Protein AF-A0AB34JB93-F1 (afdb_monomer_lite)

InterPro domains:
  IPR003609 PAN/Apple domain [PF14295] (41-72)

Foldseek 3Di:
DDKDWDDDDFDDDDADADDPDDPDDDDDDPDDDPDDDDFAQAQDVVRLVVVLVVDDQFFWWKADNVVNGIGTHHDPDPPVVRVVVRHPDDDDDDDDDPDMTTIGDDDPDPPDDPVVVVVVVVVVVVLVVLLVVLFAEEEEEEEAQQAAPCVQCLPAPQLLVVVVNHAYEYEYEHAPDDCCVVVVNDGRFHDPVRNPDDPVRNVVVNQVSNVVSVYGHQYYHHYHQDQFDQDPVCCLQQVQDDPVVSRVLLSRLVRLVVSLVSQVVVCVVVVHHGQKYKYFYRQKHADHHQPPVVDDQLAKEAEDQPPPPAHDPGIIIHGRVCSVQQSNCSVVSHDADADDPVVVPPPPDPDDGPRGQLRDNRPRSSSVSSCVVVVHHYDYDFCVNVVIARWGWDDDVPDDTAIAGEPSCLPRNHDPVCNVVNVVRHPDDD

pLDDT: mean 79.17, std 20.31, range [30.45, 98.75]

Organism: Prymnesium parvum (NCBI:txid97485)

Secondary structure (DSSP, 8-state):
-EEEEE-----------------S--PPPS----PPP-PEE-SSHHHHHHHHHHSTT--EEEEEGGGTEEEEE---S-THHHHHTTT----------S-EEEEEEE-------HHHHHHHHHHHHHHHHHHHHH-EEEEEEEEEGGG--GGGHIIIIIHHHHHTT-EEEEEEEEE-S--TTTTTTPPPPS-HHHHTS-HHHHHHHHHHHHHHTT-EEEEEEEEPPP-----TT-TTTTTTS-HHHHHHHHHHHHHHHHHHHHHHHHHHHHTS--SEEEEEETTEEE-S---GGGS-TTSEEEE--TTT-S--SSEEEEEHHHHHHHH-HHHHHHS--PPPGGGTSSS---PPPPSSTT--SSHHHHHHHHHHHTT--EEEE-TTTS-EEE-EEEEPTTS-EEEEB-GGGGTT-S-GGGHHHHHHTB----

Structure (mmCIF, N/CA/C/O backbone):
data_AF-A0AB34JB93-F1
#
_entry.id   AF-A0AB34JB93-F1
#
loop_
_atom_site.group_PDB
_atom_site.id
_atom_site.type_symbol
_atom_site.label_atom_id
_atom_site.label_alt_id
_atom_site.label_comp_id
_atom_site.label_asym_id
_atom_site.label_entity_id
_atom_site.label_seq_id
_atom_site.pdbx_PDB_ins_code
_atom_site.Cartn_x
_atom_site.Cartn_y
_atom_site.Cartn_z
_atom_site.occupancy
_atom_site.B_iso_or_equiv
_atom_site.auth_seq_id
_atom_site.auth_comp_id
_atom_site.auth_asym_id
_atom_site.auth_atom_id
_atom_site.pdbx_PDB_model_num
ATOM 1 N N . MET A 1 1 ? -42.221 0.802 8.080 1.00 50.25 1 MET A N 1
ATOM 2 C CA . MET A 1 1 ? -41.403 -0.432 8.132 1.00 50.25 1 MET A CA 1
ATOM 3 C C . MET A 1 1 ? -40.777 -0.643 6.769 1.00 50.25 1 MET A C 1
ATOM 5 O O . MET A 1 1 ? -41.461 -0.397 5.784 1.00 50.25 1 MET A O 1
ATOM 9 N N . SER A 1 2 ? -39.507 -1.048 6.711 1.00 40.72 2 SER A N 1
ATOM 10 C CA . SER A 1 2 ? -38.869 -1.504 5.470 1.00 40.72 2 SER A CA 1
ATOM 11 C C . SER A 1 2 ? -38.738 -3.025 5.555 1.00 40.72 2 SER A C 1
ATOM 13 O O . SER A 1 2 ? -38.172 -3.531 6.521 1.00 40.72 2 SER A O 1
ATOM 15 N N . CYS A 1 3 ? -39.334 -3.748 4.608 1.00 48.25 3 CYS A N 1
ATOM 16 C CA . CYS A 1 3 ? -39.219 -5.202 4.487 1.00 48.25 3 CYS A CA 1
ATOM 17 C C . CYS A 1 3 ? -38.122 -5.467 3.437 1.00 48.25 3 CYS A C 1
ATOM 19 O O . CYS A 1 3 ? -38.282 -5.076 2.284 1.00 48.25 3 CYS A O 1
ATOM 21 N N . ALA A 1 4 ? -36.990 -6.056 3.839 1.00 46.19 4 ALA A N 1
ATOM 22 C CA . ALA A 1 4 ? -35.862 -6.333 2.944 1.00 46.19 4 ALA A CA 1
ATOM 23 C C . ALA A 1 4 ? -35.896 -7.794 2.471 1.00 46.19 4 ALA A C 1
ATOM 25 O O . ALA A 1 4 ? -35.924 -8.713 3.290 1.00 46.19 4 ALA A O 1
ATOM 26 N N . GLU A 1 5 ? -35.892 -8.013 1.156 1.00 43.22 5 GLU A N 1
ATOM 27 C CA . GLU A 1 5 ? -35.879 -9.356 0.569 1.00 43.22 5 GLU A CA 1
ATOM 28 C C . GLU A 1 5 ? -34.537 -10.062 0.807 1.00 43.22 5 GLU A C 1
ATOM 30 O O . GLU A 1 5 ? -33.471 -9.536 0.485 1.00 43.22 5 GLU A O 1
ATOM 35 N N . ALA A 1 6 ? -34.597 -11.292 1.319 1.00 42.44 6 ALA A N 1
ATOM 36 C CA . ALA A 1 6 ? -33.475 -12.221 1.331 1.00 42.44 6 ALA A CA 1
ATOM 37 C C . ALA A 1 6 ? -33.886 -13.501 0.588 1.00 42.44 6 ALA A C 1
ATOM 39 O O . ALA A 1 6 ? -34.797 -14.219 1.002 1.00 42.44 6 ALA A O 1
ATOM 40 N N . SER A 1 7 ? -33.218 -13.790 -0.529 1.00 38.38 7 SER A N 1
ATOM 41 C CA . SER A 1 7 ? -33.491 -14.974 -1.350 1.00 38.38 7 SER A CA 1
ATOM 42 C C . SER A 1 7 ? -32.549 -16.118 -0.973 1.00 38.38 7 SER A C 1
ATOM 44 O O . SER A 1 7 ? -31.335 -15.998 -1.118 1.00 38.38 7 SER A O 1
ATOM 46 N N . GLY A 1 8 ? -33.100 -17.245 -0.516 1.00 42.09 8 GLY A N 1
ATOM 47 C CA . GLY A 1 8 ? -32.341 -18.465 -0.233 1.00 42.09 8 GLY A CA 1
ATOM 48 C C . GLY A 1 8 ? -33.253 -19.658 0.063 1.00 42.09 8 GLY A C 1
ATOM 49 O O . GLY A 1 8 ? -34.291 -19.506 0.701 1.00 42.09 8 GLY A O 1
ATOM 50 N N . ALA A 1 9 ? -32.885 -20.851 -0.413 1.00 34.41 9 ALA A N 1
ATOM 51 C CA . ALA A 1 9 ? -33.626 -22.087 -0.154 1.00 34.41 9 ALA A CA 1
ATOM 52 C C . ALA A 1 9 ? -33.355 -22.601 1.275 1.00 34.41 9 ALA A C 1
ATOM 54 O O . ALA A 1 9 ? -32.197 -22.733 1.668 1.00 34.41 9 ALA A O 1
ATOM 55 N N . VAL A 1 10 ? -34.408 -22.919 2.042 1.00 40.75 10 VAL A N 1
ATOM 56 C CA . VAL A 1 10 ? -34.300 -23.339 3.455 1.00 40.75 10 VAL A CA 1
ATOM 57 C C . VAL A 1 10 ? -35.067 -24.649 3.710 1.00 40.75 10 VAL A C 1
ATOM 59 O O . VAL A 1 10 ? -36.270 -24.695 3.438 1.00 40.75 10 VAL A O 1
ATOM 62 N N . PRO A 1 11 ? -34.435 -25.709 4.257 1.00 33.47 11 PRO A N 1
ATOM 63 C CA . PRO A 1 11 ? -35.125 -26.939 4.644 1.00 33.47 11 PRO A CA 1
ATOM 64 C C . PRO A 1 11 ? -35.512 -26.973 6.140 1.00 33.47 11 PRO A C 1
ATOM 66 O O . PRO A 1 11 ? -34.655 -26.890 7.009 1.00 33.47 11 PRO A O 1
ATOM 69 N N . GLY A 1 12 ? -36.803 -27.209 6.426 1.00 39.28 12 GLY A N 1
ATOM 70 C CA . GLY A 1 12 ? -37.336 -27.643 7.734 1.00 39.28 12 GLY A CA 1
ATOM 71 C C . GLY A 1 12 ? -37.506 -26.550 8.806 1.00 39.28 12 GLY A C 1
ATOM 72 O O . GLY A 1 12 ? -36.549 -25.909 9.217 1.00 39.28 12 GLY A O 1
ATOM 73 N N . LEU A 1 13 ? -38.732 -26.357 9.320 1.00 38.88 13 LEU A N 1
ATOM 74 C CA . LEU A 1 13 ? -39.072 -25.259 10.240 1.00 38.88 13 LEU A CA 1
ATOM 75 C C . LEU A 1 13 ? -39.653 -25.746 11.575 1.00 38.88 13 LEU A C 1
ATOM 77 O O . LEU A 1 13 ? -40.569 -26.564 11.603 1.00 38.88 13 LEU A O 1
ATOM 81 N N . GLY A 1 14 ? -39.169 -25.168 12.679 1.00 36.31 14 GLY A N 1
ATOM 82 C CA . GLY A 1 14 ? -39.806 -25.210 13.996 1.00 36.31 14 GLY A CA 1
ATOM 83 C C . GLY A 1 14 ? -40.049 -23.787 14.498 1.00 36.31 14 GLY A C 1
ATOM 84 O O . GLY A 1 14 ? -39.109 -23.123 14.922 1.00 36.31 14 GLY A O 1
ATOM 85 N N . PHE A 1 15 ? -41.299 -23.323 14.439 1.00 45.25 15 PHE A N 1
ATOM 86 C CA . PHE A 1 15 ? -41.727 -22.008 14.932 1.00 45.25 15 PHE A CA 1
ATOM 87 C C . PHE A 1 15 ? -42.409 -22.124 16.300 1.00 45.25 15 PHE A C 1
ATOM 89 O O . PHE A 1 15 ? -43.152 -23.073 16.551 1.00 45.25 15 PHE A O 1
ATOM 96 N N . LEU A 1 16 ? -42.210 -21.123 17.164 1.00 43.25 16 LEU A N 1
ATOM 97 C CA . LEU A 1 16 ? -43.100 -20.864 18.297 1.00 43.25 16 LEU A CA 1
ATOM 98 C C . LEU A 1 16 ? -44.215 -19.933 17.809 1.00 43.25 16 LEU A C 1
ATOM 100 O O . LEU A 1 16 ? -43.959 -18.794 17.419 1.00 43.25 16 LEU A O 1
ATOM 104 N N . HIS A 1 17 ? -45.434 -20.466 17.761 1.00 51.78 17 HIS A N 1
ATOM 105 C CA . HIS A 1 17 ? -46.597 -19.804 17.178 1.00 51.78 17 HIS A CA 1
ATOM 106 C C . HIS A 1 17 ? -47.189 -18.761 18.136 1.00 51.78 17 HIS A C 1
ATOM 108 O O . HIS A 1 17 ? -47.249 -18.983 19.346 1.00 51.78 17 HIS A O 1
ATOM 114 N N . LEU A 1 18 ? -47.685 -17.653 17.587 1.00 47.16 18 LEU A N 1
ATOM 115 C CA . LEU A 1 18 ? -48.517 -16.690 18.311 1.00 47.16 18 LEU A CA 1
ATOM 116 C C . LEU A 1 18 ? -49.972 -17.164 18.248 1.00 47.16 18 LEU A C 1
ATOM 118 O O . LEU A 1 18 ? -50.526 -17.296 17.159 1.00 47.16 18 LEU A O 1
ATOM 122 N N . SER A 1 19 ? -50.587 -17.502 19.380 1.00 45.88 19 SER A N 1
ATOM 123 C CA . SER A 1 19 ? -51.987 -17.945 19.388 1.00 45.88 19 SER A CA 1
ATOM 124 C C . SER A 1 19 ? -52.921 -16.830 18.901 1.00 45.88 19 SER A C 1
ATOM 126 O O . SER A 1 19 ? -52.700 -15.668 19.250 1.00 45.88 19 SER A O 1
ATOM 128 N N . PRO A 1 20 ? -53.983 -17.150 18.139 1.00 45.94 20 PRO A N 1
ATOM 129 C CA . PRO A 1 20 ? -55.021 -16.176 17.833 1.00 45.94 20 PRO A CA 1
ATOM 130 C C . PRO A 1 20 ? -55.653 -15.675 19.138 1.00 45.94 20 PRO A C 1
ATOM 132 O O . PRO A 1 20 ? -55.948 -16.455 20.044 1.00 45.94 20 PRO A O 1
ATOM 135 N N . SER A 1 21 ? -55.838 -14.360 19.241 1.00 40.75 21 SER A N 1
ATOM 136 C CA . SER A 1 21 ? -56.462 -13.719 20.397 1.00 40.75 21 SER A CA 1
ATOM 137 C C . SER A 1 21 ? -57.956 -14.059 20.433 1.00 40.75 21 SER A C 1
ATOM 139 O O . SER A 1 21 ? -58.764 -13.398 19.785 1.00 40.75 21 SER A O 1
ATOM 141 N N . SER A 1 22 ? -58.338 -15.117 21.157 1.00 39.50 22 SER A N 1
ATOM 142 C CA . SER A 1 22 ? -59.741 -15.402 21.471 1.00 39.50 22 SER A CA 1
ATOM 143 C C . SER A 1 22 ? -60.089 -14.817 22.838 1.00 39.50 22 SER A C 1
ATOM 145 O O . SER A 1 22 ? -59.668 -15.328 23.878 1.00 39.50 22 SER A O 1
ATOM 147 N N . LYS A 1 23 ? -60.894 -13.754 22.856 1.00 39.41 23 LYS A N 1
ATOM 148 C CA . LYS A 1 23 ? -61.542 -13.251 24.073 1.00 39.41 23 LYS A CA 1
ATOM 149 C C . LYS A 1 23 ? -62.694 -14.185 24.474 1.00 39.41 23 LYS A C 1
ATOM 151 O O . LYS A 1 23 ? -63.822 -13.815 24.227 1.00 39.41 23 LYS A O 1
ATOM 156 N N . HIS A 1 24 ? -62.436 -15.373 25.032 1.00 38.00 24 HIS A N 1
ATOM 157 C CA . HIS A 1 24 ? -63.373 -16.146 25.882 1.00 38.00 24 HIS A CA 1
ATOM 158 C C . HIS A 1 24 ? -62.652 -17.363 26.509 1.00 38.00 24 HIS A C 1
ATOM 160 O O . HIS A 1 24 ? -61.874 -18.014 25.811 1.00 38.00 24 HIS A O 1
ATOM 166 N N . PRO A 1 25 ? -62.885 -17.704 27.795 1.00 42.12 25 PRO A N 1
ATOM 167 C CA . PRO A 1 25 ? -62.265 -18.863 28.429 1.00 42.12 25 PRO A CA 1
ATOM 168 C C . PRO A 1 25 ? -63.134 -20.117 28.247 1.00 42.12 25 PRO A C 1
ATOM 170 O O . PRO A 1 25 ? -64.269 -20.162 28.713 1.00 42.12 25 PRO A O 1
ATOM 173 N N . ALA A 1 26 ? -62.592 -21.159 27.616 1.00 42.19 26 ALA A N 1
ATOM 174 C CA . ALA A 1 26 ? -63.164 -22.505 27.649 1.00 42.19 26 ALA A CA 1
ATOM 175 C C . ALA A 1 26 ? -62.066 -23.555 27.894 1.00 42.19 26 ALA A C 1
ATOM 177 O O . ALA A 1 26 ? -60.905 -23.367 27.526 1.00 42.19 26 ALA A O 1
ATOM 178 N N . ALA A 1 27 ? -62.454 -24.625 28.589 1.00 44.72 27 ALA A N 1
ATOM 179 C CA . ALA A 1 27 ? -61.599 -25.638 29.202 1.00 44.72 27 ALA A CA 1
ATOM 180 C C . ALA A 1 27 ? -60.678 -26.395 28.221 1.00 44.72 27 ALA A C 1
ATOM 182 O O . ALA A 1 27 ? -61.027 -26.651 27.070 1.00 44.72 27 ALA A O 1
ATOM 183 N N . LYS A 1 28 ? -59.495 -26.795 28.715 1.00 35.47 28 LYS A N 1
ATOM 184 C CA . LYS A 1 28 ? -58.485 -27.579 27.982 1.00 35.47 28 LYS A CA 1
ATOM 185 C C . LYS A 1 28 ? -58.856 -29.069 27.915 1.00 35.47 28 LYS A C 1
ATOM 187 O O . LYS A 1 28 ? -59.021 -29.668 28.976 1.00 35.47 28 LYS A O 1
ATOM 192 N N . PRO A 1 29 ? -58.813 -29.712 26.734 1.00 36.06 29 PRO A N 1
ATOM 193 C CA . PRO A 1 29 ? -58.623 -31.150 26.636 1.00 36.06 29 PRO A CA 1
ATOM 194 C C . PRO A 1 29 ? -57.128 -31.509 26.601 1.00 36.06 29 PRO A C 1
ATOM 196 O O . PRO A 1 29 ? -56.298 -30.808 26.014 1.00 36.06 29 PRO A O 1
ATOM 199 N N . ILE A 1 30 ? -56.799 -32.622 27.254 1.00 41.00 30 ILE A N 1
ATOM 200 C CA . ILE A 1 30 ? -55.479 -33.254 27.290 1.00 41.00 30 ILE A CA 1
ATOM 201 C C . ILE A 1 30 ? -55.375 -34.212 26.097 1.00 41.00 30 ILE A C 1
ATOM 203 O O . ILE A 1 30 ? -56.247 -35.052 25.907 1.00 41.00 30 ILE A O 1
ATOM 207 N N . GLY A 1 31 ? -54.287 -34.096 25.330 1.00 44.03 31 GLY A N 1
ATOM 208 C CA . GLY A 1 31 ? -53.918 -35.036 24.266 1.00 44.03 31 GLY A CA 1
ATOM 209 C C . GLY A 1 31 ? -54.160 -34.499 22.855 1.00 44.03 31 GLY A C 1
ATOM 210 O O . GLY A 1 31 ? -55.173 -34.792 22.237 1.00 44.03 31 GLY A O 1
ATOM 211 N N . SER A 1 32 ? -53.205 -33.738 22.314 1.00 33.56 32 SER A N 1
ATOM 212 C CA . SER A 1 32 ? -53.179 -33.399 20.888 1.00 33.56 32 SER A CA 1
ATOM 213 C C . SER A 1 32 ? -51.751 -33.519 20.368 1.00 33.56 32 SER A C 1
ATOM 215 O O . SER A 1 32 ? -50.835 -32.850 20.854 1.00 33.56 32 SER A O 1
ATOM 217 N N . ALA A 1 33 ? -51.556 -34.427 19.410 1.00 36.88 33 ALA A N 1
ATOM 218 C CA . ALA A 1 33 ? -50.348 -34.499 18.603 1.00 36.88 33 ALA A CA 1
ATOM 219 C C . ALA A 1 33 ? -50.068 -33.113 17.999 1.00 36.88 33 ALA A C 1
ATOM 221 O O . ALA A 1 33 ? -51.002 -32.420 17.600 1.00 36.88 33 ALA A O 1
ATOM 222 N N . ARG A 1 34 ? -48.797 -32.684 17.950 1.00 38.53 34 ARG A N 1
ATOM 223 C CA . ARG A 1 34 ? -48.400 -31.379 17.389 1.00 38.53 34 ARG A CA 1
ATOM 224 C C . ARG A 1 34 ? -48.822 -31.297 15.919 1.00 38.53 34 ARG A C 1
ATOM 226 O O . ARG A 1 34 ? -48.080 -31.719 15.037 1.00 38.53 34 ARG A O 1
ATOM 233 N N . GLY A 1 35 ? -50.022 -30.780 15.679 1.00 37.53 35 GLY A N 1
ATOM 234 C CA . GLY A 1 35 ? -50.550 -30.530 14.349 1.00 37.53 35 GLY A CA 1
ATOM 235 C C . GLY A 1 35 ? -49.667 -29.530 13.614 1.00 37.53 35 GLY A C 1
ATOM 236 O O . GLY A 1 35 ? -49.181 -28.560 14.201 1.00 37.53 35 GLY A O 1
ATOM 237 N N . VAL A 1 36 ? -49.452 -29.781 12.325 1.00 49.50 36 VAL A N 1
ATOM 238 C CA . VAL A 1 36 ? -48.800 -28.831 11.422 1.00 49.50 36 VAL A CA 1
ATOM 239 C C . VAL A 1 36 ? -49.596 -27.516 11.462 1.00 49.50 36 VAL A C 1
ATOM 241 O O . VAL A 1 36 ? -50.820 -27.557 11.296 1.00 49.50 36 VAL A O 1
ATOM 244 N N . PRO A 1 37 ? -48.958 -26.358 11.710 1.00 57.31 37 PRO A N 1
ATOM 245 C CA . PRO A 1 37 ? -49.670 -25.093 11.812 1.00 57.31 37 PRO A CA 1
ATOM 246 C C . PRO A 1 37 ? -50.420 -24.769 10.521 1.00 57.31 37 PRO A C 1
ATOM 248 O O . PRO A 1 37 ? -49.880 -24.895 9.421 1.00 57.31 37 PRO A O 1
ATOM 251 N N . ARG A 1 38 ? -51.662 -24.304 10.653 1.00 65.44 38 ARG A N 1
ATOM 252 C CA . ARG A 1 38 ? -52.412 -23.714 9.544 1.00 65.44 38 ARG A CA 1
ATOM 253 C C . ARG A 1 38 ? -51.951 -22.262 9.385 1.00 65.44 38 ARG A C 1
ATOM 255 O O . ARG A 1 38 ? -52.324 -21.432 10.202 1.00 65.44 38 ARG A O 1
ATOM 262 N N . GLY A 1 39 ? -51.152 -21.967 8.356 1.00 80.56 39 GLY A N 1
ATOM 263 C CA . GLY A 1 39 ? -50.771 -20.589 8.008 1.00 80.56 39 GLY A CA 1
ATOM 264 C C . GLY A 1 39 ? -51.986 -19.713 7.671 1.00 80.56 39 GLY A C 1
ATOM 265 O O . GLY A 1 39 ? -53.071 -20.222 7.377 1.00 80.56 39 GLY A O 1
ATOM 266 N N . GLU A 1 40 ? -51.834 -18.400 7.685 1.00 85.81 40 GLU A N 1
ATOM 267 C CA . GLU A 1 40 ? -52.928 -17.482 7.340 1.00 85.81 40 GLU A CA 1
ATOM 268 C C . GLU A 1 40 ? -52.991 -17.270 5.829 1.00 85.81 40 GLU A C 1
ATOM 270 O O . GLU A 1 40 ? -51.929 -17.182 5.215 1.00 85.81 40 GLU A O 1
ATOM 275 N N . PRO A 1 41 ? -54.180 -17.219 5.203 1.00 87.31 41 PRO A N 1
ATOM 276 C CA . PRO A 1 41 ? -54.292 -16.891 3.784 1.00 87.31 41 PRO A CA 1
ATOM 277 C C . PRO A 1 41 ? -53.650 -15.530 3.500 1.00 87.31 41 PRO A C 1
ATOM 279 O O . PRO A 1 41 ? -53.905 -14.564 4.215 1.00 87.31 41 PRO A O 1
ATOM 282 N N . SER A 1 42 ? -52.809 -15.462 2.474 1.00 87.31 42 SER A N 1
ATOM 283 C CA . SER A 1 42 ? -52.067 -14.261 2.087 1.00 87.31 42 SER A CA 1
ATOM 284 C C . SER A 1 42 ? -51.869 -14.284 0.574 1.00 87.31 42 SER A C 1
ATOM 286 O O . SER A 1 42 ? -51.395 -15.285 0.036 1.00 87.31 42 SER A O 1
ATOM 288 N N . GLY A 1 43 ? -52.243 -13.214 -0.130 1.00 84.12 43 GLY A N 1
ATOM 289 C CA . GLY A 1 43 ? -52.115 -13.145 -1.590 1.00 84.12 43 GLY A CA 1
ATOM 290 C C . GLY A 1 43 ? -50.672 -12.927 -2.048 1.00 84.12 43 GLY A C 1
ATOM 291 O O . GLY A 1 43 ? -50.299 -13.331 -3.147 1.00 84.12 43 GLY A O 1
ATOM 292 N N . SER A 1 44 ? -49.849 -12.323 -1.191 1.00 89.50 44 SER A N 1
ATOM 293 C CA . SER A 1 44 ? -48.488 -11.908 -1.519 1.00 89.50 44 SER A CA 1
ATOM 294 C C . SER A 1 44 ? -47.558 -11.877 -0.290 1.00 89.50 44 SER A C 1
ATOM 296 O O . SER A 1 44 ? -48.030 -11.902 0.854 1.00 89.50 44 SER A O 1
ATOM 298 N N . PRO A 1 45 ? -46.229 -11.779 -0.491 1.00 86.38 45 PRO A N 1
ATOM 299 C CA . PRO A 1 45 ? -45.282 -11.451 0.579 1.00 86.38 45 PRO A CA 1
ATOM 300 C C . PRO A 1 45 ? -45.568 -10.088 1.245 1.00 86.38 45 PRO A C 1
ATOM 302 O O . PRO A 1 45 ? -45.320 -9.903 2.436 1.00 86.38 45 PRO A O 1
ATOM 305 N N . GLN A 1 46 ? -46.114 -9.120 0.507 1.00 88.81 46 GLN A N 1
ATOM 306 C CA . GLN A 1 46 ? -46.459 -7.797 1.034 1.00 88.81 46 GLN A CA 1
ATOM 307 C C . GLN A 1 46 ? -47.608 -7.887 2.047 1.00 88.81 46 GLN A C 1
ATOM 309 O O . GLN A 1 46 ? -47.542 -7.257 3.104 1.00 88.81 46 GLN A O 1
ATOM 314 N N . ASP A 1 47 ? -48.599 -8.742 1.783 1.00 89.12 47 ASP A N 1
ATOM 315 C CA . ASP A 1 47 ? -49.695 -9.017 2.719 1.00 89.12 47 ASP A CA 1
ATOM 316 C C . ASP A 1 47 ? -49.170 -9.656 4.013 1.00 89.12 47 ASP A C 1
ATOM 318 O O . ASP A 1 47 ? -49.574 -9.267 5.106 1.00 89.12 47 ASP A O 1
ATOM 322 N N . CYS A 1 48 ? -48.192 -10.562 3.922 1.00 89.31 48 CYS A N 1
ATOM 323 C CA . CYS A 1 48 ? -47.502 -11.118 5.089 1.00 89.31 48 CYS A CA 1
ATOM 324 C C . CYS A 1 48 ? -46.831 -10.040 5.956 1.00 89.31 48 CYS A C 1
ATOM 326 O O . CYS A 1 48 ? -46.965 -10.053 7.184 1.00 89.31 48 CYS A O 1
ATOM 328 N N . CYS A 1 49 ? -46.116 -9.105 5.320 1.00 88.50 49 CYS A N 1
ATOM 329 C CA . CYS A 1 49 ? -45.484 -7.963 5.988 1.00 88.50 49 CYS A CA 1
ATOM 330 C C . CYS A 1 49 ? -46.559 -7.107 6.693 1.00 88.50 49 CYS A C 1
ATOM 332 O O . CYS A 1 49 ? -46.403 -6.780 7.872 1.00 88.50 49 CYS A O 1
ATOM 334 N N . ALA A 1 50 ? -47.691 -6.839 6.030 1.00 85.75 50 ALA A N 1
ATOM 335 C CA . ALA A 1 50 ? -48.815 -6.091 6.598 1.00 85.75 50 ALA A CA 1
ATOM 336 C C . ALA A 1 50 ? -49.466 -6.813 7.797 1.00 85.75 50 ALA A C 1
ATOM 338 O O . ALA A 1 50 ? -49.644 -6.218 8.864 1.00 85.75 50 ALA A O 1
ATOM 339 N N . ILE A 1 51 ? -49.747 -8.113 7.681 1.00 88.56 51 ILE A N 1
ATOM 340 C CA . ILE A 1 51 ? -50.320 -8.922 8.769 1.00 88.56 51 ILE A CA 1
ATOM 341 C C . ILE A 1 51 ? -49.357 -8.969 9.965 1.00 88.56 51 ILE A C 1
ATOM 343 O O . ILE A 1 51 ? -49.778 -8.799 11.108 1.00 88.56 51 ILE A O 1
ATOM 347 N N . CYS A 1 52 ? -48.057 -9.153 9.724 1.00 87.31 52 CYS A N 1
ATOM 348 C CA . CYS A 1 52 ? -47.068 -9.154 10.798 1.00 87.31 52 CYS A CA 1
ATOM 349 C C . CYS A 1 52 ? -46.972 -7.781 11.483 1.00 87.31 52 CYS A C 1
ATOM 351 O O . CYS A 1 52 ? -46.952 -7.720 12.707 1.00 87.31 52 CYS A O 1
ATOM 353 N N . SER A 1 53 ? -47.003 -6.681 10.722 1.00 85.19 53 SER A N 1
ATOM 354 C CA . SER A 1 53 ? -46.923 -5.319 11.276 1.00 85.19 53 SER A CA 1
ATOM 355 C C . SER A 1 53 ? -48.094 -4.933 12.187 1.00 85.19 53 SER A C 1
ATOM 357 O O . SER A 1 53 ? -47.951 -4.075 13.053 1.00 85.19 53 SER A O 1
ATOM 359 N N . THR A 1 54 ? -49.255 -5.571 12.011 1.00 84.19 54 THR A N 1
ATOM 360 C CA . THR A 1 54 ? -50.462 -5.297 12.809 1.00 84.19 54 THR A CA 1
ATOM 361 C C . THR A 1 54 ? -50.608 -6.231 14.010 1.00 84.19 54 THR A C 1
ATOM 363 O O . THR A 1 54 ? -51.452 -5.994 14.876 1.00 84.19 54 THR A O 1
ATOM 366 N N . ARG A 1 55 ? -49.790 -7.289 14.101 1.00 86.00 55 ARG A N 1
ATOM 367 C CA . ARG A 1 55 ? -49.848 -8.277 15.181 1.00 86.00 55 ARG A CA 1
ATOM 368 C C . ARG A 1 55 ? -48.799 -8.031 16.244 1.00 86.00 55 ARG A C 1
ATOM 370 O O . ARG A 1 55 ? -47.602 -8.206 16.024 1.00 86.00 55 ARG A O 1
ATOM 377 N N . GLU A 1 56 ? -49.280 -7.743 17.448 1.00 83.25 56 GLU A N 1
ATOM 378 C CA . GLU A 1 56 ? -48.431 -7.624 18.624 1.00 83.25 56 GLU A CA 1
ATOM 379 C C . GLU A 1 56 ? -47.601 -8.906 18.826 1.00 83.25 56 GLU A C 1
ATOM 381 O O . GLU A 1 56 ? -48.123 -10.018 18.922 1.00 83.25 56 GLU A O 1
ATOM 386 N N . GLY A 1 57 ? -46.277 -8.745 18.850 1.00 83.62 57 GLY A N 1
ATOM 387 C CA . GLY A 1 57 ? -45.327 -9.841 19.029 1.00 83.62 57 GLY A CA 1
ATOM 388 C C . GLY A 1 57 ? -44.858 -10.528 17.744 1.00 83.62 57 GLY A C 1
ATOM 389 O O . GLY A 1 57 ? -43.967 -11.373 17.838 1.00 83.62 57 GLY A O 1
ATOM 390 N N . CYS A 1 58 ? -45.374 -10.176 16.563 1.00 85.94 58 CYS A N 1
ATOM 391 C CA . CYS A 1 58 ? -44.820 -10.683 15.309 1.00 85.94 58 CYS A CA 1
ATOM 392 C C . CYS A 1 58 ? -43.492 -9.983 14.987 1.00 85.94 58 CYS A C 1
ATOM 394 O O . CYS A 1 58 ? -43.420 -8.760 14.919 1.00 85.94 58 CYS A O 1
ATOM 396 N N . LYS A 1 59 ? -42.419 -10.762 14.818 1.00 82.50 59 LYS A N 1
ATOM 397 C CA . LYS A 1 59 ? -41.073 -10.246 14.496 1.00 82.50 59 LYS A CA 1
ATOM 398 C C . LYS A 1 59 ? -40.474 -10.846 13.228 1.00 82.50 59 LYS A C 1
ATOM 400 O O . LYS A 1 59 ? -39.489 -10.327 12.718 1.00 82.50 59 LYS A O 1
ATOM 405 N N . ALA A 1 60 ? -41.039 -11.945 12.740 1.00 86.62 60 ALA A N 1
ATOM 406 C CA . ALA A 1 60 ? -40.619 -12.605 11.514 1.00 86.62 60 ALA A CA 1
ATOM 407 C C . ALA A 1 60 ? -41.815 -13.293 10.856 1.00 86.62 60 ALA A C 1
ATOM 409 O O . ALA A 1 60 ? -42.764 -13.695 11.539 1.00 86.62 60 ALA A O 1
ATOM 410 N N . TRP A 1 61 ? -41.744 -13.467 9.541 1.00 89.44 61 TRP A N 1
ATOM 411 C CA . TRP A 1 61 ? -42.736 -14.217 8.788 1.00 89.44 61 TRP A CA 1
ATOM 412 C C . TRP A 1 61 ? -42.105 -14.974 7.617 1.00 89.44 61 TRP A C 1
ATOM 414 O O . TRP A 1 61 ? -41.005 -14.664 7.162 1.00 89.44 61 TRP A O 1
ATOM 424 N N . VAL A 1 62 ? -42.809 -15.998 7.141 1.00 89.12 62 VAL A N 1
ATOM 425 C CA . VAL A 1 62 ? -42.446 -16.769 5.947 1.00 89.12 62 VAL A CA 1
ATOM 426 C C . VAL A 1 62 ? -43.658 -16.838 5.034 1.00 89.12 62 VAL A C 1
ATOM 428 O O . VAL A 1 62 ? -44.734 -17.250 5.473 1.00 89.12 62 VAL A O 1
ATOM 431 N N . PHE A 1 63 ? -43.475 -16.462 3.768 1.00 89.62 63 PHE A N 1
ATOM 432 C CA . PHE A 1 63 ? -44.499 -16.618 2.742 1.00 89.62 63 PHE A CA 1
ATOM 433 C C . PHE A 1 63 ? -44.202 -17.850 1.894 1.00 89.62 63 PHE A C 1
ATOM 435 O O . PHE A 1 63 ? -43.101 -18.016 1.359 1.00 89.62 63 PHE A O 1
ATOM 442 N N . ARG A 1 64 ? -45.203 -18.721 1.763 1.00 87.25 64 ARG A N 1
ATOM 443 C CA . ARG A 1 64 ? -45.162 -19.852 0.837 1.00 87.25 64 ARG A CA 1
ATOM 444 C C . ARG A 1 64 ? -46.053 -19.542 -0.351 1.00 87.25 64 ARG A C 1
ATOM 446 O O . ARG A 1 64 ? -47.270 -19.682 -0.259 1.00 87.25 64 ARG A O 1
ATOM 453 N N . SER A 1 65 ? -45.432 -19.162 -1.465 1.00 83.44 65 SER A N 1
ATOM 454 C CA . SER A 1 65 ? -46.128 -18.816 -2.709 1.00 83.44 65 SER A CA 1
ATOM 455 C C . SER A 1 65 ? -47.025 -19.947 -3.214 1.00 83.44 65 SER A C 1
ATOM 457 O O . SER A 1 65 ? -48.168 -19.694 -3.568 1.00 83.44 65 SER A O 1
ATOM 459 N N . ALA A 1 66 ? -46.551 -21.195 -3.146 1.00 84.00 66 ALA A N 1
ATOM 460 C CA . ALA A 1 66 ? -47.307 -22.378 -3.565 1.00 84.00 66 ALA A CA 1
ATOM 461 C C . ALA A 1 66 ? -48.597 -22.619 -2.758 1.00 84.00 66 ALA A C 1
ATOM 463 O O . ALA A 1 66 ? -49.507 -23.282 -3.242 1.00 84.00 66 ALA A O 1
ATOM 464 N N . GLU A 1 67 ? -48.673 -22.103 -1.529 1.00 88.69 67 GLU A N 1
ATOM 465 C CA . GLU A 1 67 ? -49.822 -22.293 -0.639 1.00 88.69 67 GLU A CA 1
ATOM 466 C C . GLU A 1 67 ? -50.661 -21.016 -0.484 1.00 88.69 67 GLU A C 1
ATOM 468 O O . GLU A 1 67 ? -51.703 -21.073 0.162 1.00 88.69 67 GLU A O 1
ATOM 473 N N . SER A 1 68 ? -50.210 -19.872 -1.020 1.00 90.00 68 SER A N 1
ATOM 474 C CA . SER A 1 68 ? -50.769 -18.537 -0.744 1.00 90.00 68 SER A CA 1
ATOM 475 C C . SER A 1 68 ? -50.993 -18.307 0.756 1.00 90.00 68 SER A C 1
ATOM 477 O O . SER A 1 68 ? -52.078 -17.923 1.202 1.00 90.00 68 SER A O 1
ATOM 479 N N . ARG A 1 69 ? -49.970 -18.620 1.566 1.00 92.81 69 ARG A N 1
ATOM 480 C CA . ARG A 1 69 ? -50.058 -18.582 3.033 1.00 92.81 69 ARG A CA 1
ATOM 481 C C . ARG A 1 69 ? -48.865 -17.933 3.711 1.00 92.81 69 ARG A C 1
ATOM 483 O O . ARG A 1 69 ? -47.719 -18.089 3.285 1.00 92.81 69 ARG A O 1
ATOM 490 N N . CYS A 1 70 ? -49.170 -17.275 4.826 1.00 91.44 70 CYS A N 1
ATOM 491 C CA . CYS A 1 70 ? -48.227 -16.651 5.731 1.00 91.44 70 CYS A CA 1
ATOM 492 C C . CYS A 1 70 ? -48.058 -17.435 7.030 1.00 91.44 70 CYS A C 1
ATOM 494 O O . CYS A 1 70 ? -49.036 -17.840 7.661 1.00 91.44 70 CYS A O 1
ATOM 496 N N . PHE A 1 71 ? -46.818 -17.577 7.480 1.00 90.94 71 PHE A N 1
ATOM 497 C CA . PHE A 1 71 ? -46.487 -18.152 8.779 1.00 90.94 71 PHE A CA 1
ATOM 498 C C . PHE A 1 71 ? -45.776 -17.091 9.611 1.00 90.94 71 PHE A C 1
ATOM 500 O O . PHE A 1 71 ? -44.699 -16.645 9.233 1.00 90.94 71 PHE A O 1
ATOM 507 N N . LEU A 1 72 ? -46.385 -16.678 10.723 1.00 88.88 72 LEU A N 1
ATOM 508 C CA . LEU A 1 72 ? -4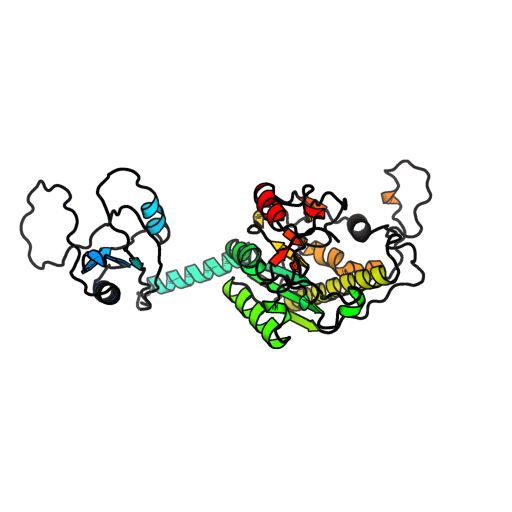5.891 -15.600 11.584 1.00 88.88 72 LEU A CA 1
ATOM 509 C C . LEU A 1 72 ? -45.197 -16.166 12.828 1.00 88.88 72 LEU A C 1
ATOM 511 O O . LEU A 1 72 ? -45.648 -17.165 13.393 1.00 88.88 72 LEU A O 1
ATOM 515 N N . GLY A 1 73 ? -44.143 -15.503 13.304 1.00 85.88 73 GLY A N 1
ATOM 516 C CA . GLY A 1 73 ? -43.411 -15.918 14.499 1.00 85.88 73 GLY A CA 1
ATOM 517 C C . GLY A 1 73 ? -42.762 -14.769 15.272 1.00 85.88 73 GLY A C 1
ATOM 518 O O . GLY A 1 73 ? -42.607 -13.652 14.774 1.00 85.88 73 GLY A O 1
ATOM 519 N N . ASN A 1 74 ? -42.361 -15.060 16.512 1.00 82.12 74 ASN A N 1
ATOM 520 C CA . ASN A 1 74 ? -41.591 -14.161 17.373 1.00 82.12 74 ASN A CA 1
ATOM 521 C C . ASN A 1 74 ? -40.191 -14.747 17.600 1.00 82.12 74 ASN A C 1
ATOM 523 O O . ASN A 1 74 ? -40.056 -15.833 18.163 1.00 82.12 74 ASN A O 1
ATOM 527 N N . CYS A 1 75 ? -39.145 -14.037 17.180 1.00 70.25 75 CYS A N 1
ATOM 528 C CA . CYS A 1 75 ? -37.764 -14.420 17.467 1.00 70.25 75 CYS A CA 1
ATOM 529 C C . CYS A 1 75 ? -37.373 -13.862 18.842 1.00 70.25 75 CYS A C 1
ATOM 531 O O . CYS A 1 75 ? -37.237 -12.646 19.011 1.00 70.25 75 CYS A O 1
ATOM 533 N N . THR A 1 76 ? -37.233 -14.728 19.848 1.00 49.56 76 THR A N 1
ATOM 534 C CA . THR A 1 76 ? -36.974 -14.299 21.234 1.00 49.56 76 THR A CA 1
ATOM 535 C C . THR A 1 76 ? -35.503 -14.273 21.647 1.00 49.56 76 THR A C 1
ATOM 537 O O . THR A 1 76 ? -35.219 -13.836 22.754 1.00 49.56 76 THR A O 1
ATOM 540 N N . GLU A 1 77 ? -34.548 -14.634 20.791 1.00 45.19 77 GLU A N 1
ATOM 541 C CA . GLU A 1 77 ? -33.115 -14.590 21.124 1.00 45.19 77 GLU A CA 1
ATOM 542 C C . GLU A 1 77 ? -32.328 -14.067 19.915 1.00 45.19 77 GLU A C 1
ATOM 544 O O . GLU A 1 77 ? -32.696 -14.371 18.782 1.00 45.19 77 GLU A O 1
ATOM 549 N N . GLY A 1 78 ? -31.325 -13.211 20.162 1.00 46.28 78 GLY A N 1
ATOM 550 C CA . GLY A 1 78 ? -30.651 -12.330 19.192 1.00 46.28 78 GLY A CA 1
ATOM 551 C C . GLY A 1 78 ? -30.568 -12.871 17.760 1.00 46.28 78 GLY A C 1
ATOM 552 O O . GLY A 1 78 ? -30.154 -14.008 17.553 1.00 46.28 78 GLY A O 1
ATOM 553 N N . GLY A 1 79 ? -30.956 -12.035 16.786 1.00 47.38 79 GLY A N 1
ATOM 554 C CA . GLY A 1 79 ? -31.367 -12.383 15.411 1.00 47.38 79 GLY A CA 1
ATOM 555 C C . GLY A 1 79 ? -30.489 -13.333 14.581 1.00 47.38 79 GLY A C 1
ATOM 556 O O . GLY A 1 79 ? -30.946 -13.811 13.550 1.00 47.38 79 GLY A O 1
ATOM 557 N N . VAL A 1 80 ? -29.287 -13.681 15.038 1.00 45.94 80 VAL A N 1
ATOM 558 C CA . VAL A 1 80 ? -28.406 -14.689 14.428 1.00 45.94 80 VAL A CA 1
ATOM 559 C C . VAL A 1 80 ? -28.857 -16.126 14.753 1.00 45.94 80 VAL A C 1
ATOM 561 O O . VAL A 1 80 ? -28.821 -16.996 13.885 1.00 45.94 80 VAL A O 1
ATOM 564 N N . ALA A 1 81 ? -29.404 -16.378 15.951 1.00 47.50 81 ALA A N 1
ATOM 565 C CA . ALA A 1 81 ? -29.842 -17.719 16.369 1.00 47.50 81 ALA A CA 1
ATOM 566 C C . ALA A 1 81 ? -31.061 -18.242 15.580 1.00 47.50 81 ALA A C 1
ATOM 568 O O . ALA A 1 81 ? -31.323 -19.449 15.552 1.00 47.50 81 ALA A O 1
ATOM 569 N N . CYS A 1 82 ? -31.803 -17.343 14.924 1.00 47.62 82 CYS A N 1
ATOM 570 C CA . CYS A 1 82 ? -32.926 -17.705 14.070 1.00 47.62 82 CYS A CA 1
ATOM 571 C C . CYS A 1 82 ? -32.446 -18.369 12.773 1.00 47.62 82 CYS A C 1
ATOM 573 O O . CYS A 1 82 ? -33.031 -19.361 12.375 1.00 47.62 82 CYS A O 1
ATOM 575 N N . LEU A 1 83 ? -31.344 -17.908 12.173 1.00 46.38 83 LEU A N 1
ATOM 576 C CA . LEU A 1 83 ? -30.806 -18.460 10.923 1.00 46.38 83 LEU A CA 1
ATOM 577 C C . LEU A 1 83 ? -29.995 -19.746 11.132 1.00 46.38 83 LEU A C 1
ATOM 579 O O . LEU A 1 83 ? -30.099 -20.674 10.335 1.00 46.38 83 LEU A O 1
ATOM 583 N N . GLU A 1 84 ? -29.248 -19.862 12.232 1.00 43.38 84 GLU A N 1
ATOM 584 C CA . GLU A 1 84 ? -28.428 -21.058 12.485 1.00 43.38 84 GLU A CA 1
ATOM 585 C C . GLU A 1 84 ? -29.264 -22.295 12.856 1.00 43.38 84 GLU A C 1
ATOM 587 O O . GLU A 1 84 ? -28.957 -23.409 12.424 1.00 43.38 84 GLU A O 1
ATOM 592 N N . ARG A 1 85 ? -30.385 -22.128 13.576 1.00 42.75 85 ARG A N 1
ATOM 593 C CA . ARG A 1 85 ? -31.319 -23.242 13.839 1.00 42.75 85 ARG A CA 1
ATOM 594 C C . ARG A 1 85 ? -32.101 -23.686 12.596 1.00 42.75 85 ARG A C 1
ATOM 596 O O . ARG A 1 85 ? -32.590 -24.815 12.591 1.00 42.75 85 ARG A O 1
ATOM 603 N N . LEU A 1 86 ? -32.166 -22.858 11.549 1.00 42.16 86 LEU A N 1
ATOM 604 C CA . LEU A 1 86 ? -32.777 -23.190 10.254 1.00 42.16 86 LEU A CA 1
ATOM 605 C C . LEU A 1 86 ? -31.886 -24.086 9.377 1.00 42.16 86 LEU A C 1
ATOM 607 O O . LEU A 1 86 ? -32.382 -24.698 8.439 1.00 42.16 86 LEU A O 1
ATOM 611 N N . GLY A 1 87 ? -30.592 -24.209 9.697 1.00 39.22 87 GLY A N 1
ATOM 612 C CA . GLY A 1 87 ? -29.657 -25.093 8.989 1.00 39.22 87 GLY A CA 1
ATOM 613 C C . GLY A 1 87 ? -29.384 -26.443 9.669 1.00 39.22 87 GLY A C 1
ATOM 614 O O . GLY A 1 87 ? -28.770 -27.316 9.059 1.00 39.22 87 GLY A O 1
ATOM 615 N N . ALA A 1 88 ? -29.810 -26.645 10.924 1.00 34.91 88 ALA A N 1
ATOM 616 C CA . ALA A 1 88 ? -29.216 -27.671 11.794 1.00 34.91 88 ALA A CA 1
ATOM 617 C C . ALA A 1 88 ? -30.077 -28.917 12.105 1.00 34.91 88 ALA A C 1
ATOM 619 O O . ALA A 1 88 ? -29.626 -29.780 12.857 1.00 34.91 88 ALA A O 1
ATOM 620 N N . ARG A 1 89 ? -31.289 -29.085 11.550 1.00 35.75 89 ARG A N 1
ATOM 621 C CA . ARG A 1 89 ? -32.082 -30.320 11.761 1.00 35.75 89 ARG A CA 1
ATOM 622 C C . ARG A 1 89 ? -32.157 -31.190 10.507 1.00 35.75 89 ARG A C 1
ATOM 624 O O . ARG A 1 89 ? -33.060 -31.055 9.689 1.00 35.75 89 ARG A O 1
ATOM 631 N N . ARG A 1 90 ? -31.231 -32.150 10.403 1.00 39.56 90 ARG A N 1
ATOM 632 C CA . ARG A 1 90 ? -31.374 -33.335 9.542 1.00 39.56 90 ARG A CA 1
ATOM 633 C C . ARG A 1 90 ? -32.266 -34.360 10.243 1.00 39.56 90 ARG A C 1
ATOM 635 O O . ARG A 1 90 ? -31.898 -34.853 11.303 1.00 39.56 90 ARG A O 1
ATOM 642 N N . GLY A 1 91 ? -33.399 -34.700 9.631 1.00 37.56 91 GLY A N 1
ATOM 643 C CA . GLY A 1 91 ? -34.172 -35.892 9.992 1.00 37.56 91 GLY A CA 1
ATOM 644 C C . GLY A 1 91 ? -35.681 -35.677 10.020 1.00 37.56 91 GLY A C 1
ATOM 645 O O . GLY A 1 91 ? -36.236 -35.427 11.082 1.00 37.56 91 GLY A O 1
ATOM 646 N N . ALA A 1 92 ? -36.313 -35.770 8.847 1.00 30.45 92 ALA A N 1
ATOM 647 C CA . ALA A 1 92 ? -37.631 -36.369 8.589 1.00 30.45 92 ALA A CA 1
ATOM 648 C C . ALA A 1 92 ? -38.092 -35.930 7.189 1.00 30.45 92 ALA A C 1
ATOM 650 O O . ALA A 1 92 ? -38.357 -34.759 6.930 1.00 30.45 92 ALA A O 1
ATOM 651 N N . THR A 1 93 ? -38.133 -36.890 6.276 1.00 39.75 93 THR A N 1
ATOM 652 C CA . THR A 1 93 ? -38.616 -36.786 4.900 1.00 39.75 93 THR A CA 1
ATOM 653 C C . THR A 1 93 ? -40.119 -36.503 4.848 1.00 39.75 93 THR A C 1
ATOM 655 O O . THR A 1 93 ? -40.911 -37.359 5.229 1.00 39.75 93 THR A O 1
ATOM 658 N N . ALA A 1 94 ? -40.509 -35.347 4.311 1.00 31.59 94 ALA A N 1
ATOM 659 C CA . ALA A 1 94 ? -41.753 -35.163 3.561 1.00 31.59 94 ALA A CA 1
ATOM 660 C C . ALA A 1 94 ? -41.561 -33.965 2.615 1.00 31.59 94 ALA A C 1
ATOM 662 O O . ALA A 1 94 ? -41.053 -32.926 3.036 1.00 31.59 94 ALA A O 1
ATOM 663 N N . GLY A 1 95 ? -41.865 -34.153 1.329 1.00 40.44 95 GLY A N 1
ATOM 664 C CA . GLY A 1 95 ? -41.482 -33.250 0.242 1.00 40.44 95 GLY A CA 1
ATOM 665 C C . GLY A 1 95 ? -41.927 -31.799 0.438 1.00 40.44 95 GLY A C 1
ATOM 666 O O . GLY A 1 95 ? -43.057 -31.530 0.834 1.00 40.44 95 GLY A O 1
ATOM 667 N N . VAL A 1 96 ? -41.028 -30.864 0.124 1.00 35.53 96 VAL A N 1
ATOM 668 C CA . VAL A 1 96 ? -41.344 -29.437 0.014 1.00 35.53 96 VAL A CA 1
ATOM 669 C C . VAL A 1 96 ? -40.779 -28.922 -1.304 1.00 35.53 96 VAL A C 1
ATOM 671 O O . VAL A 1 96 ? -39.601 -29.099 -1.609 1.00 35.53 96 VAL A O 1
ATOM 674 N N . SER A 1 97 ? -41.663 -28.310 -2.082 1.00 39.47 97 SER A N 1
ATOM 675 C CA . SER A 1 97 ? -41.418 -27.639 -3.352 1.00 39.47 97 SER A CA 1
ATOM 676 C C . SER A 1 97 ? -40.535 -26.396 -3.192 1.00 39.47 97 SER A C 1
ATOM 678 O O . SER A 1 97 ? -40.657 -25.645 -2.224 1.00 39.47 97 SER A O 1
ATOM 680 N N . ALA A 1 98 ? -39.661 -26.166 -4.174 1.00 39.16 98 ALA A N 1
ATOM 681 C CA . ALA A 1 98 ? -38.861 -24.952 -4.310 1.00 39.16 98 ALA A CA 1
ATOM 682 C C . ALA A 1 98 ? -39.763 -23.699 -4.337 1.00 39.16 98 ALA A C 1
ATOM 684 O O . ALA A 1 98 ? -40.731 -23.669 -5.092 1.00 39.16 98 ALA A O 1
ATOM 685 N N . GLY A 1 99 ? -39.458 -22.673 -3.526 1.00 50.09 99 GLY A N 1
ATOM 686 C CA . GLY A 1 99 ? -40.135 -21.365 -3.619 1.00 50.09 99 GLY A CA 1
ATOM 687 C C . GLY A 1 99 ? -40.454 -20.611 -2.319 1.00 50.09 99 GLY A C 1
ATOM 688 O O . GLY A 1 99 ? -41.148 -19.601 -2.385 1.00 50.09 99 GLY A O 1
ATOM 689 N N . ALA A 1 100 ? -39.998 -21.052 -1.142 1.00 51.94 100 ALA A N 1
ATOM 690 C CA . ALA A 1 100 ? -40.232 -20.306 0.101 1.00 51.94 100 ALA A CA 1
ATOM 691 C C . ALA A 1 100 ? -39.280 -19.101 0.226 1.00 51.94 100 ALA A C 1
ATOM 693 O O . ALA A 1 100 ? -38.065 -19.266 0.123 1.00 51.94 100 ALA A O 1
ATOM 694 N N . GLN A 1 101 ? -39.830 -17.912 0.486 1.00 59.03 101 GLN A N 1
ATOM 695 C CA . GLN A 1 101 ? -39.068 -16.697 0.792 1.00 59.03 101 GLN A CA 1
ATOM 696 C C . GLN A 1 101 ? -39.163 -16.391 2.292 1.00 59.03 101 GLN A C 1
ATOM 698 O O . GLN A 1 101 ? -40.252 -16.406 2.875 1.00 59.03 101 GLN A O 1
ATOM 703 N N . VAL A 1 102 ? -38.016 -16.123 2.919 1.00 58.78 102 VAL A N 1
ATOM 704 C CA . VAL A 1 102 ? -37.918 -15.729 4.332 1.00 58.78 102 VAL A CA 1
ATOM 705 C C . VAL A 1 102 ? -37.566 -14.248 4.378 1.00 58.78 102 VAL A C 1
ATOM 707 O O . VAL A 1 102 ? -36.523 -13.853 3.865 1.00 58.78 102 VAL A O 1
ATOM 710 N N . ILE A 1 103 ? -38.424 -13.430 4.989 1.00 62.53 103 ILE A N 1
ATOM 711 C CA . ILE A 1 103 ? -38.238 -11.976 5.061 1.00 62.53 103 ILE A CA 1
ATOM 712 C C . ILE A 1 103 ? -38.301 -11.534 6.524 1.00 62.53 103 ILE A C 1
ATOM 714 O O . ILE A 1 103 ? -39.201 -11.912 7.277 1.00 62.53 103 ILE A O 1
ATOM 718 N N . LEU A 1 104 ? -37.309 -10.742 6.937 1.00 55.50 104 LEU A N 1
ATOM 719 C CA . LEU A 1 104 ? -37.233 -10.162 8.276 1.00 55.50 104 LEU A CA 1
ATOM 720 C C . LEU A 1 104 ? -37.825 -8.749 8.248 1.00 55.50 104 LEU A C 1
ATOM 722 O O . LEU A 1 104 ? -37.466 -7.929 7.404 1.00 55.50 104 LEU A O 1
ATOM 726 N N . CYS A 1 105 ? -38.725 -8.461 9.187 1.00 45.16 105 CYS A N 1
ATOM 727 C CA . CYS A 1 105 ? -39.241 -7.114 9.402 1.00 45.16 105 CYS A CA 1
ATOM 728 C C . CYS A 1 105 ? -38.358 -6.380 10.413 1.00 45.16 105 CYS A C 1
ATOM 730 O O . CYS A 1 105 ? -38.309 -6.769 11.581 1.00 45.16 105 CYS A O 1
ATOM 732 N N . GLU A 1 106 ? -37.740 -5.271 10.015 1.00 46.81 106 GLU A N 1
ATOM 733 C CA . GLU A 1 106 ? -37.219 -4.305 10.983 1.00 46.81 106 GLU A CA 1
ATOM 734 C C . GLU A 1 106 ? -38.356 -3.361 11.403 1.00 46.81 106 GLU A C 1
ATOM 736 O O . GLU A 1 106 ? -38.894 -2.599 10.594 1.00 46.81 106 GLU A O 1
ATOM 741 N N . HIS A 1 107 ? -38.761 -3.435 12.675 1.00 43.06 107 HIS A N 1
ATOM 742 C CA . HIS A 1 107 ? -39.736 -2.509 13.259 1.00 43.06 107 HIS A CA 1
ATOM 743 C C . HIS A 1 107 ? -39.040 -1.184 13.617 1.00 43.06 107 HIS A C 1
ATOM 745 O O . HIS A 1 107 ? -38.121 -1.196 14.441 1.00 43.06 107 HIS A O 1
ATOM 751 N N . PRO A 1 108 ? -39.465 -0.033 13.068 1.00 42.66 108 PRO A N 1
ATOM 752 C CA . PRO A 1 108 ? -38.973 1.269 13.481 1.00 42.66 108 PRO A CA 1
ATOM 753 C C . PRO A 1 108 ? -39.850 1.813 14.615 1.00 42.66 108 PRO A C 1
ATOM 755 O O . PRO A 1 108 ? -40.587 2.765 14.404 1.00 42.66 108 PRO A O 1
ATOM 758 N N . ASP A 1 109 ? -39.796 1.227 15.814 1.00 46.22 109 ASP A N 1
ATOM 759 C CA . ASP A 1 109 ? -40.502 1.801 16.971 1.00 46.22 109 ASP A CA 1
ATOM 760 C C . ASP A 1 109 ? -39.543 2.366 18.017 1.00 46.22 109 ASP A C 1
ATOM 762 O O . ASP A 1 109 ? -39.025 1.685 18.903 1.00 46.22 109 ASP A O 1
ATOM 766 N N . GLY A 1 110 ? -39.359 3.683 17.902 1.00 45.59 110 GLY A N 1
ATOM 767 C CA . GLY A 1 110 ? -38.730 4.582 18.864 1.00 45.59 110 GLY A CA 1
ATOM 768 C C . GLY A 1 110 ? -39.698 5.143 19.912 1.00 45.59 110 GLY A C 1
ATOM 769 O O . GLY A 1 110 ? -39.570 6.302 20.292 1.00 45.59 110 GLY A O 1
ATOM 770 N N . THR A 1 111 ? -40.656 4.358 20.409 1.00 48.16 111 THR A N 1
ATOM 771 C CA . THR A 1 111 ? -41.602 4.796 21.464 1.00 48.16 111 THR A CA 1
ATOM 772 C C . THR A 1 111 ? -41.524 3.945 22.738 1.00 48.16 111 THR A C 1
ATOM 774 O O . THR A 1 111 ? -42.438 3.897 23.561 1.00 48.16 111 THR A O 1
ATOM 777 N N . GLY A 1 112 ? -40.378 3.298 22.966 1.00 39.62 112 GLY A N 1
ATOM 778 C CA . GLY A 1 112 ? -40.091 2.575 24.200 1.00 39.62 112 GLY A CA 1
ATOM 779 C C . GLY A 1 112 ? -39.717 3.506 25.359 1.00 39.62 112 GLY A C 1
ATOM 780 O O . GLY A 1 112 ? -38.679 4.159 25.321 1.00 39.62 112 GLY A O 1
ATOM 781 N N . LYS A 1 113 ? -40.560 3.505 26.399 1.00 46.41 113 LYS A N 1
ATOM 782 C CA . LYS A 1 113 ? -40.358 3.883 27.820 1.00 46.41 113 LYS A CA 1
ATOM 783 C C . LYS A 1 113 ? -38.904 4.204 28.259 1.00 46.41 113 LYS A C 1
ATOM 785 O O . LYS A 1 113 ? -37.976 3.525 27.829 1.00 46.41 113 LYS A O 1
ATOM 790 N N . PRO A 1 114 ? -38.675 5.081 29.264 1.00 53.56 114 PRO A N 1
ATOM 791 C CA . PRO A 1 114 ? -37.346 5.561 29.710 1.00 53.56 114 PRO A CA 1
ATOM 792 C C . PRO A 1 114 ? -36.255 4.498 29.989 1.00 53.56 114 PRO A C 1
ATOM 794 O O . PRO A 1 114 ? -35.066 4.820 29.983 1.00 53.56 114 PRO A O 1
ATOM 797 N N . LYS A 1 115 ? -36.610 3.217 30.169 1.00 51.81 115 LYS A N 1
ATOM 798 C CA . LYS A 1 115 ? -35.653 2.097 30.224 1.00 51.81 115 LYS A CA 1
ATOM 799 C C . LYS A 1 115 ? -34.967 1.791 28.878 1.00 51.81 115 LYS A C 1
ATOM 801 O O . LYS A 1 115 ? -33.791 1.442 28.891 1.00 51.81 115 LYS A O 1
ATOM 806 N N . ALA A 1 116 ? -35.642 1.958 27.739 1.00 52.94 116 ALA A N 1
ATOM 807 C CA . ALA A 1 116 ? -35.062 1.721 26.412 1.00 52.94 116 ALA A CA 1
ATOM 808 C C . ALA A 1 116 ? -34.055 2.816 26.026 1.00 52.94 116 ALA A C 1
ATOM 810 O O . ALA A 1 116 ? -32.991 2.512 25.493 1.00 52.94 116 ALA A O 1
ATOM 811 N N . ARG A 1 117 ? -34.323 4.074 26.408 1.00 55.88 117 ARG A N 1
ATOM 812 C CA . ARG A 1 117 ? -33.382 5.190 26.222 1.00 55.88 117 ARG A CA 1
ATOM 813 C C . ARG A 1 117 ? -32.087 4.984 27.020 1.00 55.88 117 ARG A C 1
ATOM 815 O O . ARG A 1 117 ? -31.010 5.106 26.451 1.00 55.88 117 ARG A O 1
ATOM 822 N N . ARG A 1 118 ? -32.175 4.538 28.283 1.00 64.06 118 ARG A N 1
ATOM 823 C CA . ARG A 1 118 ? -30.992 4.139 29.077 1.00 64.06 118 ARG A CA 1
ATOM 824 C C . ARG A 1 118 ? -30.244 2.940 28.484 1.00 64.06 118 ARG A C 1
ATOM 826 O O . ARG A 1 118 ? -29.023 2.890 28.591 1.00 64.06 118 ARG A O 1
ATOM 833 N N . ALA A 1 119 ? -30.937 1.978 27.872 1.00 63.91 119 ALA A N 1
ATOM 834 C CA . ALA A 1 119 ? -30.296 0.835 27.219 1.00 63.91 119 ALA A CA 1
ATOM 835 C C . ALA A 1 119 ? -29.570 1.233 25.920 1.00 63.91 119 ALA A C 1
ATOM 837 O O . ALA A 1 119 ? -28.441 0.797 25.706 1.00 63.91 119 ALA A O 1
ATOM 838 N N . ALA A 1 120 ? -30.165 2.106 25.100 1.00 65.81 120 ALA A N 1
ATOM 839 C CA . ALA A 1 120 ? -29.540 2.655 23.896 1.00 65.81 120 ALA A CA 1
ATOM 840 C C . ALA A 1 120 ? -28.330 3.542 24.233 1.00 65.81 120 ALA A C 1
ATOM 842 O O . ALA A 1 120 ? -27.275 3.415 23.618 1.00 65.81 120 ALA A O 1
ATOM 843 N N . GLU A 1 121 ? -28.438 4.371 25.271 1.00 69.94 121 GLU A N 1
ATOM 844 C CA . GLU A 1 121 ? -27.348 5.223 25.752 1.00 69.94 121 GLU A CA 1
ATOM 845 C C . GLU A 1 121 ? -26.217 4.397 26.386 1.00 69.94 121 GLU A C 1
ATOM 847 O O . GLU A 1 121 ? -25.043 4.639 26.115 1.00 69.94 121 GLU A O 1
ATOM 852 N N . LYS A 1 122 ? -26.545 3.338 27.143 1.00 74.31 122 LYS A N 1
ATOM 853 C CA . LYS A 1 122 ? -25.558 2.368 27.644 1.00 74.31 122 LYS A CA 1
ATOM 854 C C . LYS A 1 122 ? -24.900 1.586 26.502 1.00 74.31 122 LYS A C 1
ATOM 856 O O . LYS A 1 122 ? -23.699 1.359 26.563 1.00 74.31 122 LYS A O 1
ATOM 861 N N . SER A 1 123 ? -25.642 1.212 25.457 1.00 67.50 123 SER A N 1
ATOM 862 C CA . SER A 1 123 ? -25.099 0.535 24.270 1.00 67.50 123 SER A CA 1
ATOM 863 C C . SER A 1 123 ? -24.171 1.448 23.462 1.00 67.50 123 SER A C 1
ATOM 865 O O . SER A 1 123 ? -23.076 1.026 23.105 1.00 67.50 123 SER A O 1
ATOM 867 N N . SER A 1 124 ? -24.550 2.713 23.258 1.00 70.62 124 SER A N 1
ATOM 868 C CA . SER A 1 124 ? -23.707 3.738 22.627 1.00 70.62 124 SER A CA 1
ATOM 869 C C . SER A 1 124 ? -22.431 3.997 23.437 1.00 70.62 124 SER A C 1
ATOM 871 O O . SER A 1 124 ? -21.328 3.981 22.897 1.00 70.62 124 SER A O 1
ATOM 873 N N . ARG A 1 125 ? -22.548 4.117 24.766 1.00 68.62 125 ARG A N 1
ATOM 874 C CA . ARG A 1 125 ? -21.400 4.318 25.663 1.00 68.62 125 ARG A CA 1
ATOM 875 C C . ARG A 1 125 ? -20.476 3.097 25.720 1.00 68.62 125 ARG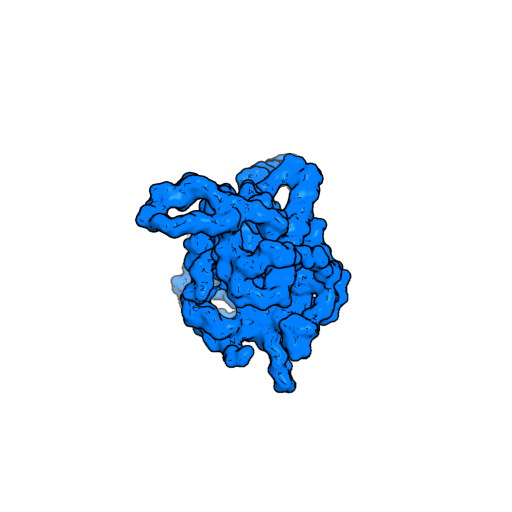 A C 1
ATOM 877 O O . ARG A 1 125 ? -19.263 3.267 25.777 1.00 68.62 125 ARG A O 1
ATOM 884 N N . LEU A 1 126 ? -21.026 1.881 25.672 1.00 67.44 126 LEU A N 1
ATOM 885 C CA . LEU A 1 126 ? -20.246 0.642 25.582 1.00 67.44 126 LEU A CA 1
ATOM 886 C C . LEU A 1 126 ? -19.572 0.482 24.213 1.00 67.44 126 LEU A C 1
ATOM 888 O O . LEU A 1 126 ? -18.427 0.046 24.187 1.00 67.44 126 LEU A O 1
ATOM 892 N N . ARG A 1 127 ? -20.211 0.888 23.104 1.00 59.31 127 ARG A N 1
ATOM 893 C CA . ARG A 1 127 ? -19.546 0.967 21.789 1.00 59.31 127 ARG A CA 1
ATOM 894 C C . ARG A 1 127 ? -18.403 1.968 21.808 1.00 59.31 127 ARG A C 1
ATOM 896 O O . ARG A 1 127 ? -17.297 1.593 21.458 1.00 59.31 127 ARG A O 1
ATOM 903 N N . GLY A 1 128 ? -18.623 3.174 22.331 1.00 60.22 128 GLY A N 1
ATOM 904 C CA . GLY A 1 128 ? -17.562 4.175 22.455 1.00 60.22 128 GLY A CA 1
ATOM 905 C C . GLY A 1 128 ? -16.400 3.728 23.354 1.00 60.22 128 GLY A C 1
ATOM 906 O O . GLY A 1 128 ? -15.263 4.126 23.126 1.00 60.22 128 GLY A O 1
ATOM 907 N N . LEU A 1 129 ? -16.647 2.883 24.362 1.00 59.91 129 LEU A N 1
ATOM 908 C CA . LEU A 1 129 ? -15.592 2.276 25.185 1.00 59.91 129 LEU A CA 1
ATOM 909 C C . LEU A 1 129 ? -14.884 1.109 24.476 1.00 59.91 129 LEU A C 1
ATOM 911 O O . LEU A 1 129 ? -13.668 0.995 24.593 1.00 59.91 129 LEU A O 1
ATOM 915 N N . ALA A 1 130 ? -15.612 0.276 23.730 1.00 57.44 130 ALA A N 1
ATOM 916 C CA . ALA A 1 130 ? -15.045 -0.829 22.955 1.00 57.44 130 ALA A CA 1
ATOM 917 C C . ALA A 1 130 ? -14.210 -0.334 21.758 1.00 57.44 130 ALA A C 1
ATOM 919 O O . ALA A 1 130 ? -13.104 -0.823 21.542 1.00 57.44 130 ALA A O 1
ATOM 920 N N . GLU A 1 131 ? -14.678 0.695 21.048 1.00 55.19 131 GLU A N 1
ATOM 921 C CA . GLU A 1 131 ? -13.935 1.385 19.982 1.00 55.19 131 GLU A CA 1
ATOM 922 C C . GLU A 1 131 ? -12.651 2.029 20.524 1.00 55.19 131 GLU A C 1
ATOM 924 O O . GLU A 1 131 ? -11.595 1.975 19.892 1.00 55.19 131 GLU A O 1
ATOM 929 N N . ARG A 1 132 ? -12.700 2.584 21.743 1.00 59.62 132 ARG A N 1
ATOM 930 C CA . ARG A 1 132 ? -11.502 3.086 22.436 1.00 59.62 132 ARG A CA 1
ATOM 931 C C . ARG A 1 132 ? -10.546 1.973 22.861 1.00 59.62 132 ARG A C 1
ATOM 933 O O . ARG A 1 132 ? -9.359 2.247 22.998 1.00 59.62 132 ARG A O 1
ATOM 940 N N . ALA A 1 133 ? -11.037 0.754 23.079 1.00 64.94 133 ALA A N 1
ATOM 941 C CA . ALA A 1 133 ? -10.220 -0.357 23.557 1.00 64.94 133 ALA A CA 1
ATOM 942 C C . ALA A 1 133 ? -9.390 -1.013 22.440 1.00 64.94 133 ALA A C 1
ATOM 944 O O . ALA A 1 133 ? -8.247 -1.386 22.689 1.00 64.94 133 ALA A O 1
ATOM 945 N N . ALA A 1 134 ? -9.925 -1.134 21.219 1.00 78.44 134 ALA A N 1
ATOM 946 C CA . ALA A 1 134 ? -9.172 -1.694 20.089 1.00 78.44 134 ALA A CA 1
ATOM 947 C C . ALA A 1 134 ? -8.231 -0.655 19.445 1.00 78.44 134 ALA A C 1
ATOM 949 O O . ALA A 1 134 ? -7.113 -0.978 19.038 1.00 78.44 134 ALA A O 1
ATOM 950 N N . GLY A 1 135 ? -8.643 0.616 19.411 1.00 94.94 135 GLY A N 1
ATOM 951 C CA . GLY A 1 135 ? -7.870 1.719 18.844 1.00 94.94 135 GLY A CA 1
ATOM 952 C C . GLY A 1 135 ? -8.166 1.959 17.361 1.00 94.94 135 GLY A C 1
ATOM 953 O O . GLY A 1 135 ? -9.252 1.658 16.866 1.00 94.94 135 GLY A O 1
ATOM 954 N N . ARG A 1 136 ? -7.216 2.565 16.640 1.00 97.31 136 ARG A N 1
ATOM 955 C CA . ARG A 1 136 ? -7.417 3.002 15.245 1.00 97.31 136 ARG A CA 1
ATOM 956 C C . ARG A 1 136 ? -6.485 2.278 14.281 1.00 97.31 136 ARG A C 1
ATOM 958 O O . ARG A 1 136 ? -5.351 1.945 14.629 1.00 97.31 136 ARG A O 1
ATOM 965 N N . PHE A 1 137 ? -6.941 2.096 13.051 1.00 98.31 137 PHE A N 1
ATOM 966 C CA . PHE A 1 137 ? -6.211 1.433 11.979 1.00 98.31 137 PHE A CA 1
ATOM 967 C C . PHE A 1 137 ? -6.099 2.356 10.763 1.00 98.31 137 PHE A C 1
ATOM 969 O O . PHE A 1 137 ? -7.114 2.820 10.250 1.00 98.31 137 PHE A O 1
ATOM 976 N N . ALA A 1 138 ? -4.879 2.605 10.289 1.00 98.62 138 ALA A N 1
ATOM 977 C CA . ALA A 1 138 ? -4.638 3.348 9.056 1.00 98.62 138 ALA A CA 1
ATOM 978 C C . ALA A 1 138 ? -4.341 2.382 7.900 1.00 98.62 138 ALA A C 1
ATOM 980 O O . ALA A 1 138 ? -3.345 1.660 7.938 1.00 98.62 138 ALA A O 1
ATOM 981 N N . LEU A 1 139 ? -5.166 2.390 6.854 1.00 98.62 139 LEU A N 1
ATOM 982 C CA . LEU A 1 139 ? -4.896 1.703 5.590 1.00 98.62 139 LEU A CA 1
ATOM 983 C C . LEU A 1 139 ? -4.270 2.693 4.605 1.00 98.62 139 LEU A C 1
ATOM 985 O O . LEU A 1 139 ? -4.939 3.616 4.156 1.00 98.62 139 LEU A O 1
ATOM 989 N N . LEU A 1 140 ? -3.006 2.490 4.244 1.00 98.56 140 LEU A N 1
ATOM 990 C CA . LEU A 1 140 ? -2.265 3.335 3.314 1.00 98.56 140 LEU A CA 1
ATOM 991 C C . LEU A 1 140 ? -2.101 2.650 1.952 1.00 98.56 140 LEU A C 1
ATOM 993 O O . LEU A 1 140 ? -1.337 1.693 1.816 1.00 98.56 140 LEU A O 1
ATOM 997 N N . LEU A 1 141 ? -2.781 3.184 0.939 1.00 98.00 141 LEU A N 1
ATOM 998 C CA . LEU A 1 141 ? -2.784 2.700 -0.440 1.00 98.00 141 LEU A CA 1
ATOM 999 C C . LEU A 1 141 ? -1.888 3.570 -1.333 1.00 98.00 141 LEU A C 1
ATOM 1001 O O . LEU A 1 141 ? -2.219 4.719 -1.629 1.00 98.00 141 LEU A O 1
ATOM 1005 N N . LEU A 1 142 ? -0.766 3.030 -1.808 1.00 97.38 142 LEU A N 1
ATOM 1006 C CA . LEU A 1 142 ? 0.169 3.776 -2.659 1.00 97.38 142 LEU A CA 1
ATOM 1007 C C . LEU A 1 142 ? 0.346 3.113 -4.015 1.00 97.38 142 LEU A C 1
ATOM 1009 O O . LEU A 1 142 ? 0.555 1.906 -4.084 1.00 97.38 142 LEU A O 1
ATOM 1013 N N . GLY A 1 143 ? 0.385 3.906 -5.086 1.00 95.38 143 GLY A N 1
ATOM 1014 C CA . GLY A 1 143 ? 0.635 3.338 -6.405 1.00 95.38 143 GLY A CA 1
ATOM 1015 C C . GLY A 1 143 ? 0.316 4.245 -7.574 1.00 95.38 143 GLY A C 1
ATOM 1016 O O . GLY A 1 143 ? 0.608 5.440 -7.528 1.00 95.38 143 GLY A O 1
ATOM 1017 N N . HIS A 1 144 ? -0.219 3.647 -8.633 1.00 95.25 144 HIS A N 1
ATOM 1018 C CA . HIS A 1 144 ? -0.685 4.312 -9.842 1.00 95.25 144 HIS A CA 1
ATOM 1019 C C . HIS A 1 144 ? -2.164 4.005 -10.069 1.00 95.25 144 HIS A C 1
ATOM 1021 O O . HIS A 1 144 ? -2.564 2.846 -9.980 1.00 95.25 144 HIS A O 1
ATOM 1027 N N . ARG A 1 145 ? -2.975 5.006 -10.422 1.00 95.69 145 ARG A N 1
ATOM 1028 C CA . ARG A 1 145 ? -4.428 4.811 -10.530 1.00 95.69 145 ARG A CA 1
ATOM 1029 C C . ARG A 1 145 ? -4.841 3.743 -11.554 1.00 95.69 145 ARG A C 1
ATOM 1031 O O . ARG A 1 145 ? -5.691 2.916 -11.257 1.00 95.69 145 ARG A O 1
ATOM 1038 N N . ASP A 1 146 ? -4.163 3.672 -12.701 1.00 93.38 146 ASP A N 1
ATOM 1039 C CA . ASP A 1 146 ? -4.452 2.666 -13.744 1.00 93.38 146 ASP A CA 1
ATOM 1040 C C . ASP A 1 146 ? -4.100 1.220 -13.353 1.00 93.38 146 ASP A C 1
ATOM 1042 O O . ASP A 1 146 ? -4.461 0.286 -14.063 1.00 93.38 146 ASP A O 1
ATOM 1046 N N . ARG A 1 147 ? -3.358 1.019 -12.257 1.00 92.38 147 ARG A N 1
ATOM 1047 C CA . ARG A 1 147 ? -2.973 -0.309 -11.747 1.00 92.38 147 ARG A CA 1
ATOM 1048 C C . ARG A 1 147 ? -3.811 -0.738 -10.547 1.00 92.38 147 ARG A C 1
ATOM 1050 O O . ARG A 1 147 ? -3.534 -1.773 -9.954 1.00 92.38 147 ARG A O 1
ATOM 1057 N N . LEU A 1 148 ? -4.796 0.073 -10.170 1.00 94.94 148 LEU A N 1
ATOM 1058 C CA . LEU A 1 148 ? -5.548 -0.122 -8.947 1.00 94.94 148 LEU A CA 1
ATOM 1059 C C . LEU A 1 148 ? -6.393 -1.405 -8.992 1.00 94.94 148 LEU A C 1
ATOM 1061 O O . LEU A 1 148 ? -7.153 -1.632 -9.934 1.00 94.94 148 LEU A O 1
ATOM 1065 N N . MET A 1 149 ? -6.276 -2.188 -7.923 1.00 93.31 149 MET A N 1
ATOM 1066 C CA . MET A 1 149 ? -6.971 -3.439 -7.618 1.00 93.31 149 MET A CA 1
ATOM 1067 C C . MET A 1 149 ? -7.687 -3.303 -6.266 1.00 93.31 149 MET A C 1
ATOM 1069 O O . MET A 1 149 ? -7.397 -4.003 -5.295 1.00 93.31 149 MET A O 1
ATOM 1073 N N . PHE A 1 150 ? -8.580 -2.317 -6.164 1.00 96.00 150 PHE A N 1
ATOM 1074 C CA . PHE A 1 150 ? -9.210 -1.947 -4.895 1.00 96.00 150 PHE A CA 1
ATOM 1075 C C . PHE A 1 150 ? -10.333 -2.899 -4.464 1.00 96.00 150 PHE A C 1
ATOM 1077 O O . PHE A 1 150 ? -10.670 -2.943 -3.287 1.00 96.00 150 PHE A O 1
ATOM 1084 N N . GLU A 1 151 ? -10.897 -3.686 -5.382 1.00 95.38 151 GLU A N 1
ATOM 1085 C CA . GLU A 1 151 ? -12.146 -4.434 -5.186 1.00 95.38 151 GLU A CA 1
ATOM 1086 C C . GLU A 1 151 ? -12.134 -5.407 -3.996 1.00 95.38 151 GLU A C 1
ATOM 1088 O O . GLU A 1 151 ? -13.180 -5.684 -3.412 1.00 95.38 151 GLU A O 1
ATOM 1093 N N . THR A 1 152 ? -10.960 -5.912 -3.612 1.00 95.94 152 THR A N 1
ATOM 1094 C CA . THR A 1 152 ? -10.819 -6.865 -2.501 1.00 95.94 152 THR A CA 1
ATOM 1095 C C . THR A 1 152 ? -10.597 -6.197 -1.146 1.00 95.94 152 THR A C 1
ATOM 1097 O O . THR A 1 152 ? -10.876 -6.805 -0.115 1.00 95.94 152 THR A O 1
ATOM 1100 N N . LEU A 1 153 ? -10.128 -4.946 -1.104 1.00 97.25 153 LEU A N 1
ATOM 1101 C CA . LEU A 1 153 ? -9.786 -4.273 0.153 1.00 97.25 153 LEU A CA 1
ATOM 1102 C C . LEU A 1 153 ? -11.001 -4.033 1.070 1.00 97.25 153 LEU A C 1
ATOM 1104 O O . LEU A 1 153 ? -10.876 -4.312 2.267 1.00 97.25 153 LEU A O 1
ATOM 1108 N N . PRO A 1 154 ? -12.175 -3.585 0.574 1.00 98.25 154 PRO A N 1
ATOM 1109 C CA . PRO A 1 154 ? -13.359 -3.404 1.412 1.00 98.25 154 PRO A CA 1
ATOM 1110 C C . PRO A 1 154 ? -13.751 -4.660 2.198 1.00 98.25 154 PRO A C 1
ATOM 1112 O O . PRO A 1 154 ? -13.918 -4.600 3.415 1.00 98.25 154 PRO A O 1
ATOM 1115 N N . SER A 1 155 ? -13.846 -5.810 1.527 1.00 97.75 155 SER A N 1
ATOM 1116 C CA . SER A 1 155 ? -14.333 -7.061 2.120 1.00 97.75 155 SER A CA 1
ATOM 1117 C C . SER A 1 155 ? -13.247 -7.872 2.829 1.00 97.75 155 SER A C 1
ATOM 1119 O O . SER A 1 155 ? -13.546 -8.555 3.807 1.00 97.75 155 SER A O 1
ATOM 1121 N N . ALA A 1 156 ? -11.991 -7.803 2.378 1.00 97.25 156 ALA A N 1
ATOM 1122 C CA . ALA A 1 156 ? -10.901 -8.585 2.958 1.00 97.25 156 ALA A CA 1
ATOM 1123 C C . ALA A 1 156 ? -10.114 -7.836 4.041 1.00 97.25 156 ALA A C 1
ATOM 1125 O O . ALA A 1 156 ? -9.493 -8.478 4.882 1.00 97.25 156 ALA A O 1
ATOM 1126 N N . VAL A 1 157 ? -10.123 -6.502 4.058 1.00 97.38 157 VAL A N 1
ATOM 1127 C CA . VAL A 1 157 ? -9.314 -5.713 5.003 1.00 97.38 157 VAL A CA 1
ATOM 1128 C C . VAL A 1 157 ? -10.179 -4.804 5.856 1.00 97.38 157 VAL A C 1
ATOM 1130 O O . VAL A 1 157 ? -10.129 -4.908 7.080 1.00 97.38 157 VAL A O 1
ATOM 1133 N N . ILE A 1 158 ? -10.978 -3.933 5.238 1.00 98.50 158 ILE A N 1
ATOM 1134 C CA . ILE A 1 158 ? -11.692 -2.869 5.956 1.00 98.50 158 ILE A CA 1
ATOM 1135 C C . ILE A 1 158 ? -12.777 -3.470 6.853 1.00 98.50 158 ILE A C 1
ATOM 1137 O O . ILE A 1 158 ? -12.671 -3.366 8.073 1.00 98.50 158 ILE A O 1
ATOM 1141 N N . ALA A 1 159 ? -13.757 -4.174 6.279 1.00 98.38 159 ALA A N 1
ATOM 1142 C CA . ALA A 1 159 ? -14.873 -4.729 7.042 1.00 98.38 159 ALA A CA 1
ATOM 1143 C C . ALA A 1 159 ? -14.432 -5.716 8.146 1.00 98.38 159 ALA A C 1
ATOM 1145 O O . ALA A 1 159 ? -14.921 -5.594 9.270 1.00 98.38 159 ALA A O 1
ATOM 1146 N N . PRO A 1 160 ? -13.472 -6.641 7.922 1.00 98.00 160 PRO A N 1
ATOM 1147 C CA . PRO A 1 160 ? -12.966 -7.504 8.992 1.00 98.00 160 PRO A CA 1
ATOM 1148 C C . PRO A 1 160 ? -12.260 -6.738 10.117 1.00 98.00 160 PRO A C 1
ATOM 1150 O O . PRO A 1 160 ? -12.371 -7.121 11.280 1.00 98.00 160 PRO A O 1
ATOM 1153 N N . THR A 1 161 ? -11.554 -5.651 9.794 1.00 97.88 161 THR A N 1
ATOM 1154 C CA . THR A 1 161 ? -10.844 -4.831 10.790 1.00 97.88 161 THR A CA 1
ATOM 1155 C C . THR A 1 161 ? -11.815 -3.976 11.605 1.00 97.88 161 THR A C 1
ATOM 1157 O O . THR A 1 161 ? -11.679 -3.899 12.826 1.00 97.88 161 THR A O 1
ATOM 1160 N N . VAL A 1 162 ? -12.851 -3.427 10.962 1.00 97.38 162 VAL A N 1
ATOM 1161 C CA . VAL A 1 162 ? -13.986 -2.780 11.644 1.00 97.38 162 VAL A CA 1
ATOM 1162 C C . VAL A 1 162 ? -14.710 -3.780 12.546 1.00 97.38 162 VAL A C 1
ATOM 1164 O O . VAL A 1 162 ? -14.960 -3.495 13.714 1.00 97.38 162 VAL A O 1
ATOM 1167 N N . GLY A 1 163 ? -14.973 -4.995 12.053 1.00 96.62 163 GLY A N 1
ATOM 1168 C CA . GLY A 1 163 ? -15.570 -6.081 12.837 1.00 96.62 163 GLY A CA 1
ATOM 1169 C C . GLY A 1 163 ? -14.716 -6.528 14.031 1.00 96.62 163 GLY A C 1
ATOM 1170 O O . GLY A 1 163 ? -15.256 -7.008 15.024 1.00 96.62 163 GLY A O 1
ATOM 1171 N N . ALA A 1 164 ? -13.396 -6.322 13.972 1.00 96.12 164 ALA A N 1
ATOM 1172 C CA . ALA A 1 164 ? -12.475 -6.524 15.091 1.00 96.12 164 ALA A CA 1
ATOM 1173 C C . ALA A 1 164 ? -12.442 -5.343 16.089 1.00 96.12 164 ALA A C 1
ATOM 1175 O O . ALA A 1 164 ? -11.670 -5.383 17.045 1.00 96.12 164 ALA A O 1
ATOM 1176 N N . GLY A 1 165 ? -13.272 -4.313 15.887 1.00 95.88 165 GLY A N 1
ATOM 1177 C CA . GLY A 1 165 ? -13.470 -3.186 16.803 1.00 95.88 165 GLY A CA 1
ATOM 1178 C C . GLY A 1 165 ? -12.650 -1.930 16.498 1.00 95.88 165 GLY A C 1
ATOM 1179 O O . GLY A 1 165 ? -12.722 -0.976 17.268 1.00 95.88 165 GLY A O 1
ATOM 1180 N N . PHE A 1 166 ? -11.876 -1.901 15.410 1.00 96.94 166 PHE A N 1
ATOM 1181 C CA . PHE A 1 166 ? -11.034 -0.752 15.063 1.00 96.94 166 PHE A CA 1
ATOM 1182 C C . PHE A 1 166 ? -11.788 0.276 14.215 1.00 96.94 166 PHE A C 1
ATOM 1184 O O . PHE A 1 166 ? -12.487 -0.082 13.268 1.00 96.94 166 PHE A O 1
ATOM 1191 N N . ALA A 1 167 ? -11.546 1.565 14.461 1.00 97.06 167 ALA A N 1
ATOM 1192 C CA . ALA A 1 167 ? -11.886 2.606 13.489 1.00 97.06 167 ALA A CA 1
ATOM 1193 C C . ALA A 1 167 ? -10.867 2.586 12.337 1.00 97.06 167 ALA A C 1
ATOM 1195 O O . ALA A 1 167 ? -9.664 2.727 12.586 1.00 97.06 167 ALA A O 1
ATOM 1196 N N . VAL A 1 168 ? -11.334 2.399 11.100 1.00 98.44 168 VAL A N 1
ATOM 1197 C CA . VAL A 1 168 ? -10.476 2.278 9.910 1.00 98.44 168 VAL A CA 1
ATOM 1198 C C . VAL A 1 168 ? -10.498 3.566 9.096 1.00 98.44 168 VAL A C 1
ATOM 1200 O O . VAL A 1 168 ? -11.517 3.902 8.497 1.00 98.44 168 VAL A O 1
ATOM 1203 N N . ASP A 1 169 ? -9.342 4.220 9.009 1.00 98.69 169 ASP A N 1
ATOM 1204 C CA . ASP A 1 169 ? -9.119 5.380 8.149 1.00 98.69 169 ASP A CA 1
ATOM 1205 C C . ASP A 1 169 ? -8.277 4.965 6.935 1.00 98.69 169 ASP A C 1
ATOM 1207 O O . ASP A 1 169 ? -7.228 4.328 7.071 1.00 98.69 169 ASP A O 1
ATOM 1211 N N . VAL A 1 170 ? -8.727 5.330 5.739 1.00 98.75 170 VAL A N 1
ATOM 1212 C CA . VAL A 1 170 ? -8.060 5.041 4.470 1.00 98.75 170 VAL A CA 1
ATOM 1213 C C . VAL A 1 170 ? -7.367 6.294 3.958 1.00 98.75 170 VAL A C 1
ATOM 1215 O O . VAL A 1 170 ? -7.973 7.358 3.815 1.00 98.75 170 VAL A O 1
ATOM 1218 N N . PHE A 1 171 ? -6.090 6.123 3.643 1.00 98.75 171 PHE A N 1
ATOM 1219 C CA . PHE A 1 171 ? -5.202 7.118 3.071 1.00 98.75 171 PHE A CA 1
ATOM 1220 C C . PHE A 1 171 ? -4.680 6.622 1.730 1.00 98.75 171 PHE A C 1
ATOM 1222 O O . PHE A 1 171 ? -4.471 5.419 1.546 1.00 98.75 171 PHE A O 1
ATOM 1229 N N . GLY A 1 172 ? -4.373 7.526 0.805 1.00 98.12 172 GLY A N 1
ATOM 1230 C CA . GLY A 1 172 ? -3.719 7.098 -0.419 1.00 98.12 172 GLY A CA 1
ATOM 1231 C C . GLY A 1 172 ? -3.017 8.172 -1.224 1.00 98.12 172 GLY A C 1
ATOM 1232 O O . GLY A 1 172 ? -3.314 9.360 -1.131 1.00 98.12 172 GLY A O 1
ATOM 1233 N N . TYR A 1 173 ? -2.085 7.700 -2.049 1.00 98.38 173 TYR A N 1
ATOM 1234 C CA . TYR A 1 173 ? -1.463 8.470 -3.117 1.00 98.38 173 TYR A CA 1
ATOM 1235 C C . TYR A 1 173 ? -1.439 7.621 -4.389 1.00 98.38 173 TYR A C 1
ATOM 1237 O O . TYR A 1 173 ? -0.674 6.652 -4.497 1.00 98.38 173 TYR A O 1
ATOM 1245 N N . LEU A 1 174 ? -2.261 7.998 -5.363 1.00 97.94 174 LEU A N 1
ATOM 1246 C CA . LEU A 1 174 ? -2.357 7.351 -6.663 1.00 97.94 174 LEU A CA 1
ATOM 1247 C C . LEU A 1 174 ? -1.825 8.299 -7.739 1.00 97.94 174 LEU A C 1
ATOM 1249 O O . LEU A 1 174 ? -2.385 9.363 -7.989 1.00 97.94 174 LEU A O 1
ATOM 1253 N N . GLU A 1 175 ? -0.732 7.905 -8.392 1.00 96.38 175 GLU A N 1
ATOM 1254 C CA . GLU A 1 175 ? -0.198 8.654 -9.532 1.00 96.38 175 GLU A CA 1
ATOM 1255 C C . GLU A 1 175 ? -1.231 8.709 -10.668 1.00 96.38 175 GLU A C 1
ATOM 1257 O O . GLU A 1 175 ? -1.766 7.659 -11.030 1.00 96.38 175 GLU A O 1
ATOM 1262 N N . ASN A 1 176 ? -1.461 9.893 -11.248 1.00 95.31 176 ASN A N 1
ATOM 1263 C CA . ASN A 1 176 ? -2.293 10.101 -12.448 1.00 95.31 176 ASN A CA 1
ATOM 1264 C C . ASN A 1 176 ? -1.485 10.474 -13.709 1.00 95.31 176 ASN A C 1
ATOM 1266 O O . ASN A 1 176 ? -2.044 10.761 -14.765 1.00 95.31 176 ASN A O 1
ATOM 1270 N N . SER A 1 177 ? -0.153 10.466 -13.619 1.00 90.62 177 SER A N 1
ATOM 1271 C CA . SER A 1 177 ? 0.738 10.722 -14.755 1.00 90.62 177 SER A CA 1
ATOM 1272 C C . SER A 1 177 ? 0.883 9.493 -15.652 1.00 90.62 177 SER A C 1
ATOM 1274 O O . SER A 1 177 ? 1.048 8.399 -15.136 1.00 90.62 177 SER A O 1
ATOM 1276 N N . THR A 1 178 ? 0.987 9.657 -16.973 1.00 81.31 178 THR A N 1
ATOM 1277 C CA . THR A 1 178 ? 1.123 8.519 -17.905 1.00 81.31 178 THR A CA 1
ATOM 1278 C C . THR A 1 178 ? 2.235 7.513 -17.552 1.00 81.31 178 THR A C 1
ATOM 1280 O O . THR A 1 178 ? 3.387 7.858 -17.265 1.00 81.31 178 THR A O 1
ATOM 1283 N N . MET A 1 179 ? 1.893 6.227 -17.659 1.00 75.00 179 MET A N 1
ATOM 1284 C CA . MET A 1 179 ? 2.804 5.091 -17.475 1.00 75.00 179 MET A CA 1
ATOM 1285 C C . MET A 1 179 ? 3.403 4.558 -18.782 1.00 75.00 179 MET A C 1
ATOM 1287 O O . MET A 1 179 ? 4.248 3.664 -18.737 1.00 75.00 179 MET A O 1
ATOM 1291 N N . ALA A 1 180 ? 3.034 5.114 -19.943 1.00 68.75 180 ALA A N 1
ATOM 1292 C CA . ALA A 1 180 ? 3.392 4.563 -21.257 1.00 68.75 180 ALA A CA 1
ATOM 1293 C C . ALA A 1 180 ? 4.906 4.324 -21.429 1.00 68.75 180 ALA A C 1
ATOM 1295 O O . ALA A 1 180 ? 5.330 3.281 -21.931 1.00 68.75 180 ALA A O 1
ATOM 1296 N N . ARG A 1 181 ? 5.742 5.251 -20.942 1.00 69.06 181 ARG A N 1
ATOM 1297 C CA . ARG A 1 181 ? 7.207 5.128 -21.024 1.00 69.06 181 ARG A CA 1
ATOM 1298 C C . ARG A 1 181 ? 7.763 4.009 -20.137 1.00 69.06 181 ARG A C 1
ATOM 1300 O O . ARG A 1 181 ? 8.716 3.345 -20.535 1.00 69.06 181 ARG A O 1
ATOM 1307 N N . ALA A 1 182 ? 7.180 3.787 -18.957 1.00 68.81 182 ALA A N 1
ATOM 1308 C CA . ALA A 1 182 ? 7.649 2.768 -18.014 1.00 68.81 182 ALA A CA 1
ATOM 1309 C C . ALA A 1 182 ? 7.387 1.340 -18.523 1.00 68.81 182 ALA A C 1
ATOM 1311 O O . ALA A 1 182 ? 8.160 0.432 -18.233 1.00 68.81 182 ALA A O 1
ATOM 1312 N N . PHE A 1 183 ? 6.343 1.160 -19.333 1.00 66.31 183 PHE A N 1
ATOM 1313 C CA . PHE A 1 183 ? 5.911 -0.141 -19.845 1.00 66.31 183 PHE A CA 1
ATOM 1314 C C . PHE A 1 183 ? 6.229 -0.356 -21.330 1.00 66.31 183 PHE A C 1
ATOM 1316 O O . PHE A 1 183 ? 5.645 -1.235 -21.962 1.00 66.31 183 PHE A O 1
ATOM 1323 N N . ARG A 1 184 ? 7.166 0.419 -21.902 1.00 73.94 184 ARG A N 1
ATOM 1324 C CA . ARG A 1 184 ? 7.566 0.323 -23.323 1.00 73.94 184 ARG A CA 1
ATOM 1325 C C . ARG A 1 184 ? 6.353 0.346 -24.271 1.00 73.94 184 ARG A C 1
ATOM 1327 O O . ARG A 1 184 ? 6.252 -0.471 -25.178 1.00 73.94 184 ARG A O 1
ATOM 1334 N N . GLY A 1 185 ? 5.397 1.235 -24.004 1.00 62.59 185 GLY A N 1
ATOM 1335 C CA . GLY A 1 185 ? 4.159 1.364 -24.778 1.00 62.59 185 GLY A CA 1
ATOM 1336 C C . GLY A 1 185 ? 3.042 0.385 -24.401 1.00 62.59 185 GLY A C 1
ATOM 1337 O O . GLY A 1 185 ? 1.923 0.550 -24.878 1.00 62.59 185 GLY A O 1
ATOM 1338 N N . ARG A 1 186 ? 3.282 -0.597 -23.518 1.00 67.25 186 ARG A N 1
ATOM 1339 C CA . ARG A 1 186 ? 2.201 -1.429 -22.967 1.00 67.25 186 ARG A CA 1
ATOM 1340 C C . ARG A 1 186 ? 1.379 -0.615 -21.964 1.00 67.25 186 ARG A C 1
ATOM 1342 O O . ARG A 1 186 ? 1.912 0.252 -21.270 1.00 67.25 186 ARG A O 1
ATOM 1349 N N . ARG A 1 187 ? 0.078 -0.894 -21.873 1.00 67.56 187 ARG A N 1
ATOM 1350 C CA . ARG A 1 187 ? -0.768 -0.276 -20.847 1.00 67.56 187 ARG A CA 1
ATOM 1351 C C . ARG A 1 187 ? -0.457 -0.893 -19.479 1.00 67.56 187 ARG A C 1
ATOM 1353 O O . ARG A 1 187 ? -0.313 -2.116 -19.406 1.00 67.56 187 ARG A O 1
ATOM 1360 N N . PRO A 1 188 ? -0.341 -0.085 -18.409 1.00 69.44 188 PRO A N 1
ATOM 1361 C CA . PRO A 1 188 ? -0.377 -0.622 -17.057 1.00 69.44 188 PRO A CA 1
ATOM 1362 C C . PRO A 1 188 ? -1.649 -1.458 -16.904 1.00 69.44 188 PRO A C 1
ATOM 1364 O O . PRO A 1 188 ? -2.734 -1.033 -17.294 1.00 69.44 188 PRO A O 1
ATOM 1367 N N . MET A 1 189 ? -1.489 -2.673 -16.398 1.00 80.81 189 MET A N 1
ATOM 1368 C CA . MET A 1 189 ? -2.603 -3.583 -16.194 1.00 80.81 189 MET A CA 1
ATOM 1369 C C . MET A 1 189 ? -3.108 -3.411 -14.754 1.00 80.81 189 MET A C 1
ATOM 1371 O O . MET A 1 189 ? -2.324 -3.495 -13.808 1.00 80.81 189 MET A O 1
ATOM 1375 N N . GLY A 1 190 ? -4.400 -3.133 -14.619 1.00 86.19 190 GLY A N 1
ATOM 1376 C CA . GLY A 1 190 ? -5.158 -2.919 -13.383 1.00 86.19 190 GLY A CA 1
ATOM 1377 C C . GLY A 1 190 ? -6.646 -3.031 -13.700 1.00 86.19 190 GLY A C 1
ATOM 1378 O O . GLY A 1 190 ? -6.992 -3.328 -14.846 1.00 86.19 190 GLY A O 1
ATOM 1379 N N . ASN A 1 191 ? -7.532 -2.836 -12.725 1.00 92.25 191 ASN A N 1
ATOM 1380 C CA . ASN A 1 191 ? -8.960 -3.045 -12.956 1.00 92.25 191 ASN A CA 1
ATOM 1381 C C . ASN A 1 191 ? -9.509 -2.077 -14.024 1.00 92.25 191 ASN A C 1
ATOM 1383 O O . ASN A 1 191 ? -9.499 -0.860 -13.802 1.00 92.25 191 ASN A O 1
ATOM 1387 N N . PRO A 1 192 ? -10.026 -2.575 -15.168 1.00 91.62 192 PRO A N 1
ATOM 1388 C CA . PRO A 1 192 ? -10.527 -1.721 -16.238 1.00 91.62 192 PRO A CA 1
ATOM 1389 C C . PRO A 1 192 ? -11.672 -0.814 -15.792 1.00 91.62 192 PRO A C 1
ATOM 1391 O O . PRO A 1 192 ? -11.828 0.265 -16.360 1.00 91.62 192 PRO A O 1
ATOM 1394 N N . ALA A 1 193 ? -12.455 -1.233 -14.793 1.00 93.94 193 ALA A N 1
ATOM 1395 C CA . ALA A 1 193 ? -13.525 -0.416 -14.240 1.00 93.94 193 ALA A CA 1
ATOM 1396 C C . ALA A 1 193 ? -12.966 0.830 -13.541 1.00 93.94 193 ALA A C 1
ATOM 1398 O O . ALA A 1 193 ? -13.489 1.914 -13.757 1.00 93.94 193 ALA A O 1
ATOM 1399 N N . PHE A 1 194 ? -11.870 0.712 -12.779 1.00 95.25 194 PHE A N 1
ATOM 1400 C CA . PHE A 1 194 ? -11.236 1.854 -12.105 1.00 95.25 194 PHE A CA 1
ATOM 1401 C C . PHE A 1 194 ? -10.383 2.706 -13.052 1.00 95.25 194 PHE A C 1
ATOM 1403 O O . PHE A 1 194 ? -10.377 3.934 -12.946 1.00 95.25 194 PHE A O 1
ATOM 1410 N N . ALA A 1 195 ? -9.684 2.076 -14.000 1.00 92.50 195 ALA A N 1
ATOM 1411 C CA . ALA A 1 195 ? -8.803 2.772 -14.937 1.00 92.50 195 ALA A CA 1
ATOM 1412 C C . ALA A 1 195 ? -9.553 3.749 -15.864 1.00 92.50 195 ALA A C 1
ATOM 1414 O O . ALA A 1 195 ? -8.968 4.721 -16.333 1.00 92.50 195 ALA A O 1
ATOM 1415 N N . ARG A 1 196 ? -10.846 3.512 -16.129 1.00 93.75 196 ARG A N 1
ATOM 1416 C CA . ARG A 1 196 ? -11.671 4.360 -17.011 1.00 93.75 196 ARG A CA 1
ATOM 1417 C C . ARG A 1 196 ? -12.321 5.555 -16.319 1.00 93.75 196 ARG A C 1
ATOM 1419 O O . ARG A 1 196 ? -12.812 6.434 -17.017 1.00 93.75 196 ARG A O 1
ATOM 1426 N N . LEU A 1 197 ? -12.357 5.579 -14.989 1.00 96.44 197 LEU A N 1
ATOM 1427 C CA . LEU A 1 197 ? -12.987 6.671 -14.244 1.00 96.44 197 LEU A CA 1
ATOM 1428 C C . LEU A 1 197 ? -12.186 7.970 -14.411 1.00 96.44 197 LEU A C 1
ATOM 1430 O O . LEU A 1 197 ? -10.993 7.945 -14.701 1.00 96.44 197 LEU A O 1
ATOM 1434 N N . SER A 1 198 ? -12.795 9.129 -14.213 1.00 97.00 198 SER A N 1
ATOM 1435 C CA . SER A 1 198 ? -12.041 10.352 -13.916 1.00 97.00 198 SER A CA 1
ATOM 1436 C C . SER A 1 198 ? -11.438 10.287 -12.506 1.00 97.00 198 SER A C 1
ATOM 1438 O O . SER A 1 198 ? -11.810 9.434 -11.697 1.00 97.00 198 SER A O 1
ATOM 1440 N N . ASP A 1 199 ? -10.514 11.194 -12.176 1.00 97.75 199 ASP A N 1
ATOM 1441 C CA . ASP A 1 199 ? -9.942 11.264 -10.821 1.00 97.75 199 ASP A CA 1
ATOM 1442 C C . ASP A 1 199 ? -11.046 11.492 -9.762 1.00 97.75 199 ASP A C 1
ATOM 1444 O O . ASP A 1 199 ? -11.052 10.839 -8.718 1.00 97.75 199 ASP A O 1
ATOM 1448 N N . ALA A 1 200 ? -12.039 12.340 -10.062 1.00 98.06 200 ALA A N 1
ATOM 1449 C CA . ALA A 1 200 ? -13.171 12.613 -9.173 1.00 98.06 200 ALA A CA 1
ATOM 1450 C C . ALA A 1 200 ? -14.098 11.396 -8.997 1.00 98.06 200 ALA A C 1
ATOM 1452 O O . ALA A 1 200 ? -14.465 11.049 -7.873 1.00 98.06 200 ALA A O 1
ATOM 1453 N N . GLU A 1 201 ? -14.447 10.709 -10.088 1.00 98.31 201 GLU A N 1
ATOM 1454 C CA . GLU A 1 201 ? -15.281 9.499 -10.033 1.00 98.31 201 GLU A CA 1
ATOM 1455 C C . GLU A 1 201 ? -14.571 8.343 -9.326 1.00 98.31 201 GLU A C 1
ATOM 1457 O O . GLU A 1 201 ? -15.206 7.587 -8.583 1.00 98.31 201 GLU A O 1
ATOM 1462 N N . LEU A 1 202 ? -13.255 8.207 -9.527 1.00 98.19 202 LEU A N 1
ATOM 1463 C CA . LEU A 1 202 ? -12.440 7.211 -8.841 1.00 98.19 202 LEU A CA 1
ATOM 1464 C C . LEU A 1 202 ? -12.429 7.471 -7.334 1.00 98.19 202 LEU A C 1
ATOM 1466 O O . LEU A 1 202 ? -12.697 6.551 -6.560 1.00 98.19 202 LEU A O 1
ATOM 1470 N N . HIS A 1 203 ? -12.192 8.719 -6.922 1.00 98.25 203 HIS A N 1
ATOM 1471 C CA . HIS A 1 203 ? -12.251 9.112 -5.518 1.00 98.25 203 HIS A CA 1
ATOM 1472 C C . HIS A 1 203 ? -13.628 8.804 -4.915 1.00 98.25 203 HIS A C 1
ATOM 1474 O O . HIS A 1 203 ? -13.714 8.101 -3.912 1.00 98.25 203 HIS A O 1
ATOM 1480 N N . ALA A 1 204 ? -14.714 9.263 -5.546 1.00 98.38 204 ALA A N 1
ATOM 1481 C CA . ALA A 1 204 ? -16.076 9.023 -5.068 1.00 98.38 204 ALA A CA 1
ATOM 1482 C C . ALA A 1 204 ? -16.412 7.523 -4.971 1.00 98.38 204 ALA A C 1
ATOM 1484 O O . ALA A 1 204 ? -17.068 7.083 -4.025 1.00 98.38 204 ALA A O 1
ATOM 1485 N N . THR A 1 205 ? -15.936 6.724 -5.928 1.00 98.44 205 THR A N 1
ATOM 1486 C CA . THR A 1 205 ? -16.125 5.269 -5.933 1.00 98.44 205 THR A CA 1
ATOM 1487 C C . THR A 1 205 ? -15.393 4.603 -4.772 1.00 98.44 205 THR A C 1
ATOM 1489 O O . THR A 1 205 ? -16.001 3.790 -4.074 1.00 98.44 205 THR A O 1
ATOM 1492 N N . ILE A 1 206 ? -14.133 4.971 -4.520 1.00 98.44 206 ILE A N 1
ATOM 1493 C CA . ILE A 1 206 ? -13.361 4.461 -3.379 1.00 98.44 206 ILE A CA 1
ATOM 1494 C C . ILE A 1 206 ? -14.032 4.877 -2.066 1.00 98.44 206 ILE A C 1
ATOM 1496 O O . ILE A 1 206 ? -14.311 4.012 -1.240 1.00 98.44 206 ILE A O 1
ATOM 1500 N N . SER A 1 207 ? -14.382 6.156 -1.895 1.00 98.50 207 SER A N 1
ATOM 1501 C CA . SER A 1 207 ? -15.074 6.651 -0.696 1.00 98.50 207 SER A CA 1
ATOM 1502 C C . SER A 1 207 ? -16.366 5.890 -0.413 1.00 98.50 207 SER A C 1
ATOM 1504 O O . SER A 1 207 ? -16.586 5.464 0.719 1.00 98.50 207 SER A O 1
ATOM 1506 N N . ARG A 1 208 ? -17.192 5.647 -1.439 1.00 98.50 208 ARG A N 1
ATOM 1507 C CA . ARG A 1 208 ? -18.426 4.865 -1.295 1.00 98.50 208 ARG A CA 1
ATOM 1508 C C . ARG A 1 208 ? -18.143 3.426 -0.858 1.00 98.50 208 ARG A C 1
ATOM 1510 O O . ARG A 1 208 ? -18.800 2.938 0.054 1.00 98.50 208 ARG A O 1
ATOM 1517 N N . GLN A 1 209 ? -17.183 2.743 -1.485 1.00 98.38 209 GLN A N 1
ATOM 1518 C CA . GLN A 1 209 ? -16.846 1.356 -1.135 1.00 98.38 209 GLN A CA 1
ATOM 1519 C C . GLN A 1 209 ? -16.255 1.231 0.276 1.00 98.38 209 GLN A C 1
ATOM 1521 O O . GLN A 1 209 ? -16.584 0.292 0.996 1.00 98.38 209 GLN A O 1
ATOM 1526 N N . VAL A 1 210 ? -15.425 2.191 0.689 1.00 98.56 210 VAL A N 1
ATOM 1527 C CA . VAL A 1 210 ? -14.864 2.263 2.046 1.00 98.56 210 VAL A CA 1
ATOM 1528 C C . VAL A 1 210 ? -15.964 2.491 3.083 1.00 98.56 210 VAL A C 1
ATOM 1530 O O . VAL A 1 210 ? -16.016 1.760 4.070 1.00 98.56 210 VAL A O 1
ATOM 1533 N N . ALA A 1 211 ? -16.879 3.432 2.830 1.00 98.38 211 ALA A N 1
ATOM 1534 C CA . ALA A 1 211 ? -18.003 3.715 3.720 1.00 98.38 211 ALA A CA 1
ATOM 1535 C C . ALA A 1 211 ? -18.939 2.505 3.877 1.00 98.38 211 ALA A C 1
ATOM 1537 O O . ALA A 1 211 ? -19.334 2.171 4.991 1.00 98.38 211 ALA A O 1
ATOM 1538 N N . LEU A 1 212 ? -19.239 1.792 2.782 1.00 98.19 212 LEU A N 1
ATOM 1539 C CA . LEU A 1 212 ? -20.035 0.557 2.821 1.00 98.19 212 LEU A CA 1
ATOM 1540 C C . LEU A 1 212 ? -19.367 -0.562 3.636 1.00 98.19 212 LEU A C 1
ATOM 1542 O O . LEU A 1 212 ? -20.063 -1.395 4.210 1.00 98.19 212 LEU A O 1
ATOM 1546 N N . ALA A 1 213 ? -18.036 -0.576 3.714 1.00 98.31 213 ALA A N 1
ATOM 1547 C CA . ALA A 1 213 ? -17.277 -1.497 4.558 1.00 98.31 213 ALA A CA 1
ATOM 1548 C C . ALA A 1 213 ? -17.087 -0.998 6.006 1.00 98.31 213 ALA A C 1
ATOM 1550 O O . ALA A 1 213 ? -16.434 -1.675 6.799 1.00 98.31 213 ALA A O 1
ATOM 1551 N N . GLY A 1 214 ? -17.647 0.165 6.359 1.00 98.06 214 GLY A N 1
ATOM 1552 C CA . GLY A 1 214 ? -17.578 0.756 7.699 1.00 98.06 214 GLY A CA 1
ATOM 1553 C C . GLY A 1 214 ? -16.315 1.574 7.992 1.00 98.06 214 GLY A C 1
ATOM 1554 O O . GLY A 1 214 ? -16.078 1.904 9.150 1.00 98.06 214 GLY A O 1
ATOM 1555 N N . GLY A 1 215 ? -15.496 1.881 6.981 1.00 98.19 215 GLY A N 1
ATOM 1556 C CA . GLY A 1 215 ? -14.329 2.760 7.116 1.00 98.19 215 GLY A CA 1
ATOM 1557 C C . GLY A 1 215 ? -14.599 4.204 6.677 1.00 98.19 215 GLY A C 1
ATOM 1558 O O . GLY A 1 215 ? -15.678 4.535 6.188 1.00 98.19 215 GLY A O 1
ATOM 1559 N N . GLU A 1 216 ? -13.579 5.054 6.779 1.00 98.44 216 GLU A N 1
ATOM 1560 C CA . GLU A 1 216 ? -13.586 6.451 6.321 1.00 98.44 216 GLU A CA 1
ATOM 1561 C C . GLU A 1 216 ? -12.418 6.693 5.353 1.00 98.44 216 GLU A C 1
ATOM 1563 O O . GLU A 1 216 ? -11.292 6.291 5.631 1.00 98.44 216 GLU A O 1
ATOM 1568 N N . VAL A 1 217 ? -12.644 7.359 4.215 1.00 98.50 217 VAL A N 1
ATOM 1569 C CA . VAL A 1 217 ? -11.533 7.903 3.407 1.00 98.50 217 VAL A CA 1
ATOM 1570 C C . VAL A 1 217 ? -11.187 9.276 3.960 1.00 98.50 217 VAL A C 1
ATOM 1572 O O . VAL A 1 217 ? -11.994 10.192 3.837 1.00 98.50 217 VAL A O 1
ATOM 1575 N N . VAL A 1 218 ? -10.000 9.408 4.553 1.00 98.31 218 VAL A N 1
ATOM 1576 C CA . VAL A 1 218 ? -9.554 10.661 5.179 1.00 98.31 218 VAL A CA 1
ATOM 1577 C C . VAL A 1 218 ? -8.842 11.555 4.170 1.00 98.31 218 VAL A C 1
ATOM 1579 O O . VAL A 1 218 ? -9.198 12.718 4.023 1.00 98.31 218 VAL A O 1
ATOM 1582 N N . ASP A 1 219 ? -7.848 11.012 3.466 1.00 97.94 219 ASP A N 1
ATOM 1583 C CA . ASP A 1 219 ? -7.081 11.738 2.452 1.00 97.94 219 ASP A CA 1
ATOM 1584 C C . ASP A 1 219 ? -6.697 10.777 1.317 1.00 97.94 219 ASP A C 1
ATOM 1586 O O . ASP A 1 219 ? -5.916 9.842 1.512 1.00 97.94 219 ASP A O 1
ATOM 1590 N N . LEU A 1 220 ? -7.212 11.017 0.110 1.00 98.25 220 LEU A N 1
ATOM 1591 C CA . LEU A 1 220 ? -6.853 10.270 -1.096 1.00 98.25 220 LEU A CA 1
ATOM 1592 C C . LEU A 1 220 ? -6.359 11.236 -2.175 1.00 98.25 220 LEU A C 1
ATOM 1594 O O . LEU A 1 220 ? -7.138 11.887 -2.867 1.00 98.25 220 LEU A O 1
ATOM 1598 N N . LEU A 1 221 ? -5.040 11.305 -2.334 1.00 98.12 221 LEU A N 1
ATOM 1599 C CA . LEU A 1 221 ? -4.401 12.151 -3.332 1.00 98.12 221 LEU A CA 1
ATOM 1600 C C . LEU A 1 221 ? -4.300 11.410 -4.665 1.00 98.12 221 LEU A C 1
ATOM 1602 O O . LEU A 1 221 ? -3.579 10.418 -4.777 1.00 98.12 221 LEU A O 1
ATOM 1606 N N . ILE A 1 222 ? -4.984 11.917 -5.688 1.00 98.12 222 ILE A N 1
ATOM 1607 C CA . ILE A 1 222 ? -4.802 11.488 -7.076 1.00 98.12 222 ILE A CA 1
ATOM 1608 C C . ILE A 1 222 ? -4.069 12.619 -7.796 1.00 98.12 222 ILE A C 1
ATOM 1610 O O . ILE A 1 222 ? -4.633 13.687 -8.015 1.00 98.12 222 ILE A O 1
ATOM 1614 N N . ALA A 1 223 ? -2.774 12.431 -8.054 1.00 97.44 223 ALA A N 1
ATOM 1615 C CA . ALA A 1 223 ? -1.882 13.532 -8.420 1.00 97.44 223 ALA A CA 1
ATOM 1616 C C . ALA A 1 223 ? -0.720 13.087 -9.328 1.00 97.44 223 ALA A C 1
ATOM 1618 O O . ALA A 1 223 ? -0.409 11.893 -9.394 1.00 97.44 223 ALA A O 1
ATOM 1619 N N . PRO A 1 224 ? -0.036 14.022 -10.017 1.00 96.88 224 PRO A N 1
ATOM 1620 C CA . PRO A 1 224 ? 1.119 13.690 -10.845 1.00 96.88 224 PRO A CA 1
ATOM 1621 C C . PRO A 1 224 ? 2.262 13.108 -10.019 1.00 96.88 224 PRO A C 1
ATOM 1623 O O . PRO A 1 224 ? 2.462 13.506 -8.877 1.00 96.88 224 PRO A O 1
ATOM 1626 N N . ARG A 1 225 ? 3.065 12.220 -10.619 1.00 95.31 225 ARG A N 1
ATOM 1627 C CA . ARG A 1 225 ? 4.226 11.596 -9.968 1.00 95.31 225 ARG A CA 1
ATOM 1628 C C . ARG A 1 225 ? 5.110 12.617 -9.230 1.00 95.31 225 ARG A C 1
ATOM 1630 O O . ARG A 1 225 ? 5.572 13.569 -9.863 1.00 95.31 225 ARG A O 1
ATOM 1637 N N . PRO A 1 226 ? 5.459 12.375 -7.951 1.00 96.50 226 PRO A N 1
ATOM 1638 C CA . PRO A 1 226 ? 6.318 13.289 -7.218 1.00 96.50 226 PRO A CA 1
ATOM 1639 C C . PRO A 1 226 ? 7.765 13.186 -7.722 1.00 96.50 226 PRO A C 1
ATOM 1641 O O . PRO A 1 226 ? 8.252 12.113 -8.094 1.00 96.50 226 PRO A O 1
ATOM 1644 N N . ALA A 1 227 ? 8.475 14.312 -7.730 1.00 95.31 227 ALA A N 1
ATOM 1645 C CA . ALA A 1 227 ? 9.849 14.384 -8.212 1.00 95.31 227 ALA A CA 1
ATOM 1646 C C . ALA A 1 227 ? 10.839 13.871 -7.153 1.00 95.31 227 ALA A C 1
ATOM 1648 O O . ALA A 1 227 ? 11.314 14.622 -6.304 1.00 95.31 227 ALA A O 1
ATOM 1649 N N . ALA A 1 228 ? 11.176 12.581 -7.211 1.00 95.62 228 ALA A N 1
ATOM 1650 C CA . ALA A 1 228 ? 12.225 12.023 -6.365 1.00 95.62 228 ALA A CA 1
ATOM 1651 C C . ALA A 1 228 ? 13.633 12.329 -6.893 1.00 95.62 228 ALA A C 1
ATOM 1653 O O . ALA A 1 228 ? 13.923 12.201 -8.089 1.00 95.62 228 ALA A O 1
ATOM 1654 N N . ARG A 1 229 ? 14.524 12.666 -5.961 1.00 94.62 229 ARG A N 1
ATOM 1655 C CA . ARG A 1 229 ? 15.962 12.820 -6.159 1.00 94.62 229 ARG A CA 1
ATOM 1656 C C . ARG A 1 229 ? 16.644 11.461 -6.005 1.00 94.62 229 ARG A C 1
ATOM 1658 O O . ARG A 1 229 ? 16.331 10.688 -5.101 1.00 94.62 229 ARG A O 1
ATOM 1665 N N . VAL A 1 230 ? 17.604 11.189 -6.881 1.00 91.62 230 VAL A N 1
ATOM 1666 C CA . VAL A 1 230 ? 18.529 10.057 -6.764 1.00 91.62 230 VAL A CA 1
ATOM 1667 C C . VAL A 1 230 ? 19.923 10.650 -6.554 1.00 91.62 230 VAL A C 1
ATOM 1669 O O . VAL A 1 230 ? 20.365 11.388 -7.435 1.00 91.62 230 VAL A O 1
ATOM 1672 N N . PRO A 1 231 ? 20.588 10.405 -5.410 1.00 88.00 231 PRO A N 1
ATOM 1673 C CA . PRO A 1 231 ? 21.941 10.905 -5.176 1.00 88.00 231 PRO A CA 1
ATOM 1674 C C . PRO A 1 231 ? 22.916 10.368 -6.235 1.00 88.00 231 PRO A C 1
ATOM 1676 O O . PRO A 1 231 ? 22.921 9.169 -6.522 1.00 88.00 231 PRO A O 1
ATOM 1679 N N . ALA A 1 232 ? 23.705 11.254 -6.847 1.00 85.88 232 ALA A N 1
ATOM 1680 C CA . ALA A 1 232 ? 24.668 10.889 -7.893 1.00 85.88 232 ALA A CA 1
ATOM 1681 C C . ALA A 1 232 ? 25.912 10.184 -7.321 1.00 85.88 232 ALA A C 1
ATOM 1683 O O . ALA A 1 232 ? 26.529 9.356 -7.984 1.00 85.88 232 ALA A O 1
ATOM 1684 N N . ASP A 1 233 ? 26.233 10.489 -6.069 1.00 80.25 233 ASP A N 1
ATOM 1685 C CA . ASP A 1 233 ? 27.371 10.031 -5.275 1.00 80.25 233 ASP A CA 1
ATOM 1686 C C . ASP A 1 233 ? 27.137 8.683 -4.571 1.00 80.25 233 ASP A C 1
ATOM 1688 O O . ASP A 1 233 ? 28.048 8.146 -3.946 1.00 80.25 233 ASP A O 1
ATOM 1692 N N . MET A 1 234 ? 25.947 8.080 -4.709 1.00 77.00 234 MET A N 1
ATOM 1693 C CA . MET A 1 234 ? 25.612 6.786 -4.091 1.00 77.00 234 MET A CA 1
ATOM 1694 C C . MET A 1 234 ? 25.264 5.699 -5.123 1.00 77.00 234 MET A C 1
ATOM 1696 O O . MET A 1 234 ? 24.225 5.034 -5.005 1.00 77.00 234 MET A O 1
ATOM 1700 N N . PRO A 1 235 ? 26.114 5.446 -6.143 1.00 71.94 235 PRO A N 1
ATOM 1701 C CA . PRO A 1 235 ? 25.807 4.486 -7.205 1.00 71.94 235 PRO A CA 1
ATOM 1702 C C . PRO A 1 235 ? 25.656 3.055 -6.682 1.00 71.94 235 PRO A C 1
ATOM 1704 O O . PRO A 1 235 ? 25.036 2.219 -7.338 1.00 71.94 235 PRO A O 1
ATOM 1707 N N . GLN A 1 236 ? 26.184 2.765 -5.497 1.00 81.62 236 GLN A N 1
ATOM 1708 C CA . GLN A 1 236 ? 26.168 1.425 -4.939 1.00 81.62 236 GLN A CA 1
ATOM 1709 C C . GLN A 1 236 ? 24.852 1.049 -4.244 1.00 81.62 236 GLN A C 1
ATOM 1711 O O . GLN A 1 236 ? 24.574 -0.138 -4.061 1.00 81.62 236 GLN A O 1
ATOM 1716 N N . ARG A 1 237 ? 23.995 2.023 -3.909 1.00 88.12 237 ARG A N 1
ATOM 1717 C CA . ARG A 1 237 ? 22.649 1.725 -3.411 1.00 88.12 237 ARG A CA 1
ATOM 1718 C C . ARG A 1 237 ? 21.793 1.170 -4.542 1.00 88.12 237 ARG A C 1
ATOM 1720 O O . ARG A 1 237 ? 21.666 1.788 -5.603 1.00 88.12 237 ARG A O 1
ATOM 1727 N N . LEU A 1 238 ? 21.196 0.006 -4.298 1.00 89.56 238 LEU A N 1
ATOM 1728 C CA . LEU A 1 238 ? 20.435 -0.777 -5.273 1.00 89.56 238 LEU A CA 1
ATOM 1729 C C . LEU A 1 238 ? 21.290 -1.141 -6.486 1.00 89.56 238 LEU A C 1
ATOM 1731 O O . LEU A 1 238 ? 20.910 -0.875 -7.625 1.00 89.56 238 LEU A O 1
ATOM 1735 N N . SER A 1 239 ? 22.473 -1.707 -6.247 1.00 89.19 239 SER A N 1
A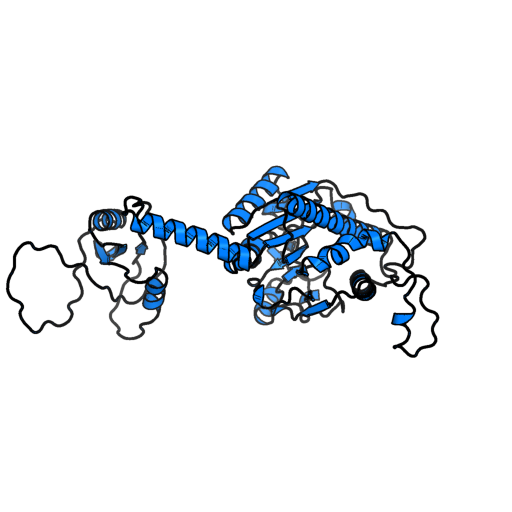TOM 1736 C CA . SER A 1 239 ? 23.472 -1.959 -7.295 1.00 89.19 239 SER A CA 1
ATOM 1737 C C . SER A 1 239 ? 22.975 -2.845 -8.447 1.00 89.19 239 SER A C 1
ATOM 1739 O O . SER A 1 239 ? 23.506 -2.744 -9.548 1.00 89.19 239 SER A O 1
ATOM 1741 N N . ARG A 1 240 ? 21.923 -3.658 -8.250 1.00 88.12 240 ARG A N 1
ATOM 1742 C CA . ARG A 1 240 ? 21.306 -4.461 -9.327 1.00 88.12 240 ARG A CA 1
ATOM 1743 C C . ARG A 1 240 ? 20.339 -3.675 -10.212 1.00 88.12 240 ARG A C 1
ATOM 1745 O O . ARG A 1 240 ? 19.854 -4.208 -11.206 1.00 88.12 240 ARG A O 1
ATOM 1752 N N . TYR A 1 241 ? 19.993 -2.445 -9.845 1.00 89.50 241 TYR A N 1
ATOM 1753 C CA . TYR A 1 241 ? 19.004 -1.646 -10.558 1.00 89.50 241 TYR A CA 1
ATOM 1754 C C . TYR A 1 241 ? 19.670 -0.648 -11.498 1.00 89.50 241 TYR A C 1
ATOM 1756 O O . TYR A 1 241 ? 20.617 0.049 -11.135 1.00 89.50 241 TYR A O 1
ATOM 1764 N N . SER A 1 242 ? 19.117 -0.521 -12.703 1.00 90.38 242 SER A N 1
ATOM 1765 C CA . SER A 1 242 ? 19.466 0.575 -13.605 1.00 90.38 242 SER A CA 1
ATOM 1766 C C . SER A 1 242 ? 19.055 1.924 -13.002 1.00 90.38 242 SER A C 1
ATOM 1768 O O . SER A 1 242 ? 18.190 1.997 -12.125 1.00 90.38 242 SER A O 1
ATOM 1770 N N . ALA A 1 243 ? 19.618 3.023 -13.509 1.00 90.31 243 ALA A N 1
ATOM 1771 C CA . ALA A 1 243 ? 19.276 4.369 -13.042 1.00 90.31 243 ALA A CA 1
ATOM 1772 C C . ALA A 1 243 ? 17.764 4.672 -13.123 1.00 90.31 243 ALA A C 1
ATOM 1774 O O . ALA A 1 243 ? 17.203 5.296 -12.220 1.00 90.31 243 ALA A O 1
ATOM 1775 N N . SER A 1 244 ? 17.079 4.184 -14.166 1.00 89.38 244 SER A N 1
ATOM 1776 C CA . SER A 1 244 ? 15.627 4.348 -14.302 1.00 89.38 244 SER A CA 1
ATOM 1777 C C . SER A 1 244 ? 14.858 3.599 -13.212 1.00 89.38 244 SER A C 1
ATOM 1779 O O . SER A 1 244 ? 13.957 4.176 -12.605 1.00 89.38 244 SER A O 1
ATOM 1781 N N . VAL A 1 245 ? 15.250 2.360 -12.899 1.00 89.06 245 VAL A N 1
ATOM 1782 C CA . VAL A 1 245 ? 14.632 1.571 -11.823 1.00 89.06 245 VAL A CA 1
ATOM 1783 C C . VAL A 1 245 ? 14.906 2.205 -10.458 1.00 89.06 245 VAL A C 1
ATOM 1785 O O . VAL A 1 245 ? 13.984 2.316 -9.650 1.00 89.06 245 VAL A O 1
ATOM 1788 N N . LYS A 1 246 ? 16.120 2.716 -10.210 1.00 92.38 246 LYS A N 1
ATOM 1789 C CA . LYS A 1 246 ? 16.439 3.464 -8.980 1.00 92.38 246 LYS A CA 1
ATOM 1790 C C . LYS A 1 246 ? 15.542 4.686 -8.806 1.00 92.38 246 LYS A C 1
ATOM 1792 O O . LYS A 1 246 ? 15.014 4.896 -7.719 1.00 92.38 246 LYS A O 1
ATOM 1797 N N . LYS A 1 247 ? 15.297 5.451 -9.875 1.00 92.44 247 LYS A N 1
ATOM 1798 C CA . LYS A 1 247 ? 14.366 6.590 -9.839 1.00 92.44 247 LYS A CA 1
ATOM 1799 C C . LYS A 1 247 ? 12.938 6.153 -9.504 1.00 92.44 247 LYS A C 1
ATOM 1801 O O . LYS A 1 247 ? 12.281 6.811 -8.697 1.00 92.44 247 LYS A O 1
ATOM 1806 N N . THR A 1 248 ? 12.464 5.036 -10.059 1.00 90.88 248 THR A N 1
ATOM 1807 C CA . THR A 1 248 ? 11.154 4.460 -9.709 1.00 90.88 248 THR A CA 1
ATOM 1808 C C . THR A 1 248 ? 11.088 4.037 -8.240 1.00 90.88 248 THR A C 1
ATOM 1810 O O . THR A 1 248 ? 10.086 4.290 -7.573 1.00 90.88 248 THR A O 1
ATOM 1813 N N . VAL A 1 249 ? 12.148 3.426 -7.708 1.00 92.31 249 VAL A N 1
ATOM 1814 C CA . VAL A 1 249 ? 12.226 3.040 -6.291 1.00 92.31 249 VAL A CA 1
ATOM 1815 C C . VAL A 1 249 ? 12.251 4.268 -5.378 1.00 92.31 249 VAL A C 1
ATOM 1817 O O . VAL A 1 249 ? 11.461 4.329 -4.441 1.00 92.31 249 VAL A O 1
ATOM 1820 N N . ALA A 1 250 ? 13.066 5.279 -5.687 1.00 94.75 250 ALA A N 1
ATOM 1821 C CA . ALA A 1 250 ? 13.123 6.530 -4.931 1.00 94.75 250 ALA A CA 1
ATOM 1822 C C . ALA A 1 250 ? 11.770 7.264 -4.935 1.00 94.75 250 ALA A C 1
ATOM 1824 O O . ALA A 1 250 ? 11.303 7.720 -3.897 1.00 94.75 250 ALA A O 1
ATOM 1825 N N . THR A 1 251 ? 11.091 7.299 -6.087 1.00 94.88 251 THR A N 1
ATOM 1826 C CA . THR A 1 251 ? 9.725 7.841 -6.214 1.00 94.88 251 THR A CA 1
ATOM 1827 C C . THR A 1 251 ? 8.752 7.111 -5.295 1.00 94.88 251 THR A C 1
ATOM 1829 O O . THR A 1 251 ? 7.930 7.737 -4.634 1.00 94.88 251 THR A O 1
ATOM 1832 N N . ARG A 1 252 ? 8.854 5.782 -5.212 1.00 94.00 252 ARG A N 1
ATOM 1833 C CA . ARG A 1 252 ? 8.007 4.973 -4.332 1.00 94.00 252 ARG A CA 1
ATOM 1834 C C . ARG A 1 252 ? 8.240 5.289 -2.857 1.00 94.00 252 ARG A C 1
ATOM 1836 O O . ARG A 1 252 ? 7.272 5.558 -2.158 1.00 94.00 252 ARG A O 1
ATOM 1843 N N . MET A 1 253 ? 9.496 5.333 -2.413 1.00 95.75 253 MET A N 1
ATOM 1844 C CA . MET A 1 253 ? 9.821 5.715 -1.035 1.00 95.75 253 MET A CA 1
ATOM 1845 C C . MET A 1 253 ? 9.353 7.144 -0.720 1.00 95.75 253 MET A C 1
ATOM 1847 O O . MET A 1 253 ? 8.901 7.422 0.387 1.00 95.75 253 MET A O 1
ATOM 1851 N N . LEU A 1 254 ? 9.427 8.066 -1.686 1.00 97.38 254 LEU A N 1
ATOM 1852 C CA . LEU A 1 254 ? 8.901 9.419 -1.507 1.00 97.38 254 LEU A CA 1
ATOM 1853 C C . LEU A 1 254 ? 7.376 9.407 -1.317 1.00 97.38 254 LEU A C 1
ATOM 1855 O O . LEU A 1 254 ? 6.871 10.109 -0.445 1.00 97.38 254 LEU A O 1
ATOM 1859 N N . LYS A 1 255 ? 6.640 8.574 -2.064 1.00 97.00 255 LYS A N 1
ATOM 1860 C CA . LYS A 1 255 ? 5.201 8.370 -1.827 1.00 97.00 255 LYS A CA 1
ATOM 1861 C C . LYS A 1 255 ? 4.920 7.783 -0.446 1.00 97.00 255 LYS A C 1
ATOM 1863 O O . LYS A 1 255 ? 3.945 8.185 0.175 1.00 97.00 255 LYS A O 1
ATOM 1868 N N . GLU A 1 256 ? 5.760 6.872 0.048 1.00 97.50 256 GLU A N 1
ATOM 1869 C CA . GLU A 1 256 ? 5.647 6.340 1.417 1.00 97.50 256 GLU A CA 1
ATOM 1870 C C . GLU A 1 256 ? 5.763 7.462 2.451 1.00 97.50 256 GLU A C 1
ATOM 1872 O O . GLU A 1 256 ? 4.909 7.571 3.331 1.00 97.50 256 GLU A O 1
ATOM 1877 N N . ARG A 1 257 ? 6.725 8.375 2.268 1.00 97.88 257 ARG A N 1
ATOM 1878 C CA . ARG A 1 257 ? 6.888 9.551 3.132 1.00 97.88 257 ARG A CA 1
ATOM 1879 C C . ARG A 1 257 ? 5.697 10.510 3.052 1.00 97.88 257 ARG A C 1
ATOM 1881 O O . ARG A 1 257 ? 5.276 11.032 4.081 1.00 97.88 257 ARG A O 1
ATOM 1888 N N . ILE A 1 258 ? 5.142 10.733 1.859 1.00 98.19 258 ILE A N 1
ATOM 1889 C CA . ILE A 1 258 ? 3.912 11.525 1.685 1.00 98.19 258 ILE A CA 1
ATOM 1890 C C . ILE A 1 258 ? 2.747 10.851 2.422 1.00 98.19 258 ILE A C 1
ATOM 1892 O O . ILE A 1 258 ? 2.045 11.509 3.181 1.00 98.19 258 ILE A O 1
ATOM 1896 N N . GLY A 1 259 ? 2.578 9.538 2.259 1.00 98.00 259 GLY A N 1
ATOM 1897 C CA . GLY A 1 259 ? 1.550 8.759 2.944 1.00 98.00 259 GLY A CA 1
ATOM 1898 C C . GLY A 1 259 ? 1.655 8.828 4.468 1.00 98.00 259 GLY A C 1
ATOM 1899 O O . GLY A 1 259 ? 0.652 9.043 5.144 1.00 98.00 259 GLY A O 1
ATOM 1900 N N . LEU A 1 260 ? 2.873 8.730 5.009 1.00 98.38 260 LEU A N 1
ATOM 1901 C CA . LEU A 1 260 ? 3.133 8.932 6.435 1.00 98.38 260 LEU A CA 1
ATOM 1902 C C . LEU A 1 260 ? 2.704 10.331 6.900 1.00 98.38 260 LEU A C 1
ATOM 1904 O O . LEU A 1 260 ? 2.104 10.459 7.963 1.00 98.38 260 LEU A O 1
ATOM 1908 N N . HIS A 1 261 ? 2.973 11.368 6.104 1.00 98.38 261 HIS A N 1
ATOM 1909 C CA . HIS A 1 261 ? 2.569 12.732 6.438 1.00 98.38 261 HIS A CA 1
ATOM 1910 C C . HIS A 1 261 ? 1.041 12.895 6.496 1.00 98.38 261 HIS A C 1
ATOM 1912 O O . HIS A 1 261 ? 0.542 13.557 7.404 1.00 98.38 261 HIS A O 1
ATOM 1918 N N . LEU A 1 262 ? 0.291 12.254 5.590 1.00 98.38 262 LEU A N 1
ATOM 1919 C CA . LEU A 1 262 ? -1.181 12.249 5.636 1.00 98.38 262 LEU A CA 1
ATOM 1920 C C . LEU A 1 262 ? -1.701 11.623 6.938 1.00 98.38 262 LEU A C 1
ATOM 1922 O O . LEU A 1 262 ? -2.551 12.200 7.615 1.00 98.38 262 LEU A O 1
ATOM 1926 N N . ILE A 1 263 ? -1.125 10.482 7.330 1.00 98.50 263 ILE A N 1
ATOM 1927 C CA . ILE A 1 263 ? -1.449 9.810 8.595 1.00 98.50 263 ILE A CA 1
ATOM 1928 C C . ILE A 1 263 ? -1.152 10.741 9.777 1.00 98.50 263 ILE A C 1
ATOM 1930 O O . ILE A 1 263 ? -2.030 10.983 10.599 1.00 98.50 263 ILE A O 1
ATOM 1934 N N . GLN A 1 264 ? 0.055 11.310 9.845 1.00 98.44 264 GLN A N 1
ATOM 1935 C CA . GLN A 1 264 ? 0.476 12.198 10.937 1.00 98.44 264 GLN A CA 1
ATOM 1936 C C . GLN A 1 264 ? -0.404 13.452 11.049 1.00 98.44 264 GLN A C 1
ATOM 1938 O O . GLN A 1 264 ? -0.741 13.871 12.156 1.00 98.44 264 GLN A O 1
ATOM 1943 N N . LYS A 1 265 ? -0.823 14.032 9.918 1.00 98.44 265 LYS A N 1
ATOM 1944 C CA . LYS A 1 265 ? -1.760 15.163 9.887 1.00 98.44 265 LYS A CA 1
ATOM 1945 C C . LYS A 1 265 ? -3.101 14.791 10.530 1.00 98.44 265 LYS A C 1
ATOM 1947 O O . LYS A 1 265 ? -3.626 15.563 11.332 1.00 98.44 265 LYS A O 1
ATOM 1952 N N . ARG A 1 266 ? -3.641 13.605 10.225 1.00 98.06 266 ARG A N 1
ATOM 1953 C CA . ARG A 1 266 ? -4.879 13.112 10.849 1.00 98.06 266 ARG A CA 1
ATOM 1954 C C . ARG A 1 266 ? -4.688 12.786 12.330 1.00 98.06 266 ARG A C 1
ATOM 1956 O O . ARG A 1 266 ? -5.557 13.134 13.121 1.00 98.06 266 ARG A O 1
ATOM 1963 N N . GLU A 1 267 ? -3.563 12.190 12.724 1.00 98.12 267 GLU A N 1
ATOM 1964 C CA . GLU A 1 267 ? -3.238 11.945 14.140 1.00 98.12 267 GLU A CA 1
ATOM 1965 C C . GLU A 1 267 ? -3.205 13.247 14.947 1.00 98.12 267 GLU A C 1
ATOM 1967 O O . GLU A 1 267 ? -3.786 13.317 16.030 1.00 98.12 267 GLU A O 1
ATOM 1972 N N . ALA A 1 268 ? -2.587 14.297 14.394 1.00 98.00 268 ALA A N 1
ATOM 1973 C CA . ALA A 1 268 ? -2.557 15.621 15.007 1.00 98.00 268 ALA A CA 1
ATOM 1974 C C . ALA A 1 268 ? -3.967 16.213 15.162 1.00 98.00 268 ALA A C 1
ATOM 1976 O O . ALA A 1 268 ? -4.293 16.739 16.222 1.00 98.00 268 ALA A O 1
ATOM 1977 N N . ALA A 1 269 ? -4.821 16.076 14.142 1.00 97.81 269 ALA A N 1
ATOM 1978 C CA . ALA A 1 269 ? -6.206 16.547 14.198 1.00 97.81 269 ALA A CA 1
ATOM 1979 C C . ALA A 1 269 ? -7.068 15.776 15.216 1.00 97.81 269 ALA A C 1
ATOM 1981 O O . ALA A 1 269 ? -7.963 16.354 15.827 1.00 97.81 269 ALA A O 1
ATOM 1982 N N . LEU A 1 270 ? -6.811 14.479 15.402 1.00 95.81 270 LEU A N 1
ATOM 1983 C CA . LEU A 1 270 ? -7.544 13.637 16.351 1.00 95.81 270 LEU A CA 1
ATOM 1984 C C . LEU A 1 270 ? -6.990 13.696 17.782 1.00 95.81 270 LEU A C 1
ATOM 1986 O O . LEU A 1 270 ? -7.654 13.227 18.706 1.00 95.81 270 LEU A O 1
ATOM 1990 N N . GLY A 1 271 ? -5.765 14.193 17.972 1.00 96.62 271 GLY A N 1
ATOM 1991 C CA . GLY A 1 271 ? -5.062 14.127 19.255 1.00 96.62 271 GLY A CA 1
ATOM 1992 C C . GLY A 1 271 ? -4.723 12.697 19.697 1.00 96.62 271 GLY A C 1
ATOM 1993 O O . GLY A 1 271 ? -4.551 12.445 20.887 1.00 96.62 271 GLY A O 1
ATOM 1994 N N . THR A 1 272 ? -4.656 11.739 18.767 1.00 96.19 272 THR A N 1
ATOM 1995 C CA . THR A 1 272 ? -4.329 10.337 19.064 1.00 96.19 272 THR A CA 1
ATOM 1996 C C . THR A 1 272 ? -3.578 9.682 17.910 1.00 96.19 272 THR A C 1
ATOM 1998 O O . THR A 1 272 ? -3.757 10.053 16.751 1.00 96.19 272 THR A O 1
ATOM 2001 N N . ARG A 1 273 ? -2.739 8.689 18.227 1.00 97.19 273 ARG A N 1
ATOM 2002 C CA . ARG A 1 273 ? -1.998 7.903 17.234 1.00 97.19 273 ARG A CA 1
ATOM 2003 C C . ARG A 1 273 ? -2.790 6.672 16.811 1.00 97.19 273 ARG A C 1
ATOM 2005 O O . ARG A 1 273 ? -3.569 6.122 17.589 1.00 97.19 273 ARG A O 1
ATOM 2012 N N . TYR A 1 274 ? -2.551 6.203 15.593 1.00 98.06 274 TYR A N 1
ATOM 2013 C CA . TYR A 1 274 ? -3.049 4.896 15.173 1.00 98.06 274 TYR A CA 1
ATOM 2014 C C . TYR A 1 274 ? -2.392 3.776 15.986 1.00 98.06 274 TYR A C 1
ATOM 2016 O O . TYR A 1 274 ? -1.263 3.909 16.453 1.00 98.06 274 TYR A O 1
ATOM 2024 N N . THR A 1 275 ? -3.080 2.647 16.127 1.00 97.75 275 THR A N 1
ATOM 2025 C CA . THR A 1 275 ? -2.500 1.410 16.667 1.00 97.75 275 THR A CA 1
ATOM 2026 C C . THR A 1 275 ? -1.707 0.702 15.571 1.00 97.75 275 THR A C 1
ATOM 2028 O O . THR A 1 275 ? -0.551 0.316 15.756 1.00 97.75 275 THR A O 1
ATOM 2031 N N . TRP A 1 276 ? -2.323 0.599 14.394 1.00 98.25 276 TRP A N 1
ATOM 2032 C CA . TRP A 1 276 ? -1.815 -0.137 13.245 1.00 98.25 276 TRP A CA 1
ATOM 2033 C C . TRP A 1 276 ? -1.737 0.748 12.009 1.00 98.25 276 TRP A C 1
ATOM 2035 O O . TRP A 1 276 ? -2.604 1.591 11.777 1.00 98.25 276 TRP A O 1
ATOM 2045 N N . VAL A 1 277 ? -0.723 0.493 11.188 1.00 98.38 277 VAL A N 1
ATOM 2046 C CA . VAL A 1 277 ? -0.631 0.989 9.817 1.00 98.38 277 VAL A CA 1
ATOM 2047 C C . VAL A 1 277 ? -0.493 -0.221 8.899 1.00 98.38 277 VAL A C 1
ATOM 2049 O O . VAL A 1 277 ? 0.418 -1.031 9.060 1.00 98.38 277 VAL A O 1
ATOM 2052 N N . LEU A 1 278 ? -1.397 -0.356 7.936 1.00 97.94 278 LEU A N 1
ATOM 2053 C CA . LEU A 1 278 ? -1.274 -1.306 6.840 1.00 97.94 278 LEU A CA 1
ATOM 2054 C C . LEU A 1 278 ? -0.890 -0.545 5.584 1.00 97.94 278 LEU A C 1
ATOM 2056 O O . LEU A 1 278 ? -1.702 0.170 5.009 1.00 97.94 278 LEU A O 1
ATOM 2060 N N . TRP A 1 279 ? 0.349 -0.714 5.152 1.00 97.12 279 TRP A N 1
ATOM 2061 C CA . TRP A 1 279 ? 0.798 -0.236 3.857 1.00 97.12 279 TRP A CA 1
ATOM 2062 C C . TRP A 1 279 ? 0.528 -1.304 2.800 1.00 97.12 279 TRP A C 1
ATOM 2064 O O . TRP A 1 279 ? 0.928 -2.454 2.975 1.00 97.12 279 TRP A O 1
ATOM 2074 N N . THR A 1 280 ? -0.137 -0.934 1.708 1.00 95.88 280 THR A N 1
ATOM 2075 C CA . THR A 1 280 ? -0.394 -1.822 0.573 1.00 95.88 280 THR A CA 1
ATOM 2076 C C . THR A 1 280 ? -0.153 -1.103 -0.746 1.00 95.88 280 THR A C 1
ATOM 2078 O O . THR A 1 280 ? -0.478 0.076 -0.919 1.00 95.88 280 THR A O 1
ATOM 2081 N N . ARG A 1 281 ? 0.387 -1.841 -1.710 1.00 93.88 281 ARG A N 1
ATOM 2082 C CA . ARG A 1 281 ? 0.436 -1.408 -3.102 1.00 93.88 281 ARG A CA 1
ATOM 2083 C C . ARG A 1 281 ? -0.935 -1.437 -3.754 1.00 93.88 281 ARG A C 1
ATOM 2085 O O . ARG A 1 281 ? -1.808 -2.206 -3.348 1.00 93.88 281 ARG A O 1
ATOM 2092 N N . GLU A 1 282 ? -1.075 -0.640 -4.806 1.00 94.69 282 GLU A N 1
ATOM 2093 C CA . GLU A 1 282 ? -2.303 -0.485 -5.575 1.00 94.69 282 GLU A CA 1
ATOM 2094 C C . GLU A 1 282 ? -2.783 -1.764 -6.251 1.00 94.69 282 GLU A C 1
ATOM 2096 O O . GLU A 1 282 ? -3.979 -1.917 -6.443 1.00 94.69 282 GLU A O 1
ATOM 2101 N N . ASP A 1 283 ? -1.872 -2.670 -6.599 1.00 92.25 283 ASP A N 1
ATOM 2102 C CA . ASP A 1 283 ? -2.141 -3.878 -7.382 1.00 92.25 283 ASP A CA 1
ATOM 2103 C C . ASP A 1 283 ? -2.275 -5.153 -6.530 1.00 92.25 283 ASP A C 1
ATOM 2105 O O . ASP A 1 283 ? -2.260 -6.271 -7.055 1.00 92.25 283 ASP A O 1
ATOM 2109 N N . SER A 1 284 ? -2.403 -4.989 -5.211 1.00 91.69 284 SER A N 1
ATOM 2110 C CA . SER A 1 284 ? -2.509 -6.102 -4.265 1.00 91.69 284 SER A CA 1
ATOM 2111 C C . SER A 1 284 ? -3.929 -6.670 -4.227 1.00 91.69 284 SER A C 1
ATOM 2113 O O . SER A 1 284 ? -4.856 -6.003 -3.775 1.00 91.69 284 SER A O 1
ATOM 2115 N N . HIS A 1 285 ? -4.091 -7.930 -4.622 1.00 92.12 285 HIS A N 1
ATOM 2116 C CA . HIS A 1 285 ? -5.340 -8.680 -4.498 1.00 92.12 285 HIS A CA 1
ATOM 2117 C C . HIS A 1 285 ? -5.336 -9.533 -3.233 1.00 92.12 285 HIS A C 1
ATOM 2119 O O . HIS A 1 285 ? -4.415 -10.328 -3.031 1.00 92.12 285 HIS A O 1
ATOM 2125 N N . TRP A 1 286 ? -6.358 -9.376 -2.393 1.00 93.00 286 TRP A N 1
ATOM 2126 C CA . TRP A 1 286 ? -6.522 -10.108 -1.138 1.00 93.00 286 TRP A CA 1
ATOM 2127 C C . TRP A 1 286 ? -7.467 -11.293 -1.309 1.00 93.00 286 TRP A C 1
ATOM 2129 O O . TRP A 1 286 ? -8.597 -11.125 -1.757 1.00 93.00 286 TRP A O 1
ATOM 2139 N N . PHE A 1 287 ? -7.036 -12.482 -0.887 1.00 90.81 287 PHE A N 1
ATOM 2140 C CA . PHE A 1 287 ? -7.846 -13.695 -1.020 1.00 90.81 287 PHE A CA 1
ATOM 2141 C C . PHE A 1 287 ? -8.579 -14.133 0.248 1.00 90.81 287 PHE A C 1
ATOM 2143 O O . PHE A 1 287 ? -9.416 -15.031 0.189 1.00 90.81 287 PHE A O 1
ATOM 2150 N N . ALA A 1 288 ? -8.228 -13.584 1.409 1.00 92.75 288 ALA A N 1
ATOM 2151 C CA . ALA A 1 288 ? -8.917 -13.920 2.647 1.00 92.75 288 ALA A CA 1
ATOM 2152 C C . ALA A 1 288 ? -8.965 -12.723 3.603 1.00 92.75 288 ALA A C 1
ATOM 2154 O O . ALA A 1 288 ? -8.093 -11.851 3.526 1.00 92.75 288 ALA A O 1
ATOM 2155 N N . PRO A 1 289 ? -9.946 -12.701 4.525 1.00 95.88 289 PRO A N 1
ATOM 2156 C CA . PRO A 1 289 ? -10.055 -11.667 5.544 1.00 95.88 289 PRO A CA 1
ATOM 2157 C C . PRO A 1 289 ? -8.796 -11.529 6.411 1.00 95.88 289 PRO A C 1
ATOM 2159 O O . PRO A 1 289 ? -8.273 -12.520 6.930 1.00 95.88 289 PRO A O 1
ATOM 2162 N N . LEU A 1 290 ? -8.354 -10.291 6.635 1.00 95.81 290 LEU A N 1
ATOM 2163 C CA . LEU A 1 290 ? -7.290 -9.954 7.570 1.00 95.81 290 LEU A CA 1
ATOM 2164 C C . LEU A 1 290 ? -7.747 -10.241 9.006 1.00 95.81 290 LEU A C 1
ATOM 2166 O O . LEU A 1 290 ? -8.691 -9.643 9.517 1.00 95.81 290 LEU A O 1
ATOM 2170 N N . ARG A 1 291 ? -7.033 -11.138 9.689 1.00 95.62 291 ARG A N 1
ATOM 2171 C CA . ARG A 1 291 ? -7.260 -11.461 11.105 1.00 95.62 291 ARG A CA 1
ATOM 2172 C C . ARG A 1 291 ? -6.264 -10.704 11.976 1.00 95.62 291 ARG A C 1
ATOM 2174 O O . ARG A 1 291 ? -5.245 -11.260 12.374 1.00 95.62 291 ARG A O 1
ATOM 2181 N N . ILE A 1 292 ? -6.548 -9.428 12.238 1.00 96.00 292 ILE A N 1
ATOM 2182 C CA . ILE A 1 292 ? -5.599 -8.493 12.868 1.00 96.00 292 ILE A CA 1
ATOM 2183 C C . ILE A 1 292 ? -5.075 -8.947 14.245 1.00 96.00 292 ILE A C 1
ATOM 2185 O O . ILE A 1 292 ? -3.921 -8.710 14.573 1.00 96.00 292 ILE A O 1
ATOM 2189 N N . HIS A 1 293 ? -5.873 -9.686 15.017 1.00 94.75 293 HIS A N 1
ATOM 2190 C CA . HIS A 1 293 ? -5.491 -10.218 16.334 1.00 94.75 293 HIS A CA 1
ATOM 2191 C C . HIS A 1 293 ? -4.424 -11.328 16.282 1.00 94.75 293 HIS A C 1
ATOM 2193 O O . HIS A 1 293 ? -3.919 -11.741 17.319 1.00 94.75 293 HIS A O 1
ATOM 2199 N N . HIS A 1 294 ? -4.076 -11.839 15.097 1.00 94.69 294 HIS A N 1
ATOM 2200 C CA . HIS A 1 294 ? -2.974 -12.793 14.929 1.00 94.69 294 HIS A CA 1
ATOM 2201 C C . HIS A 1 294 ? -1.587 -12.132 14.886 1.00 94.69 294 HIS A C 1
ATOM 2203 O O . HIS A 1 294 ? -0.590 -12.837 14.714 1.00 94.69 294 HIS A O 1
ATOM 2209 N N . PHE A 1 295 ? -1.528 -10.805 14.967 1.00 95.75 295 PHE A N 1
ATOM 2210 C CA . PHE A 1 295 ? -0.332 -10.006 14.745 1.00 95.75 295 PHE A CA 1
ATOM 2211 C C . PHE A 1 295 ? 0.059 -9.256 16.021 1.00 95.75 295 PHE A C 1
ATOM 2213 O O . PHE A 1 295 ? -0.804 -8.818 16.781 1.00 95.75 295 PHE A O 1
ATOM 2220 N N . ASP A 1 296 ? 1.363 -9.110 16.247 1.00 96.06 296 ASP A N 1
ATOM 2221 C CA . ASP A 1 296 ? 1.917 -8.384 17.389 1.00 96.06 296 ASP A CA 1
ATOM 2222 C C . ASP A 1 296 ? 2.208 -6.938 16.982 1.00 96.06 296 ASP A C 1
ATOM 2224 O O . ASP A 1 296 ? 3.008 -6.667 16.088 1.00 96.06 296 ASP A O 1
ATOM 2228 N N . VAL A 1 297 ? 1.578 -5.981 17.661 1.00 96.06 297 VAL A N 1
ATOM 2229 C CA . VAL A 1 297 ? 1.775 -4.544 17.406 1.00 96.06 297 VAL A CA 1
ATOM 2230 C C . VAL A 1 297 ? 3.229 -4.097 17.629 1.00 96.06 297 VAL A C 1
ATOM 2232 O O . VAL A 1 297 ? 3.642 -3.023 17.193 1.00 96.06 297 VAL A O 1
ATOM 2235 N N . ASN A 1 298 ? 4.037 -4.912 18.305 1.00 96.31 298 ASN A N 1
ATOM 2236 C CA . ASN A 1 298 ? 5.458 -4.685 18.519 1.00 96.31 298 ASN A CA 1
ATOM 2237 C C . ASN A 1 298 ? 6.346 -5.279 17.427 1.00 96.31 298 ASN A C 1
ATOM 2239 O O . ASN A 1 298 ? 7.556 -5.315 17.611 1.00 96.31 298 ASN A O 1
ATOM 2243 N N . GLU A 1 299 ? 5.787 -5.654 16.280 1.00 95.56 299 GLU A N 1
ATOM 2244 C CA . GLU A 1 299 ? 6.535 -6.124 15.120 1.00 95.56 299 GLU A CA 1
ATOM 2245 C C . GLU A 1 299 ? 6.080 -5.430 13.825 1.00 95.56 299 GLU A C 1
ATOM 2247 O O . GLU A 1 299 ? 5.018 -4.804 13.734 1.00 95.56 299 GLU A O 1
ATOM 2252 N N . VAL A 1 300 ? 6.915 -5.541 12.792 1.00 95.06 300 VAL A N 1
ATOM 2253 C CA . VAL A 1 300 ? 6.506 -5.328 11.406 1.00 95.06 300 VAL A CA 1
ATOM 2254 C C . VAL A 1 300 ? 6.315 -6.678 10.743 1.00 95.06 300 VAL A C 1
ATOM 2256 O O . VAL A 1 300 ? 7.194 -7.538 10.764 1.00 95.06 300 VAL A O 1
ATOM 2259 N N . HIS A 1 301 ? 5.160 -6.862 10.127 1.00 93.81 301 HIS A N 1
ATOM 2260 C CA . HIS A 1 301 ? 4.752 -8.109 9.516 1.00 93.81 301 HIS A CA 1
ATOM 2261 C C . HIS A 1 301 ? 4.746 -7.984 8.001 1.00 93.81 301 HIS A C 1
ATOM 2263 O O . HIS A 1 301 ? 4.071 -7.125 7.428 1.00 93.81 301 HIS A O 1
ATOM 2269 N N . GLY A 1 302 ? 5.471 -8.887 7.349 1.00 90.19 302 GLY A N 1
ATOM 2270 C CA . GLY A 1 302 ? 5.503 -9.000 5.897 1.00 90.19 302 GLY A CA 1
ATOM 2271 C C . GLY A 1 302 ? 5.368 -10.444 5.441 1.00 90.19 302 GLY A C 1
ATOM 2272 O O . GLY A 1 302 ? 5.474 -11.393 6.219 1.00 90.19 302 GLY A O 1
ATOM 2273 N N . LYS A 1 303 ? 5.110 -10.621 4.149 1.00 83.88 303 LYS A N 1
ATOM 2274 C CA . LYS A 1 303 ? 4.904 -11.938 3.546 1.00 83.88 303 LYS A CA 1
ATOM 2275 C C . LYS A 1 303 ? 6.218 -12.606 3.131 1.00 83.88 303 LYS A C 1
ATOM 2277 O O . LYS A 1 303 ? 7.125 -11.970 2.601 1.00 83.88 303 LYS A O 1
ATOM 2282 N N . SER A 1 304 ? 6.294 -13.925 3.287 1.00 71.62 304 SER A N 1
ATOM 2283 C CA . SER A 1 304 ? 7.354 -14.759 2.728 1.00 71.62 304 SER A CA 1
ATOM 2284 C C . SER A 1 304 ? 7.040 -15.169 1.295 1.00 71.62 304 SER A C 1
ATOM 2286 O O . SER A 1 304 ? 6.407 -16.195 1.075 1.00 71.62 304 SER A O 1
ATOM 2288 N N . CYS A 1 305 ? 7.514 -14.399 0.317 1.00 67.25 305 CYS A N 1
ATOM 2289 C CA . CYS A 1 305 ? 7.504 -14.833 -1.081 1.00 67.25 305 CYS A CA 1
ATOM 2290 C C . CYS A 1 305 ? 8.878 -15.415 -1.455 1.00 67.25 305 CYS A C 1
ATOM 2292 O O . CYS A 1 305 ? 9.903 -14.746 -1.302 1.00 67.25 305 CYS A O 1
ATOM 2294 N N . GLY A 1 306 ? 8.899 -16.673 -1.911 1.00 48.56 306 GLY A N 1
ATOM 2295 C CA . GLY A 1 306 ? 10.090 -17.528 -2.043 1.00 48.56 306 GLY A CA 1
ATOM 2296 C C . GLY A 1 306 ? 11.168 -17.090 -3.044 1.00 48.56 306 GLY A C 1
ATOM 2297 O O . GLY A 1 306 ? 12.219 -17.713 -3.085 1.00 48.56 306 GLY A O 1
ATOM 2298 N N . GLY A 1 307 ? 10.957 -16.023 -3.820 1.00 53.72 307 GLY A N 1
ATOM 2299 C CA . GLY A 1 307 ? 11.934 -15.546 -4.811 1.00 53.72 307 GLY A CA 1
ATOM 2300 C C . GLY A 1 307 ? 12.867 -14.425 -4.341 1.00 53.72 307 GLY A C 1
ATOM 2301 O O . GLY A 1 307 ? 13.930 -14.247 -4.928 1.00 53.72 307 GLY A O 1
ATOM 2302 N N . PHE A 1 308 ? 12.496 -13.668 -3.301 1.00 50.31 308 PHE A N 1
ATOM 2303 C CA . PHE A 1 308 ? 13.171 -12.396 -2.986 1.00 50.31 308 PHE A CA 1
ATOM 2304 C C . PHE A 1 308 ? 13.702 -12.272 -1.559 1.00 50.31 308 PHE A C 1
ATOM 2306 O O . PHE A 1 308 ? 14.209 -11.211 -1.224 1.00 50.31 308 PHE A O 1
ATOM 2313 N N . GLY A 1 309 ? 13.608 -13.337 -0.745 1.00 43.38 309 GLY A N 1
ATOM 2314 C CA . GLY A 1 309 ? 14.282 -13.457 0.557 1.00 43.38 309 GLY A CA 1
ATOM 2315 C C . GLY A 1 309 ? 14.396 -12.142 1.334 1.00 43.38 309 GLY A C 1
ATOM 2316 O O . GLY A 1 309 ? 15.481 -11.591 1.411 1.00 43.38 309 GLY A O 1
ATOM 2317 N N . GLY A 1 310 ? 13.289 -11.604 1.854 1.00 53.09 310 GLY A N 1
ATOM 2318 C CA . GLY A 1 310 ? 13.336 -10.318 2.552 1.00 53.09 310 GLY A CA 1
ATOM 2319 C C . GLY A 1 310 ? 11.964 -9.732 2.872 1.00 53.09 310 GLY A C 1
ATOM 2320 O O . GLY A 1 310 ? 10.961 -10.452 2.946 1.00 53.09 310 GLY A O 1
ATOM 2321 N N . TRP A 1 311 ? 11.942 -8.415 3.073 1.00 57.56 311 TRP A N 1
ATOM 2322 C CA . TRP A 1 311 ? 10.733 -7.618 3.269 1.00 57.56 311 TRP A CA 1
ATOM 2323 C C . TRP A 1 311 ? 9.916 -7.581 1.976 1.00 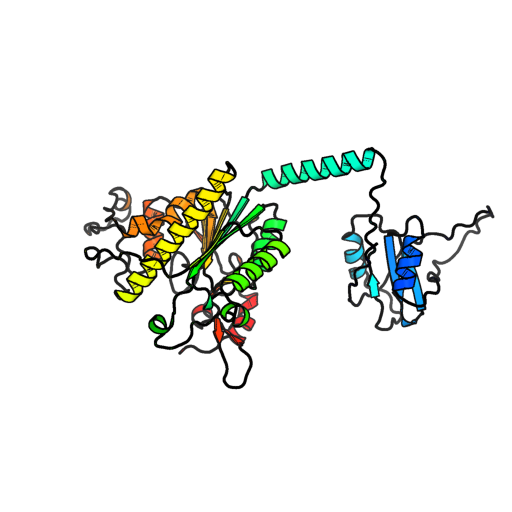57.56 311 TRP A C 1
ATOM 2325 O O . TRP A 1 311 ? 10.394 -7.082 0.964 1.00 57.56 311 TRP A O 1
ATOM 2335 N N . ASN A 1 312 ? 8.685 -8.099 1.993 1.00 64.94 312 ASN A N 1
ATOM 2336 C CA . ASN A 1 312 ? 7.803 -8.082 0.821 1.00 64.94 312 ASN A CA 1
ATOM 2337 C C . ASN A 1 312 ? 7.450 -6.635 0.442 1.00 64.94 312 ASN A C 1
ATOM 2339 O O . ASN A 1 312 ? 6.769 -5.971 1.204 1.00 64.94 312 ASN A O 1
ATOM 2343 N N . ASP A 1 313 ? 7.855 -6.137 -0.723 1.00 67.06 313 ASP A N 1
ATOM 2344 C CA . ASP A 1 313 ? 7.642 -4.741 -1.137 1.00 67.06 313 ASP A CA 1
ATOM 2345 C C . ASP A 1 313 ? 6.198 -4.417 -1.581 1.00 67.06 313 ASP A C 1
ATOM 2347 O O . ASP A 1 313 ? 5.995 -3.472 -2.351 1.00 67.06 313 ASP A O 1
ATOM 2351 N N . LYS A 1 314 ? 5.202 -5.203 -1.152 1.00 82.69 314 LYS A N 1
ATOM 2352 C CA . LYS A 1 314 ? 3.794 -5.069 -1.561 1.00 82.69 314 LYS A CA 1
ATOM 2353 C C . LYS A 1 314 ? 2.868 -4.741 -0.413 1.00 82.69 314 LYS A C 1
ATOM 2355 O O . LYS A 1 314 ? 2.023 -3.868 -0.569 1.00 82.69 314 LYS A O 1
ATOM 2360 N N . VAL A 1 315 ? 3.005 -5.454 0.704 1.00 90.44 315 VAL A N 1
ATOM 2361 C CA . VAL A 1 315 ? 2.091 -5.338 1.842 1.00 90.44 315 VAL A CA 1
ATOM 2362 C C . VAL A 1 315 ? 2.843 -5.472 3.152 1.00 90.44 315 VAL A C 1
ATOM 2364 O O . VAL A 1 315 ? 3.522 -6.480 3.369 1.00 90.44 315 VAL A O 1
ATOM 2367 N N . TRP A 1 316 ? 2.637 -4.502 4.043 1.00 92.81 316 TRP A N 1
ATOM 2368 C CA . TRP A 1 316 ? 3.141 -4.507 5.412 1.00 92.81 316 TRP A CA 1
ATOM 2369 C C . TRP A 1 316 ? 2.080 -4.119 6.407 1.00 92.81 316 TRP A C 1
ATOM 2371 O O . TRP A 1 316 ? 1.514 -3.033 6.317 1.00 92.81 316 TRP A O 1
ATOM 2381 N N . LEU A 1 317 ? 1.903 -4.964 7.412 1.00 96.62 317 LEU A N 1
ATOM 2382 C CA . LEU A 1 317 ? 1.170 -4.602 8.609 1.00 96.62 317 LEU A CA 1
ATOM 2383 C C . LEU A 1 317 ? 2.186 -4.261 9.697 1.00 96.62 317 LEU A C 1
ATOM 2385 O O . LEU A 1 317 ? 3.017 -5.093 10.045 1.00 96.62 317 LEU A O 1
ATOM 2389 N N . MET A 1 318 ? 2.143 -3.044 10.220 1.00 97.38 318 MET A N 1
ATOM 2390 C CA . MET A 1 318 ? 3.095 -2.578 11.224 1.00 97.38 318 MET A CA 1
ATOM 2391 C C . MET A 1 318 ? 2.379 -1.897 12.379 1.00 97.38 318 MET A C 1
ATOM 2393 O O . MET A 1 318 ? 1.415 -1.153 12.175 1.00 97.38 318 MET A O 1
ATOM 2397 N N . GLY A 1 319 ? 2.891 -2.094 13.591 1.00 97.44 319 GLY A N 1
ATOM 2398 C CA . GLY A 1 319 ? 2.551 -1.200 14.688 1.00 97.44 319 GLY A CA 1
ATOM 2399 C C . GLY A 1 319 ? 2.950 0.232 14.350 1.00 97.44 319 GLY A C 1
ATOM 2400 O O . GLY A 1 319 ? 4.013 0.481 13.770 1.00 97.44 319 GLY A O 1
ATOM 2401 N N . ARG A 1 320 ? 2.115 1.202 14.731 1.00 97.12 320 ARG A N 1
ATOM 2402 C CA . ARG A 1 320 ? 2.307 2.610 14.353 1.00 97.12 320 ARG A CA 1
ATOM 2403 C C . ARG A 1 320 ? 3.682 3.172 14.721 1.00 97.12 320 ARG A C 1
ATOM 2405 O O . ARG A 1 320 ? 4.199 4.004 13.975 1.00 97.12 320 ARG A O 1
ATOM 2412 N N . LYS A 1 321 ? 4.298 2.710 15.814 1.00 97.06 321 LYS A N 1
ATOM 2413 C CA . LYS A 1 321 ? 5.643 3.143 16.237 1.00 97.06 321 LYS A CA 1
ATOM 2414 C C . LYS A 1 321 ? 6.740 2.850 15.202 1.00 97.06 321 LYS A C 1
ATOM 2416 O O . LYS A 1 321 ? 7.723 3.575 15.162 1.00 97.06 321 LYS A O 1
ATOM 2421 N N . TYR A 1 322 ? 6.560 1.845 14.342 1.00 97.69 322 TYR A N 1
ATOM 2422 C CA . TYR A 1 322 ? 7.520 1.513 13.282 1.00 97.69 322 TYR A CA 1
ATOM 2423 C C . TYR A 1 322 ? 7.242 2.228 11.962 1.00 97.69 322 TYR A C 1
ATOM 2425 O O . TYR A 1 322 ? 8.121 2.278 11.105 1.00 97.69 322 TYR A O 1
ATOM 2433 N N . ALA A 1 323 ? 6.049 2.803 11.786 1.00 97.25 323 ALA A N 1
ATO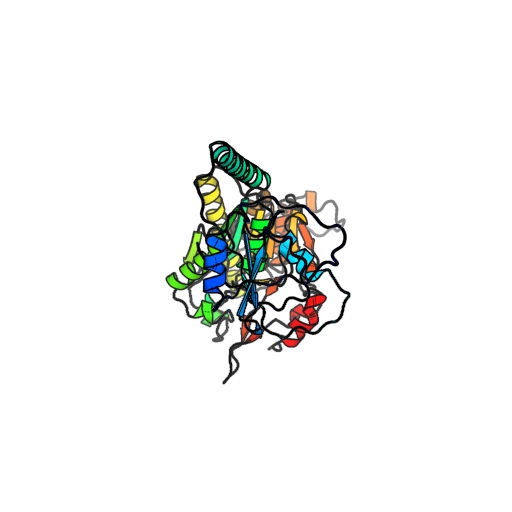M 2434 C CA . ALA A 1 323 ? 5.682 3.474 10.544 1.00 97.25 323 ALA A CA 1
ATOM 2435 C C . ALA A 1 323 ? 6.543 4.712 10.265 1.00 97.25 323 ALA A C 1
ATOM 2437 O O . ALA A 1 323 ? 6.853 4.968 9.105 1.00 97.25 323 ALA A O 1
ATOM 2438 N N . ASP A 1 324 ? 6.986 5.435 11.303 1.00 96.62 324 ASP A N 1
ATOM 2439 C CA . ASP A 1 324 ? 7.867 6.593 11.116 1.00 96.62 324 ASP A CA 1
ATOM 2440 C C . ASP A 1 324 ? 9.182 6.161 10.456 1.00 96.62 324 ASP A C 1
ATOM 2442 O O . ASP A 1 324 ? 9.580 6.740 9.452 1.00 96.62 324 ASP A O 1
ATOM 2446 N N . THR A 1 325 ? 9.809 5.086 10.935 1.00 95.69 325 THR A N 1
ATOM 2447 C CA . THR A 1 325 ? 11.017 4.512 10.329 1.00 95.69 325 THR A CA 1
ATOM 2448 C C . THR A 1 325 ? 10.732 3.914 8.952 1.00 95.69 325 THR A C 1
ATOM 2450 O O . THR A 1 325 ? 11.372 4.269 7.963 1.00 95.69 325 THR A O 1
ATOM 2453 N N . MET A 1 326 ? 9.746 3.019 8.862 1.00 95.12 326 MET A N 1
ATOM 2454 C CA . MET A 1 326 ? 9.538 2.214 7.660 1.00 95.12 326 MET A CA 1
ATOM 2455 C C . MET A 1 326 ? 8.980 2.999 6.480 1.00 95.12 326 MET A C 1
ATOM 2457 O O . MET A 1 326 ? 9.216 2.602 5.346 1.00 95.12 326 MET A O 1
ATOM 2461 N N . LEU A 1 327 ? 8.262 4.099 6.709 1.00 96.75 327 LEU A N 1
ATOM 2462 C CA . LEU A 1 327 ? 7.707 4.928 5.638 1.00 96.75 327 LEU A CA 1
ATOM 2463 C C . LEU A 1 327 ? 8.542 6.189 5.366 1.00 96.75 327 LEU A C 1
ATOM 2465 O O . LEU A 1 327 ? 8.280 6.891 4.393 1.00 96.75 327 LEU A O 1
ATOM 2469 N N . SER A 1 328 ? 9.579 6.478 6.165 1.00 95.50 328 SER A N 1
ATOM 2470 C CA . SER A 1 328 ? 10.491 7.613 5.935 1.00 95.50 328 SER A CA 1
ATOM 2471 C C . SER A 1 328 ? 11.815 7.234 5.268 1.00 95.50 328 SER A C 1
ATOM 2473 O O . SER A 1 328 ? 12.702 8.077 5.146 1.00 95.50 328 SER A O 1
ATOM 2475 N N . MET A 1 329 ? 11.940 6.013 4.741 1.00 94.94 329 MET A N 1
ATOM 2476 C CA . MET A 1 329 ? 13.173 5.512 4.115 1.00 94.94 329 MET A CA 1
ATOM 2477 C C . MET A 1 329 ? 13.693 6.338 2.945 1.00 94.94 329 MET A C 1
ATOM 2479 O O . MET A 1 329 ? 14.863 6.233 2.593 1.00 94.94 329 MET A O 1
ATOM 2483 N N . TYR A 1 330 ? 12.855 7.178 2.341 1.00 96.31 330 TYR A N 1
ATOM 2484 C CA . TYR A 1 330 ? 13.338 8.151 1.370 1.00 96.31 330 TYR A CA 1
ATOM 2485 C C . TYR A 1 330 ? 14.372 9.112 1.975 1.00 96.31 330 TYR A C 1
ATOM 2487 O O . TYR A 1 330 ? 15.284 9.533 1.281 1.00 96.31 330 TYR A O 1
ATOM 2495 N N . SER A 1 331 ? 14.270 9.449 3.260 1.00 94.94 331 SER A N 1
ATOM 2496 C CA . SER A 1 331 ? 15.287 10.242 3.957 1.00 94.94 331 SER A CA 1
ATOM 2497 C C . SER A 1 331 ? 16.589 9.451 4.101 1.00 94.94 331 SER A C 1
ATOM 2499 O O . SER A 1 331 ? 17.646 9.943 3.718 1.00 94.94 331 SER A O 1
ATOM 2501 N N . ASP A 1 332 ? 16.499 8.191 4.541 1.00 93.62 332 ASP A N 1
ATOM 2502 C CA . ASP A 1 332 ? 17.652 7.285 4.620 1.00 93.62 332 ASP A CA 1
ATOM 2503 C C . ASP A 1 332 ? 18.308 7.066 3.254 1.00 93.62 332 ASP A C 1
ATOM 2505 O O . ASP A 1 332 ? 19.525 6.954 3.174 1.00 93.62 332 ASP A O 1
ATOM 2509 N N . TRP A 1 333 ? 17.527 7.070 2.171 1.00 92.50 333 TRP A N 1
ATOM 2510 C CA . TRP A 1 333 ? 18.002 6.985 0.789 1.00 92.50 333 TRP A CA 1
ATOM 2511 C C . TRP A 1 333 ? 18.862 8.180 0.352 1.00 92.50 333 TRP A C 1
ATOM 2513 O O . TRP A 1 333 ? 19.717 8.018 -0.521 1.00 92.50 333 TRP A O 1
ATOM 2523 N N . LEU A 1 334 ? 18.663 9.363 0.935 1.00 92.94 334 LEU A N 1
ATOM 2524 C CA . LEU A 1 334 ? 19.341 10.594 0.522 1.00 92.94 334 LEU A CA 1
ATOM 2525 C C . LEU A 1 334 ? 20.667 10.859 1.240 1.00 92.94 334 LEU A C 1
ATOM 2527 O O . LEU A 1 334 ? 21.428 11.700 0.765 1.00 92.94 334 LEU A O 1
ATOM 2531 N N . GLU A 1 335 ? 20.929 10.178 2.354 1.00 91.12 335 GLU A N 1
ATOM 2532 C CA . GLU A 1 335 ? 22.090 10.418 3.217 1.00 91.12 335 GLU A CA 1
ATOM 2533 C C . GLU A 1 335 ? 22.927 9.142 3.365 1.00 91.12 335 GLU A C 1
ATOM 2535 O O . GLU A 1 335 ? 22.343 8.078 3.594 1.00 91.12 335 GLU A O 1
ATOM 2540 N N . PRO A 1 336 ? 24.272 9.202 3.288 1.00 89.31 336 PRO A N 1
ATOM 2541 C CA . PRO A 1 336 ? 25.113 8.063 3.640 1.00 89.31 336 PRO A CA 1
ATOM 2542 C C . PRO A 1 336 ? 24.858 7.651 5.093 1.00 89.31 336 PRO A C 1
ATOM 2544 O O . PRO A 1 336 ? 24.689 8.505 5.967 1.00 89.31 336 PRO A O 1
ATOM 2547 N N . ARG A 1 337 ? 24.855 6.346 5.374 1.00 90.56 337 ARG A N 1
ATOM 2548 C CA . ARG A 1 337 ? 24.755 5.838 6.746 1.00 90.56 337 ARG A CA 1
ATOM 2549 C C . ARG A 1 337 ? 26.019 5.046 7.062 1.00 90.56 337 ARG A C 1
ATOM 2551 O O . ARG A 1 337 ? 26.135 3.926 6.573 1.00 90.56 337 ARG A O 1
ATOM 2558 N N . PRO A 1 338 ? 26.976 5.583 7.838 1.00 86.62 338 PRO A N 1
ATOM 2559 C CA . PRO A 1 338 ? 28.149 4.810 8.218 1.00 86.62 338 PRO A CA 1
ATOM 2560 C C . PRO A 1 338 ? 27.714 3.583 9.018 1.00 86.62 338 PRO A C 1
ATOM 2562 O O . PRO A 1 338 ? 26.724 3.611 9.755 1.00 86.62 338 PRO A O 1
ATOM 2565 N N . ALA A 1 339 ? 28.435 2.485 8.842 1.00 78.19 339 ALA A N 1
ATOM 2566 C CA . ALA A 1 339 ? 28.059 1.235 9.465 1.00 78.19 339 ALA A CA 1
ATOM 2567 C C . ALA A 1 339 ? 28.350 1.256 10.982 1.00 78.19 339 ALA A C 1
ATOM 2569 O O . ALA A 1 339 ? 29.474 1.575 11.372 1.00 78.19 339 ALA A O 1
ATOM 2570 N N . PRO A 1 340 ? 27.367 0.944 11.853 1.00 78.75 340 PRO A N 1
ATOM 2571 C CA . PRO A 1 340 ? 27.584 0.933 13.297 1.00 78.75 340 PRO A CA 1
ATOM 2572 C C . PRO A 1 340 ? 28.622 -0.123 13.682 1.00 78.75 340 PRO A C 1
ATOM 2574 O O . PRO A 1 340 ? 28.485 -1.282 13.290 1.00 78.75 340 PRO A O 1
ATOM 2577 N N . CYS A 1 341 ? 29.608 0.236 14.509 1.00 74.00 341 CYS A N 1
ATOM 2578 C CA . CYS A 1 341 ? 30.637 -0.703 14.977 1.00 74.00 341 CYS A CA 1
ATOM 2579 C C . CYS A 1 341 ? 30.040 -1.949 15.657 1.00 74.00 341 CYS A C 1
ATOM 2581 O O . CYS A 1 341 ? 30.571 -3.047 15.517 1.00 74.00 341 CYS A O 1
ATOM 2583 N N . SER A 1 342 ? 28.904 -1.796 16.345 1.00 72.75 342 SER A N 1
ATOM 2584 C CA . SER A 1 342 ? 28.214 -2.876 17.059 1.00 72.75 342 SER A CA 1
ATOM 2585 C C . SER A 1 342 ? 27.584 -3.941 16.158 1.00 72.75 342 SER A C 1
ATOM 2587 O O . SER A 1 342 ? 27.252 -5.011 16.652 1.00 72.75 342 SER A O 1
ATOM 2589 N N . LEU A 1 343 ? 27.411 -3.687 14.856 1.00 68.81 343 LEU A N 1
ATOM 2590 C CA . LEU A 1 343 ? 26.861 -4.683 13.929 1.00 68.81 343 LEU A CA 1
ATOM 2591 C C . LEU A 1 343 ? 27.932 -5.620 13.347 1.00 68.81 343 LEU A C 1
ATOM 2593 O O . LEU A 1 343 ? 27.582 -6.630 12.742 1.00 68.81 343 LEU A O 1
ATOM 2597 N N . PHE A 1 344 ? 29.223 -5.318 13.535 1.00 63.75 344 PHE A N 1
ATOM 2598 C CA . PHE A 1 344 ? 30.333 -6.132 13.018 1.00 63.75 344 PHE A CA 1
ATOM 2599 C C . PHE A 1 344 ? 30.980 -7.036 14.068 1.00 63.75 344 PHE A C 1
ATOM 2601 O O . PHE A 1 344 ? 31.759 -7.911 13.703 1.00 63.75 344 PHE A O 1
ATOM 2608 N N . SER A 1 345 ? 30.661 -6.871 15.356 1.00 59.22 345 SER A N 1
ATOM 2609 C CA . SER A 1 345 ? 31.288 -7.656 16.428 1.00 59.22 345 SER A CA 1
ATOM 2610 C C . SER A 1 345 ? 30.850 -9.123 16.467 1.00 59.22 345 SER A C 1
ATOM 2612 O O . SER A 1 345 ? 31.565 -9.943 17.030 1.00 59.22 345 SER A O 1
ATOM 2614 N N . GLU A 1 346 ? 29.711 -9.481 15.865 1.00 59.44 346 GLU A N 1
ATOM 2615 C CA . GLU A 1 346 ? 29.184 -10.857 15.913 1.00 59.44 346 GLU A CA 1
ATOM 2616 C C . GLU A 1 346 ? 29.546 -11.707 14.685 1.00 59.44 346 GLU A C 1
ATOM 2618 O O . GLU A 1 346 ? 29.566 -12.935 14.755 1.00 59.44 346 GLU A O 1
ATOM 2623 N N . ALA A 1 347 ? 29.883 -11.082 13.555 1.00 56.25 347 ALA A N 1
ATOM 2624 C CA . ALA A 1 347 ? 30.225 -11.787 12.325 1.00 56.25 347 ALA A CA 1
ATOM 2625 C C . ALA A 1 347 ? 31.744 -11.776 12.138 1.00 56.25 347 ALA A C 1
ATOM 2627 O O . ALA A 1 347 ? 32.263 -10.900 11.457 1.00 56.25 347 ALA A O 1
ATOM 2628 N N . GLY A 1 348 ? 32.455 -12.732 12.749 1.00 56.50 348 GLY A N 1
ATOM 2629 C CA . GLY A 1 348 ? 33.923 -12.865 12.755 1.00 56.50 348 GLY A CA 1
ATOM 2630 C C . GLY A 1 348 ? 34.610 -13.004 11.382 1.00 56.50 348 GLY A C 1
ATOM 2631 O O . GLY A 1 348 ? 35.294 -13.991 11.124 1.00 56.50 348 GLY A O 1
ATOM 2632 N N . ARG A 1 349 ? 34.455 -12.025 10.484 1.00 57.84 349 ARG A N 1
ATOM 2633 C CA . ARG A 1 349 ? 35.126 -11.928 9.184 1.00 57.84 349 ARG A CA 1
ATOM 2634 C C . ARG A 1 349 ? 35.740 -10.543 8.998 1.00 57.84 349 ARG A C 1
ATOM 2636 O O . ARG A 1 349 ? 35.059 -9.526 9.042 1.00 57.84 349 ARG A O 1
ATOM 2643 N N . ALA A 1 350 ? 37.039 -10.548 8.715 1.00 55.16 350 ALA A N 1
ATOM 2644 C CA . ALA A 1 350 ? 37.929 -9.398 8.572 1.00 55.16 350 ALA A CA 1
ATOM 2645 C C . ALA A 1 350 ? 37.766 -8.607 7.253 1.00 55.16 350 ALA A C 1
ATOM 2647 O O . ALA A 1 350 ? 38.753 -8.175 6.663 1.00 55.16 350 ALA A O 1
ATOM 2648 N N . SER A 1 351 ? 36.544 -8.422 6.748 1.00 64.19 351 SER A N 1
ATOM 2649 C CA . SER A 1 351 ? 36.311 -7.472 5.652 1.00 64.19 351 SER A CA 1
ATOM 2650 C C . SER A 1 351 ? 36.010 -6.097 6.235 1.00 64.19 351 SER A C 1
ATOM 2652 O O . SER A 1 351 ? 35.126 -5.985 7.084 1.00 64.19 351 SER A O 1
ATOM 2654 N N . ALA A 1 352 ? 36.713 -5.063 5.763 1.00 70.00 352 ALA A N 1
ATOM 2655 C CA . ALA A 1 352 ? 36.408 -3.681 6.119 1.00 70.00 352 ALA A CA 1
ATOM 2656 C C . ALA A 1 352 ? 34.902 -3.404 5.923 1.00 70.00 352 ALA A C 1
ATOM 2658 O O . ALA A 1 352 ? 34.334 -3.835 4.910 1.00 70.00 352 ALA A O 1
ATOM 2659 N N . PRO A 1 353 ? 34.236 -2.734 6.879 1.00 68.25 353 PRO A N 1
ATOM 2660 C CA . PRO A 1 353 ? 32.818 -2.438 6.762 1.00 68.25 353 PRO A CA 1
ATOM 2661 C C . PRO A 1 353 ? 32.567 -1.598 5.501 1.00 68.25 353 PRO A C 1
ATOM 2663 O O . PRO A 1 353 ? 33.401 -0.759 5.147 1.00 68.25 353 PRO A O 1
ATOM 2666 N N . PRO A 1 354 ? 31.437 -1.797 4.798 1.00 72.19 354 PRO A N 1
ATOM 2667 C CA . PRO A 1 354 ? 31.086 -0.925 3.688 1.00 72.19 354 PRO A CA 1
ATOM 2668 C C . PRO A 1 354 ? 31.012 0.522 4.184 1.00 72.19 354 PRO A C 1
ATOM 2670 O O . PRO A 1 354 ? 30.481 0.784 5.265 1.00 72.19 354 PRO A O 1
ATOM 2673 N N . ALA A 1 355 ? 31.508 1.461 3.374 1.00 82.44 355 ALA A N 1
ATOM 2674 C CA . ALA A 1 355 ? 31.468 2.891 3.695 1.00 82.44 355 ALA A CA 1
ATOM 2675 C C . ALA A 1 355 ? 30.031 3.396 3.942 1.00 82.44 355 ALA A C 1
ATOM 2677 O O . ALA A 1 355 ? 29.819 4.335 4.704 1.00 82.44 355 ALA A O 1
ATOM 2678 N N . ASP A 1 356 ? 29.044 2.737 3.328 1.00 89.44 356 ASP A N 1
ATOM 2679 C CA . ASP A 1 356 ? 27.622 2.967 3.542 1.00 89.44 356 ASP A CA 1
ATOM 2680 C C . ASP A 1 356 ? 26.914 1.659 3.917 1.00 89.44 356 ASP A C 1
ATOM 2682 O O . ASP A 1 356 ? 26.789 0.726 3.117 1.00 89.44 356 ASP A O 1
ATOM 2686 N N . PHE A 1 357 ? 26.396 1.609 5.140 1.00 90.38 357 PHE A N 1
ATOM 2687 C CA . PHE A 1 357 ? 25.635 0.494 5.683 1.00 90.38 357 PHE A CA 1
ATOM 2688 C C . PHE A 1 357 ? 24.437 0.137 4.814 1.00 90.38 357 PHE A C 1
ATOM 2690 O O . PHE A 1 357 ? 24.128 -1.040 4.654 1.00 90.38 357 PHE A O 1
ATOM 2697 N N . LEU A 1 358 ? 23.782 1.129 4.206 1.00 92.56 358 LEU A N 1
ATOM 2698 C CA . LEU A 1 358 ? 22.577 0.916 3.407 1.00 92.56 358 LEU A CA 1
ATOM 2699 C C . LEU A 1 358 ? 22.861 0.504 1.953 1.00 92.56 358 LEU A C 1
ATOM 2701 O O . LEU A 1 358 ? 21.932 0.380 1.151 1.00 92.56 358 LEU A O 1
ATOM 2705 N N . GLN A 1 359 ? 24.118 0.223 1.594 1.00 91.62 359 GLN A N 1
ATOM 2706 C CA . GLN A 1 359 ? 24.481 -0.313 0.284 1.00 91.62 359 GLN A CA 1
ATOM 2707 C C . GLN A 1 359 ? 23.874 -1.708 0.043 1.00 91.62 359 GLN A C 1
ATOM 2709 O O . GLN A 1 359 ? 24.479 -2.730 0.356 1.00 91.62 359 GLN A O 1
ATOM 2714 N N . ALA A 1 360 ? 22.695 -1.778 -0.568 1.00 90.69 360 ALA A N 1
ATOM 2715 C CA . ALA A 1 360 ? 22.011 -3.038 -0.847 1.00 90.69 360 ALA A CA 1
ATOM 2716 C C . ALA A 1 360 ? 21.923 -3.349 -2.353 1.00 90.69 360 ALA A C 1
ATOM 2718 O O . ALA A 1 360 ? 21.820 -2.426 -3.157 1.00 90.69 360 ALA A O 1
ATOM 2719 N N . PRO A 1 361 ? 21.882 -4.630 -2.762 1.00 89.81 361 PRO A N 1
ATOM 2720 C CA . PRO A 1 361 ? 21.628 -5.006 -4.156 1.00 89.81 361 PRO A CA 1
ATOM 2721 C C . PRO A 1 361 ? 20.201 -4.702 -4.636 1.00 89.81 361 PRO A C 1
ATOM 2723 O O . PRO A 1 361 ? 20.006 -4.428 -5.818 1.00 89.81 361 PRO A O 1
ATOM 2726 N N . SER A 1 362 ? 19.210 -4.781 -3.744 1.00 89.25 362 SER A N 1
ATOM 2727 C CA . SER A 1 362 ? 17.768 -4.736 -4.040 1.00 89.25 362 SER A CA 1
ATOM 2728 C C . SER A 1 362 ? 17.000 -3.903 -3.008 1.00 89.25 362 SER A C 1
ATOM 2730 O O . SER A 1 362 ? 17.543 -3.574 -1.951 1.00 89.25 362 SER A O 1
ATOM 2732 N N . ILE A 1 363 ? 15.745 -3.545 -3.306 1.00 90.00 363 ILE A N 1
ATOM 2733 C CA . ILE A 1 363 ? 14.914 -2.748 -2.390 1.00 90.00 363 ILE A CA 1
ATOM 2734 C C . ILE A 1 363 ? 14.545 -3.533 -1.129 1.00 90.00 363 ILE A C 1
ATOM 2736 O O . ILE A 1 363 ? 14.489 -2.967 -0.043 1.00 90.00 363 ILE A O 1
ATOM 2740 N N . GLU A 1 364 ? 14.345 -4.838 -1.248 1.00 87.12 364 GLU A N 1
ATOM 2741 C CA . GLU A 1 364 ? 14.022 -5.729 -0.139 1.00 87.12 364 GLU A CA 1
ATOM 2742 C C . GLU A 1 364 ? 15.176 -5.768 0.868 1.00 87.12 364 GLU A C 1
ATOM 2744 O O . GLU A 1 364 ? 14.964 -5.574 2.064 1.00 87.12 364 GLU A O 1
ATOM 2749 N N . GLN A 1 365 ? 16.408 -5.912 0.370 1.00 88.12 365 GLN A N 1
ATOM 2750 C CA . GLN A 1 365 ? 17.619 -5.886 1.196 1.00 88.12 365 GLN A CA 1
ATOM 2751 C C . GLN A 1 365 ? 17.926 -4.485 1.735 1.00 88.12 365 GLN A C 1
ATOM 2753 O O . GLN A 1 365 ? 18.448 -4.352 2.838 1.00 88.12 365 GLN A O 1
ATOM 2758 N N . PHE A 1 366 ? 17.604 -3.425 0.986 1.00 91.44 366 PHE A N 1
ATOM 2759 C CA . PHE A 1 366 ? 17.719 -2.055 1.492 1.00 91.44 366 PHE A CA 1
ATOM 2760 C C . PHE A 1 366 ? 16.811 -1.856 2.710 1.00 91.44 366 PHE A C 1
ATOM 2762 O O . PHE A 1 366 ? 17.262 -1.378 3.746 1.00 91.44 366 PHE A O 1
ATOM 2769 N N . ARG A 1 367 ? 15.547 -2.282 2.609 1.00 91.62 367 ARG A N 1
ATOM 2770 C CA . ARG A 1 367 ? 14.555 -2.196 3.690 1.00 91.62 367 ARG A CA 1
ATOM 2771 C C . ARG A 1 367 ? 14.940 -3.054 4.891 1.00 91.62 367 ARG A C 1
ATOM 2773 O O . ARG A 1 367 ? 14.816 -2.596 6.019 1.00 91.62 367 ARG A O 1
ATOM 2780 N N . GLU A 1 368 ? 15.467 -4.254 4.656 1.00 89.69 368 GLU A N 1
ATOM 2781 C CA . GLU A 1 368 ? 16.023 -5.097 5.718 1.00 89.69 368 GLU A CA 1
ATOM 2782 C C . GLU A 1 368 ? 17.138 -4.379 6.481 1.00 89.69 368 GLU A C 1
ATOM 2784 O O . GLU A 1 368 ? 17.119 -4.344 7.709 1.00 89.69 368 GLU A O 1
ATOM 2789 N N . ARG A 1 369 ? 18.064 -3.727 5.771 1.00 91.50 369 ARG A N 1
ATOM 2790 C CA . ARG A 1 369 ? 19.141 -2.952 6.398 1.00 91.50 369 ARG A CA 1
ATOM 2791 C C . ARG A 1 369 ? 18.633 -1.717 7.131 1.00 91.50 369 ARG A C 1
ATOM 2793 O O . ARG A 1 369 ? 19.127 -1.445 8.215 1.00 91.50 369 ARG A O 1
ATOM 2800 N N . VAL A 1 370 ? 17.630 -1.005 6.614 1.00 93.00 370 VAL A N 1
ATOM 2801 C CA . VAL A 1 370 ? 16.949 0.058 7.379 1.00 93.00 370 VAL A CA 1
ATOM 2802 C C . VAL A 1 370 ? 16.358 -0.521 8.666 1.00 93.00 370 VAL A C 1
ATOM 2804 O O . VAL A 1 370 ? 16.569 0.033 9.743 1.00 93.00 370 VAL A O 1
ATOM 2807 N N . GLY A 1 371 ? 15.664 -1.657 8.578 1.00 92.88 371 GLY A N 1
ATOM 2808 C CA . GLY A 1 371 ? 15.109 -2.340 9.742 1.00 92.88 371 GLY A CA 1
ATOM 2809 C C . GLY A 1 371 ? 16.183 -2.676 10.777 1.00 92.88 371 GLY A C 1
ATOM 2810 O O . GLY A 1 371 ? 16.008 -2.369 11.950 1.00 92.88 371 GLY A O 1
ATOM 2811 N N . LEU A 1 372 ? 17.329 -3.213 10.350 1.00 91.38 372 LEU A N 1
ATOM 2812 C CA . LEU A 1 372 ? 18.467 -3.495 11.231 1.00 91.38 372 LEU A CA 1
ATOM 2813 C C . LEU A 1 372 ? 19.067 -2.221 11.843 1.00 91.38 372 LEU A C 1
ATOM 2815 O O . LEU A 1 372 ? 19.294 -2.182 13.052 1.00 91.38 372 LEU A O 1
ATOM 2819 N N . LEU A 1 373 ? 19.277 -1.172 11.037 1.00 91.88 373 LEU A N 1
ATOM 2820 C CA . LEU A 1 373 ? 19.826 0.115 11.480 1.00 91.88 373 LEU A CA 1
ATOM 2821 C C . LEU A 1 373 ? 18.999 0.707 12.627 1.00 91.88 373 LEU A C 1
ATOM 2823 O O . LEU A 1 373 ? 19.550 1.193 13.611 1.00 91.88 373 LEU A O 1
ATOM 2827 N N . HIS A 1 374 ? 17.675 0.617 12.507 1.00 93.00 374 HIS A N 1
ATOM 2828 C CA . HIS A 1 374 ? 16.717 1.199 13.446 1.00 93.00 374 HIS A CA 1
ATOM 2829 C C . HIS A 1 374 ? 16.108 0.175 14.416 1.00 93.00 374 HIS A C 1
ATOM 2831 O O . HIS A 1 374 ? 15.146 0.489 15.114 1.00 93.00 374 HIS A O 1
ATOM 2837 N N . ARG A 1 375 ? 16.658 -1.047 14.475 1.00 94.06 375 ARG A N 1
ATOM 2838 C CA . ARG A 1 375 ? 16.212 -2.144 15.357 1.00 94.06 375 ARG A CA 1
ATOM 2839 C C . ARG A 1 375 ? 14.710 -2.442 15.257 1.00 94.06 375 ARG A C 1
ATOM 2841 O O . ARG A 1 375 ? 14.037 -2.664 16.262 1.00 94.06 375 ARG A O 1
ATOM 2848 N N . VAL A 1 376 ? 14.175 -2.438 14.040 1.00 94.81 376 VAL A N 1
ATOM 2849 C CA . VAL A 1 376 ? 12.783 -2.783 13.752 1.00 94.81 376 VAL A CA 1
ATOM 2850 C C . VAL A 1 376 ? 12.636 -4.310 13.726 1.00 94.81 376 VAL A C 1
ATOM 2852 O O . VAL A 1 376 ? 13.182 -4.951 12.824 1.00 94.81 376 VAL A O 1
ATOM 2855 N N . PRO A 1 377 ? 11.899 -4.919 14.671 1.00 94.06 377 PRO A N 1
ATOM 2856 C CA . PRO A 1 377 ? 11.631 -6.350 14.649 1.00 94.06 377 PRO A CA 1
ATOM 2857 C C . PRO A 1 377 ? 10.732 -6.690 13.459 1.00 94.06 377 PRO A C 1
ATOM 2859 O O . PRO A 1 377 ? 9.604 -6.207 13.348 1.00 94.06 377 PRO A O 1
ATOM 2862 N N . TYR A 1 378 ? 11.246 -7.521 12.555 1.00 92.38 378 TYR A N 1
ATOM 2863 C CA . TYR A 1 378 ? 10.528 -7.970 11.369 1.00 92.38 378 TYR A CA 1
ATOM 2864 C C . TYR A 1 378 ? 10.159 -9.441 11.484 1.00 92.38 378 TYR A C 1
ATOM 2866 O O . TYR A 1 378 ? 11.021 -10.299 11.680 1.00 92.38 378 TYR A O 1
ATOM 2874 N N . ARG A 1 379 ? 8.876 -9.740 11.279 1.00 91.44 379 ARG A N 1
ATOM 2875 C CA . ARG A 1 379 ? 8.366 -11.103 11.228 1.00 91.44 379 ARG A CA 1
ATOM 2876 C C . ARG A 1 379 ? 7.844 -11.436 9.847 1.00 91.44 379 ARG A C 1
ATOM 2878 O O . ARG A 1 379 ? 6.894 -10.840 9.335 1.00 91.44 379 ARG A O 1
ATOM 2885 N N . LYS A 1 380 ? 8.467 -12.456 9.269 1.00 89.38 380 LYS A N 1
ATOM 2886 C CA . LYS A 1 380 ? 8.078 -13.037 7.992 1.00 89.38 380 LYS A CA 1
ATOM 2887 C C . LYS A 1 380 ? 6.951 -14.040 8.215 1.00 89.38 380 LYS A C 1
ATOM 2889 O O . LYS A 1 380 ? 7.074 -14.941 9.041 1.00 89.38 380 LYS A O 1
ATOM 2894 N N . HIS A 1 381 ? 5.881 -13.914 7.445 1.00 87.88 381 HIS A N 1
ATOM 2895 C CA . HIS A 1 381 ? 4.703 -14.769 7.558 1.00 87.88 381 HIS A CA 1
ATOM 2896 C C . HIS A 1 381 ? 4.511 -15.665 6.339 1.00 87.88 381 HIS A C 1
ATOM 2898 O O . HIS A 1 381 ? 4.863 -15.265 5.225 1.00 87.88 381 HIS A O 1
ATOM 2904 N N . PRO A 1 382 ? 3.916 -16.856 6.509 1.00 85.44 382 PRO A N 1
ATOM 2905 C CA . PRO A 1 382 ? 3.501 -17.661 5.373 1.00 85.44 382 PRO A CA 1
ATOM 2906 C C . PRO A 1 382 ? 2.340 -16.968 4.620 1.00 85.44 382 PRO A C 1
ATOM 2908 O O . PRO A 1 382 ? 1.639 -16.130 5.208 1.00 85.44 382 PRO A O 1
ATOM 2911 N N . PRO A 1 383 ? 2.123 -17.280 3.327 1.00 81.25 383 PRO A N 1
ATOM 2912 C CA . PRO A 1 383 ? 1.076 -16.658 2.515 1.00 81.25 383 PRO A CA 1
ATOM 2913 C C . PRO A 1 383 ? -0.323 -16.682 3.135 1.00 81.25 383 PRO A C 1
ATOM 2915 O O . PRO A 1 383 ? -1.099 -15.769 2.893 1.00 81.25 383 PRO A O 1
ATOM 2918 N N . GLU A 1 384 ? -0.649 -17.677 3.955 1.00 84.19 384 GLU A N 1
ATOM 2919 C CA . GLU A 1 384 ? -1.958 -17.845 4.593 1.00 84.1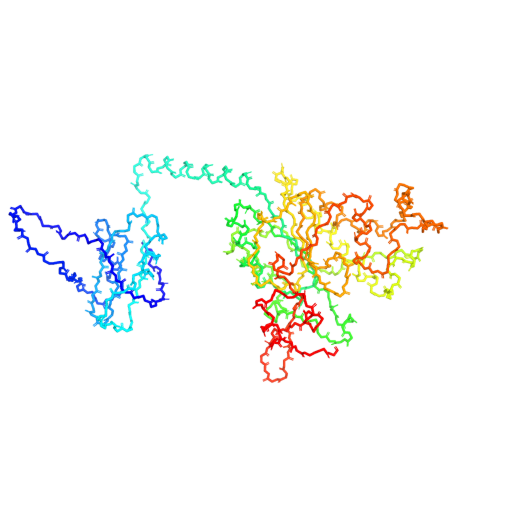9 384 GLU A CA 1
ATOM 2920 C C . GLU A 1 384 ? -2.281 -16.751 5.623 1.00 84.19 384 GLU A C 1
ATOM 2922 O O . GLU A 1 384 ? -3.450 -16.497 5.904 1.00 84.19 384 GLU A O 1
ATOM 2927 N N . LYS A 1 385 ? -1.265 -16.109 6.212 1.00 86.50 385 LYS A N 1
ATOM 2928 C CA . LYS A 1 385 ? -1.462 -15.057 7.225 1.00 86.50 385 LYS A CA 1
ATOM 2929 C C . LYS A 1 385 ? -1.645 -13.677 6.591 1.00 86.50 385 LYS A C 1
ATOM 2931 O O . LYS A 1 385 ? -2.440 -12.889 7.090 1.00 86.50 385 LYS A O 1
ATOM 2936 N N . LEU A 1 386 ? -0.947 -13.408 5.487 1.00 88.06 386 LEU A N 1
ATOM 2937 C CA . LEU A 1 386 ? -1.093 -12.204 4.662 1.00 88.06 386 LEU A CA 1
ATOM 2938 C C . LEU A 1 386 ? -1.388 -12.639 3.213 1.00 88.06 386 LEU A C 1
ATOM 2940 O O . LEU A 1 386 ? -0.471 -12.706 2.386 1.00 88.06 386 LEU A O 1
ATOM 2944 N N . PRO A 1 387 ? -2.648 -13.004 2.906 1.00 86.81 387 PRO A N 1
ATOM 2945 C CA . PRO A 1 387 ? -3.025 -13.678 1.666 1.00 86.81 387 PRO A CA 1
ATOM 2946 C C . PRO A 1 387 ? -3.194 -12.679 0.524 1.00 86.81 387 PRO A C 1
ATOM 2948 O O . PRO A 1 387 ? -4.293 -12.488 0.014 1.00 86.81 387 PRO A O 1
ATOM 2951 N N . THR A 1 388 ? -2.093 -12.037 0.133 1.00 87.56 388 THR A N 1
ATOM 2952 C CA . THR A 1 388 ? -2.070 -11.011 -0.916 1.00 87.56 388 THR A CA 1
ATOM 2953 C C . THR A 1 388 ? -1.161 -11.381 -2.076 1.00 87.56 388 THR A C 1
ATOM 2955 O O . THR A 1 388 ? -0.117 -12.006 -1.875 1.00 87.56 388 THR A O 1
ATOM 2958 N N . MET A 1 389 ? -1.520 -11.000 -3.298 1.00 85.69 389 MET A N 1
ATOM 2959 C CA . MET A 1 389 ? -0.667 -11.174 -4.479 1.00 85.69 389 MET A CA 1
ATOM 2960 C C . MET A 1 389 ? -0.732 -9.955 -5.383 1.00 85.69 389 MET A C 1
ATOM 2962 O O . MET A 1 389 ? -1.772 -9.304 -5.451 1.00 85.69 389 MET A O 1
ATOM 2966 N N . ASP A 1 390 ? 0.348 -9.689 -6.120 1.00 83.25 390 ASP A N 1
ATOM 2967 C CA . ASP A 1 390 ? 0.254 -8.767 -7.245 1.00 83.25 390 ASP A CA 1
ATOM 2968 C C . ASP A 1 390 ? -0.644 -9.413 -8.287 1.00 83.25 390 ASP A C 1
ATOM 2970 O O . ASP A 1 390 ? -0.491 -10.583 -8.651 1.00 83.25 390 ASP A O 1
ATOM 2974 N N . SER A 1 391 ? -1.577 -8.623 -8.771 1.00 83.19 391 SER A N 1
ATOM 2975 C CA . SER A 1 391 ? -2.553 -9.045 -9.752 1.00 83.19 391 SER A CA 1
ATOM 2976 C C . SER A 1 391 ? -2.732 -7.945 -10.771 1.00 83.19 391 SER A C 1
ATOM 2978 O O . SER A 1 391 ? -2.381 -6.786 -10.539 1.00 83.19 391 SER A O 1
ATOM 2980 N N . PHE A 1 392 ? -3.251 -8.315 -11.925 1.00 86.38 392 PHE A N 1
ATOM 2981 C CA . PHE A 1 392 ? -3.537 -7.353 -12.964 1.00 86.38 392 PHE A CA 1
ATOM 2982 C C . PHE A 1 392 ? -4.597 -7.902 -13.905 1.00 86.38 392 PHE A C 1
ATOM 2984 O O . PHE A 1 392 ? -4.772 -9.113 -13.995 1.00 86.38 392 PHE A O 1
ATOM 2991 N N . TYR A 1 393 ? -5.284 -7.031 -14.642 1.00 88.50 393 TYR A N 1
ATOM 2992 C CA . TYR A 1 393 ? -6.193 -7.487 -15.689 1.00 88.50 393 TYR A CA 1
ATOM 2993 C C . TYR A 1 393 ? -5.499 -7.512 -17.046 1.00 88.50 393 TYR A C 1
ATOM 2995 O O . TYR A 1 393 ? -4.921 -6.514 -17.479 1.00 88.50 393 TYR A O 1
ATOM 3003 N N . GLN A 1 394 ? -5.593 -8.638 -17.744 1.00 85.75 394 GLN A N 1
ATOM 3004 C CA . GLN A 1 394 ? -5.163 -8.756 -19.130 1.00 85.75 394 GLN A CA 1
ATOM 3005 C C . GLN A 1 394 ? -6.357 -8.555 -20.060 1.00 85.75 394 GLN A C 1
ATOM 3007 O O . GLN A 1 394 ? -7.401 -9.190 -19.904 1.00 85.75 394 GLN A O 1
ATOM 3012 N N . GLN A 1 395 ? -6.185 -7.693 -21.059 1.00 84.25 395 GLN A N 1
ATOM 3013 C CA . GLN A 1 395 ? -7.132 -7.586 -22.164 1.00 84.25 395 GLN A CA 1
ATOM 3014 C C . GLN A 1 395 ? -6.880 -8.722 -23.154 1.00 84.25 395 GLN A C 1
ATOM 3016 O O . GLN A 1 395 ? -5.768 -8.855 -23.671 1.00 84.25 395 GLN A O 1
ATOM 3021 N N . ILE A 1 396 ? -7.907 -9.528 -23.417 1.00 82.81 396 ILE A N 1
ATOM 3022 C CA . ILE A 1 396 ? -7.883 -10.547 -24.466 1.00 82.81 396 ILE A CA 1
ATOM 3023 C C . ILE A 1 396 ? -8.527 -9.941 -25.723 1.00 82.81 396 ILE A C 1
ATOM 3025 O O . ILE A 1 396 ? -9.632 -9.404 -25.628 1.00 82.81 396 ILE A O 1
ATOM 3029 N N . PRO A 1 397 ? -7.875 -9.993 -26.901 1.00 84.50 397 PRO A N 1
ATOM 3030 C CA . PRO A 1 397 ? -8.484 -9.530 -28.145 1.00 84.50 397 PRO A CA 1
ATOM 3031 C C . PRO A 1 397 ? -9.837 -10.207 -28.396 1.00 84.50 397 PRO A C 1
ATOM 3033 O O . PRO A 1 397 ? -9.921 -11.432 -28.407 1.00 84.50 397 PRO A O 1
ATOM 3036 N N . GLY A 1 398 ? -10.890 -9.407 -28.586 1.00 87.00 398 GLY A N 1
ATOM 3037 C CA . GLY A 1 398 ? -12.244 -9.907 -28.850 1.00 87.00 398 GLY A CA 1
ATOM 3038 C C . GLY A 1 398 ? -12.985 -10.487 -27.639 1.00 87.00 398 GLY A C 1
ATOM 3039 O O . GLY A 1 398 ? -14.065 -11.037 -27.824 1.00 87.00 398 GLY A O 1
ATOM 3040 N N . ALA A 1 399 ? -12.448 -10.366 -26.420 1.00 82.31 399 ALA A N 1
ATOM 3041 C CA . ALA A 1 399 ? -13.075 -10.891 -25.208 1.00 82.31 399 ALA A CA 1
ATOM 3042 C C . ALA A 1 399 ? -13.004 -9.908 -24.025 1.00 82.31 399 ALA A C 1
ATOM 3044 O O . ALA A 1 399 ? -12.392 -8.836 -24.095 1.00 82.31 399 ALA A O 1
ATOM 3045 N N . GLU A 1 400 ? -13.667 -10.271 -22.926 1.00 85.88 400 GLU A N 1
ATOM 3046 C CA . GLU A 1 400 ? -13.642 -9.510 -21.679 1.00 85.88 400 GLU A CA 1
ATOM 3047 C C . GLU A 1 400 ? -12.243 -9.505 -21.038 1.00 85.88 400 GLU A C 1
ATOM 3049 O O . GLU A 1 400 ? -11.386 -10.351 -21.308 1.00 85.88 400 GLU A O 1
ATOM 3054 N N . SER A 1 401 ? -11.986 -8.508 -20.187 1.00 86.69 401 SER A N 1
ATOM 3055 C CA . SER A 1 401 ? -10.726 -8.453 -19.440 1.00 86.69 401 SER A CA 1
ATOM 3056 C C . SER A 1 401 ? -10.720 -9.530 -18.361 1.00 86.69 401 SER A C 1
ATOM 3058 O O . SER A 1 401 ? -11.668 -9.620 -17.586 1.00 86.69 401 SER A O 1
ATOM 3060 N N . ARG A 1 402 ? -9.638 -10.304 -18.265 1.00 90.00 402 ARG A N 1
ATOM 3061 C CA . ARG A 1 402 ? -9.488 -11.357 -17.252 1.00 90.00 402 ARG A CA 1
ATOM 3062 C C . ARG A 1 402 ? -8.510 -10.952 -16.159 1.00 90.00 402 ARG A C 1
ATOM 3064 O O . ARG A 1 402 ? -7.494 -10.326 -16.456 1.00 90.00 402 ARG A O 1
ATOM 3071 N N . LEU A 1 403 ? -8.799 -11.333 -14.917 1.00 90.38 403 LEU A N 1
ATOM 3072 C CA . LEU A 1 403 ? -7.842 -11.250 -13.815 1.00 90.38 403 LEU A CA 1
ATOM 3073 C C . LEU A 1 403 ? -6.698 -12.242 -14.058 1.00 90.38 403 LEU A C 1
ATOM 3075 O O . LEU A 1 403 ? -6.940 -13.385 -14.432 1.00 90.38 403 LEU A O 1
ATOM 3079 N N . CYS A 1 404 ? -5.469 -11.797 -13.836 1.00 88.62 404 CYS A N 1
ATOM 3080 C CA . CYS A 1 404 ? -4.256 -12.568 -14.056 1.00 88.62 404 CYS A CA 1
ATOM 3081 C C . CYS A 1 404 ? -3.307 -12.462 -12.866 1.00 88.62 404 CYS A C 1
ATOM 3083 O O . CYS A 1 404 ? -3.197 -11.404 -12.232 1.00 88.62 404 CYS A O 1
ATOM 3085 N N . PHE A 1 405 ? -2.544 -13.533 -12.643 1.00 85.69 405 PHE A N 1
ATOM 3086 C CA . PHE A 1 405 ? -1.463 -13.564 -11.663 1.00 85.69 405 PHE A CA 1
ATOM 3087 C C . PHE A 1 405 ? -0.108 -13.874 -12.318 1.00 85.69 405 PHE A C 1
ATOM 3089 O O . PHE A 1 405 ? -0.028 -14.709 -13.217 1.00 85.69 405 PHE A O 1
ATOM 3096 N N . PRO A 1 406 ? 0.984 -13.219 -11.882 1.00 80.75 406 PRO A N 1
ATOM 3097 C CA . PRO A 1 406 ? 2.336 -13.557 -12.314 1.00 80.75 406 PRO A CA 1
ATOM 3098 C C . PRO A 1 406 ? 2.766 -14.993 -11.960 1.00 80.75 406 PRO A C 1
ATOM 3100 O O . PRO A 1 406 ? 2.666 -15.405 -10.801 1.00 80.75 406 PRO A O 1
ATOM 3103 N N . VAL A 1 407 ? 3.412 -15.682 -12.912 1.00 76.88 407 VAL A N 1
ATOM 3104 C CA . VAL A 1 407 ? 3.979 -17.040 -12.742 1.00 76.88 407 VAL A CA 1
ATOM 3105 C C . VAL A 1 407 ? 4.914 -17.140 -11.534 1.00 76.88 407 VAL A C 1
ATOM 3107 O O . VAL A 1 407 ? 4.999 -18.190 -10.905 1.00 76.88 407 VAL A O 1
ATOM 3110 N N . ILE A 1 408 ? 5.610 -16.060 -11.146 1.00 74.38 408 ILE A N 1
ATOM 3111 C CA . ILE A 1 408 ? 6.534 -16.074 -9.994 1.00 74.38 408 ILE A CA 1
ATOM 3112 C C . ILE A 1 408 ? 5.857 -16.508 -8.685 1.00 74.38 408 ILE A C 1
ATOM 3114 O O . ILE A 1 408 ? 6.531 -16.966 -7.762 1.00 74.38 408 ILE A O 1
ATOM 3118 N N . TYR A 1 409 ? 4.530 -16.408 -8.606 1.00 73.19 409 TYR A N 1
ATOM 3119 C CA . TYR A 1 409 ? 3.779 -16.822 -7.434 1.00 73.19 409 TYR A CA 1
ATOM 3120 C C . TYR A 1 409 ? 3.463 -18.316 -7.366 1.00 73.19 409 TYR A C 1
ATOM 3122 O O . TYR A 1 409 ? 3.240 -18.806 -6.259 1.00 73.19 409 TYR A O 1
ATOM 3130 N N . SER A 1 410 ? 3.562 -19.049 -8.481 1.00 66.62 410 SER A N 1
ATOM 3131 C CA . SER A 1 410 ? 3.376 -20.514 -8.554 1.00 66.62 410 SER A CA 1
ATOM 3132 C C . SER A 1 410 ? 4.287 -21.314 -7.608 1.00 66.62 410 SER A C 1
ATOM 3134 O O . SER A 1 410 ? 4.030 -22.479 -7.326 1.00 66.62 410 SER A O 1
ATOM 3136 N N . LYS A 1 411 ? 5.351 -20.699 -7.067 1.00 67.50 411 LYS A N 1
ATOM 3137 C CA . LYS A 1 411 ? 6.324 -21.337 -6.166 1.00 67.50 411 LYS A CA 1
ATOM 3138 C C . LYS A 1 411 ? 6.190 -20.850 -4.720 1.00 67.50 411 LYS A C 1
ATOM 3140 O O . LYS A 1 411 ? 7.086 -20.202 -4.180 1.00 67.50 411 LYS A O 1
ATOM 3145 N N . GLY A 1 412 ? 5.062 -21.161 -4.079 1.00 67.94 412 GLY A N 1
ATOM 3146 C CA . GLY A 1 412 ? 4.900 -21.021 -2.622 1.00 67.94 412 GLY A CA 1
ATOM 3147 C C . GLY A 1 412 ? 4.603 -19.606 -2.124 1.00 67.94 412 GLY A C 1
ATOM 3148 O O . GLY A 1 412 ? 4.830 -19.299 -0.956 1.00 67.94 412 GLY A O 1
ATOM 3149 N N . CYS A 1 413 ? 4.100 -18.732 -2.996 1.00 76.69 413 CYS A N 1
ATOM 3150 C CA . CYS A 1 413 ? 3.662 -17.389 -2.614 1.00 76.69 413 CYS A CA 1
ATOM 3151 C C . CYS A 1 413 ? 2.136 -17.261 -2.547 1.00 76.69 413 CYS A C 1
ATOM 3153 O O . CYS A 1 413 ? 1.626 -16.163 -2.334 1.00 76.69 413 CYS A O 1
ATOM 3155 N N . VAL A 1 414 ? 1.407 -18.357 -2.724 1.00 78.94 414 VAL A N 1
ATOM 3156 C CA . VAL A 1 414 ? -0.054 -18.415 -2.670 1.00 78.94 414 VAL A CA 1
ATOM 3157 C C . VAL A 1 414 ? -0.450 -19.272 -1.471 1.00 78.94 414 VAL A C 1
ATOM 3159 O O . VAL A 1 414 ? 0.227 -20.269 -1.209 1.00 78.94 414 VAL A O 1
ATOM 3162 N N . PRO A 1 415 ? -1.515 -18.922 -0.728 1.00 82.75 415 PRO A N 1
ATOM 3163 C CA . PRO A 1 415 ? -2.137 -19.870 0.186 1.00 82.75 415 PRO A CA 1
ATOM 3164 C C . PRO A 1 415 ? -2.437 -21.183 -0.540 1.00 82.75 415 PRO A C 1
ATOM 3166 O O . PRO A 1 415 ? -3.022 -21.151 -1.623 1.00 82.75 415 PRO A O 1
ATOM 3169 N N . LYS A 1 416 ? -2.095 -22.335 0.050 1.00 84.81 416 LYS A N 1
ATOM 3170 C CA . LYS A 1 416 ? -2.299 -23.643 -0.613 1.00 84.81 416 LYS A CA 1
ATOM 3171 C C . LYS A 1 416 ? -3.729 -23.848 -1.126 1.00 84.81 416 LYS A C 1
ATOM 3173 O O . LYS A 1 416 ? -3.918 -24.372 -2.216 1.00 84.81 416 LYS A O 1
ATOM 3178 N N . ALA A 1 417 ? -4.719 -23.383 -0.363 1.00 88.00 417 ALA A N 1
ATOM 3179 C CA . ALA A 1 417 ? -6.137 -23.472 -0.717 1.00 88.00 417 ALA A CA 1
ATOM 3180 C C . ALA A 1 417 ? -6.506 -22.725 -2.014 1.00 88.00 417 ALA A C 1
ATOM 3182 O O . ALA A 1 417 ? -7.526 -23.027 -2.622 1.00 88.00 417 ALA A O 1
ATOM 3183 N N . ASN A 1 418 ? -5.670 -21.782 -2.451 1.00 87.31 418 ASN A N 1
ATOM 3184 C CA . ASN A 1 418 ? -5.935 -20.931 -3.606 1.00 87.31 418 ASN A CA 1
ATOM 3185 C C . ASN A 1 418 ? -5.011 -21.247 -4.785 1.00 87.31 418 ASN A C 1
ATOM 3187 O O . ASN A 1 418 ? -5.095 -20.566 -5.806 1.00 87.31 418 ASN A O 1
ATOM 3191 N N . GLN A 1 419 ? -4.132 -22.249 -4.663 1.00 87.50 419 GLN A N 1
ATOM 3192 C CA . GLN A 1 419 ? -3.154 -22.566 -5.703 1.00 87.50 419 GLN A CA 1
ATOM 3193 C C . GLN A 1 419 ? -3.850 -22.915 -7.022 1.00 87.50 419 GLN A C 1
ATOM 3195 O O . GLN A 1 419 ? -3.544 -22.307 -8.035 1.00 87.50 419 GLN A O 1
ATOM 3200 N N . THR A 1 420 ? -4.872 -23.776 -6.994 1.00 87.06 420 THR A N 1
ATOM 3201 C CA . THR A 1 420 ? -5.635 -24.161 -8.195 1.00 87.06 420 THR A CA 1
ATOM 3202 C C . THR A 1 420 ? -6.291 -22.967 -8.891 1.00 87.06 420 THR A C 1
ATOM 3204 O O . THR A 1 420 ? -6.273 -22.882 -10.116 1.00 87.06 420 THR A O 1
ATOM 3207 N N . LEU A 1 421 ? -6.845 -22.022 -8.121 1.00 85.69 421 LEU A N 1
ATOM 3208 C CA . LEU A 1 421 ? -7.426 -20.800 -8.678 1.00 85.69 421 LEU A CA 1
ATOM 3209 C C . LEU A 1 421 ? -6.347 -19.954 -9.358 1.00 85.69 421 LEU A C 1
ATOM 3211 O O . LEU A 1 421 ? -6.539 -19.515 -10.488 1.00 85.69 421 LEU A O 1
ATOM 3215 N N . VAL A 1 422 ? -5.210 -19.747 -8.692 1.00 84.31 422 VAL A N 1
ATOM 3216 C CA . VAL A 1 422 ? -4.098 -18.982 -9.264 1.00 84.31 422 VAL A CA 1
ATOM 3217 C C . VAL A 1 422 ? -3.540 -19.656 -10.510 1.00 84.31 422 VAL A C 1
ATOM 3219 O O . VAL A 1 422 ? -3.326 -18.961 -11.493 1.00 84.31 422 VAL A O 1
ATOM 3222 N N . ASP A 1 423 ? -3.364 -20.975 -10.501 1.00 85.62 423 ASP A N 1
ATOM 3223 C CA . ASP A 1 423 ? -2.868 -21.729 -11.656 1.00 85.62 423 ASP A CA 1
ATOM 3224 C C . ASP A 1 423 ? -3.825 -21.596 -12.851 1.00 85.62 423 ASP A C 1
ATOM 3226 O O . ASP A 1 423 ? -3.384 -21.441 -13.986 1.00 85.62 423 ASP A O 1
ATOM 3230 N N . SER A 1 424 ? -5.142 -21.571 -12.605 1.00 85.62 424 SER A N 1
ATOM 3231 C CA . SER A 1 424 ? -6.149 -21.346 -13.656 1.00 85.62 424 SER A CA 1
ATOM 3232 C C . SER A 1 424 ? -6.189 -19.906 -14.189 1.00 85.62 424 SER A C 1
ATOM 3234 O O . SER A 1 424 ? -6.672 -19.661 -15.295 1.00 85.62 424 SER A O 1
ATOM 3236 N N . LEU A 1 425 ? -5.680 -18.954 -13.404 1.00 85.44 425 LEU A N 1
ATOM 3237 C CA . LEU A 1 425 ? -5.579 -17.529 -13.728 1.00 85.44 425 LEU A CA 1
ATOM 3238 C C . LEU A 1 425 ? -4.131 -17.125 -14.058 1.00 85.44 425 LEU A C 1
ATOM 3240 O O . LEU A 1 425 ? -3.816 -15.933 -14.149 1.00 85.44 425 LEU A O 1
ATOM 3244 N N . ASP A 1 426 ? -3.242 -18.104 -14.247 1.00 81.06 426 ASP A N 1
ATOM 3245 C CA . ASP A 1 426 ? -1.912 -17.868 -14.781 1.00 81.06 426 ASP A CA 1
ATOM 3246 C C . ASP A 1 426 ? -2.054 -17.536 -16.263 1.00 81.06 426 ASP A C 1
ATOM 3248 O O . ASP A 1 426 ? -2.488 -18.332 -17.097 1.00 81.06 426 ASP A O 1
ATOM 3252 N N . CYS A 1 427 ? -1.707 -16.304 -16.597 1.00 76.00 427 CYS A N 1
ATOM 3253 C CA . CYS A 1 427 ? -1.837 -15.802 -17.952 1.00 76.00 427 CYS A CA 1
ATOM 3254 C C . CYS A 1 427 ? -0.580 -16.034 -18.800 1.00 76.00 427 CYS A C 1
ATOM 3256 O O . CYS A 1 427 ? -0.526 -15.539 -19.928 1.00 76.00 427 CYS A O 1
ATOM 3258 N N . GLY A 1 428 ? 0.393 -16.795 -18.282 1.00 63.62 428 GLY A N 1
ATOM 3259 C CA . GLY A 1 428 ? 1.665 -17.077 -18.930 1.00 63.62 428 GLY A CA 1
ATOM 3260 C C . GLY A 1 428 ? 2.579 -15.850 -18.921 1.00 63.62 428 GLY A C 1
ATOM 3261 O O . GLY A 1 428 ? 2.197 -14.741 -19.295 1.00 63.62 428 GLY A O 1
ATOM 3262 N N . GLY A 1 429 ? 3.824 -16.028 -18.485 1.00 54.84 429 GLY A N 1
ATOM 3263 C CA . GLY A 1 429 ? 4.827 -14.967 -18.548 1.00 54.84 429 GLY A CA 1
ATOM 3264 C C . GLY A 1 429 ? 5.334 -14.747 -19.978 1.00 54.84 429 GLY A C 1
ATOM 3265 O O . GLY A 1 429 ? 5.815 -15.686 -20.609 1.00 54.84 429 GLY A O 1
ATOM 3266 N N . LYS A 1 430 ? 5.295 -13.500 -20.460 1.00 38.88 430 LYS A N 1
ATOM 3267 C CA . LYS A 1 430 ? 6.309 -12.955 -21.378 1.00 38.88 430 LYS A CA 1
ATOM 3268 C C . LYS A 1 430 ? 7.095 -11.863 -20.676 1.00 38.88 430 LYS A C 1
ATOM 3270 O O . LYS A 1 430 ? 6.439 -10.911 -20.186 1.00 38.88 430 LYS A O 1
#

Radius of gyration: 29.05 Å; chains: 1; bounding box: 101×53×59 Å

Sequence (430 aa):
MSCAEASGAVPGLGFLHLSPSSKHPAAKPIGSARGVPRGEPSGSPQDCCAICSTREGCKAWVFRSAESRCFLGNCTEGGVACLERLGARRGATAGVSAGAQVILCEHPDGTGKPKARRAAEKSSRLRGLAERAAGRFALLLLGHRDRLMFETLPSAVIAPTVGAGFAVDVFGYLENSTMARAFRGRRPMGNPAFARLSDAELHATISRQVALAGGEVVDLLIAPRPAARVPADMPQRLSRYSASVKKTVATRMLKERIGLHLIQKREAALGTRYTWVLWTREDSHWFAPLRIHHFDVNEVHGKSCGGFGGWNDKVWLMGRKYADTMLSMYSDWLEPRPAPCSLFSEAGRASAPPADFLQAPSIEQFRERVGLLHRVPYRKHPPEKLPTMDSFYQQIPGAESRLCFPVIYSKGCVPKANQTLVDSLDCGGK